Protein AF-A0A930MAQ2-F1 (afdb_monomer)

Solvent-accessible surface area (backbone atoms only — not comparable to full-atom values): 33334 Å² total; per-residue (Å²): 137,84,63,101,55,65,92,72,61,78,86,61,86,96,67,85,87,88,85,61,100,80,63,82,76,59,100,56,98,63,83,79,92,81,87,81,88,78,84,64,96,63,51,33,92,98,49,93,30,20,41,60,64,59,53,47,46,38,48,34,48,30,95,87,76,24,78,65,46,62,68,87,35,50,47,83,48,65,62,40,52,22,44,31,42,37,71,63,47,54,33,54,72,77,84,88,67,93,72,58,67,68,59,58,48,49,55,54,26,53,52,64,45,33,47,83,33,81,54,95,81,21,45,35,57,45,57,57,38,74,62,74,43,76,31,83,92,34,63,23,71,46,75,83,68,65,72,47,76,44,39,73,90,50,51,53,67,59,94,93,58,77,60,64,45,78,48,68,54,58,76,87,70,42,26,42,26,20,37,31,33,26,23,26,55,94,58,79,49,40,83,42,82,48,67,26,73,40,68,71,57,28,74,75,72,48,89,35,72,46,78,69,44,83,40,62,31,32,40,50,68,57,46,50,45,41,21,24,36,35,53,29,39,47,42,45,67,43,48,35,36,40,39,38,29,30,44,55,89,55,70,84,68,54,58,71,42,34,33,17,37,37,37,81,89,82,67,34,73,63,42,46,29,28,29,68,44,75,46,78,52,97,83,52,34,36,41,34,36,25,33,48,44,64,84,79,48,49,53,65,78,80,63,86,69,84,70,82,81,71,89,74,87,68,72,74,48,76,33,39,57,65,42,91,62,51,75,47,70,57,55,62,89,80,40,64,76,53,33,40,35,40,32,41,23,35,70,42,93,55,34,33,33,27,42,32,27,42,16,75,81,75,77,63,71,43,81,74,52,64,40,75,40,63,14,42,32,36,26,24,72,45,56,31,65,66,79,48,54,75,20,76,85,58,57,50,35,35,37,20,55,69,35,71,34,87,76,74,58,51,49,68,65,39,19,76,72,42,72,48,25,23,42,43,79,81,20,27,35,14,32,17,42,41,43,78,79,48,91,40,24,34,42,28,28,54,28,32,37,24,47,89,57,29,64,77,57,64,42,57,54,66,33,48,34,34,53,64,52,92,36,42,43,77,42,77,60,57,83,89,47,50,75,38,58,38,30,36,30,62,30,19,15,10,73,77,74,30,51,61,46,57,73,86,80,44,74,65,48,80,46,69,40,75,62,68,80,76,78,80,77,82,56,69,47,81,48,75,60,66,56,34,35,35,41,40,46,81,55,89,66,52,102,85,49,90,34,67,77,59,48,69,45,62,54,62,97,45,84,92,76,24,48,80,73,50,58,45,79,55,39,63,48,76,48,79,38,97,46,81,92,119

Foldseek 3Di:
DQDPCNVPDDDDPPDDDDDDPPPDDPPDPDDDDDDDDDQDPAADVPGSFHQLVVVLCQQDPNPPRHPNHDPVQADDCVLLSLLCQLLVAGWADDCPDDDDSVVVNVLSLLLSQWDWFRDDSHTYIAHLDQDWGDHNPGIRHHPDPQPEEDEPVFFDDDPPDDQKDKAWDDPLQQAFKEKEWEQAVLVVRDIDIDMGGDVVVCVVPNHRYDDYHYDHRDHHNLSVRQSRLLNNLCRHPFTIKMKHKGALVVVVDTQQHKFFYDDVVVPGDRFIWGWHDWDADPVRMTITITIGDDPPSSGDDRDDDPPPCDDDDPQQPAFADKDDKDWDDDPCVLDNFQKIWIAIAGQDPQFQWWFKWKDQVQPDTDTQGIQRHHFQKFWFQFKFAQAAQFRQPTKTKTARVSRLDDDAAAAPVCQVVQVQWKDWQFKIKGFHDWDCPDRRITITGRMRICPLNTDRHMGGTGTMMTGRDPSIDMGHDDPVQAQGKMWMWIFIDTPNRDNTHDPVPTGTDIDHHHGPPDDDDWDWDWDDDWFKIKIATPDDADPPDRFQNNDWDFDDPDPVPTDTPGGPNDRMDMDTHPGPPD

Mean predicted aligned error: 17.78 Å

pLDDT: mean 85.87, std 13.62, range [30.34, 98.38]

Secondary structure (DSSP, 8-state):
---S-GGG----TT------TT----SSSSPPP-------TTBPTT-SSB-HHHHHHHHHH-TTTS----GGGB---HHHHHHHHHTT--B-----S---HHHHHHHHHHHTTEEEEEETTEEEEEES--S-EEETTEEE-PPPS---EE-GGGB---TTS-SEEEEEPPGGG--SEEEEEEEEGGGTTEEEEEEEE-HHHHHHH---BPPPEE-TT--SHHHHHHHHHHHHHHHHH--EEEEEEEEGGGTT--TT-EEEEEETTTTEEEEEEEEEEEEE-TTSEEEEEEEE--TTSSS---------------TTPPPPPBPPPEEEPPPTTTS-SSEEEEE--BSSTTEEEEEEEEESSSSS-EEEEEE-S---EEEESS-B----SEESS--EEEE-GGGT-------HHHHHTTTT-EEETTEEEEEEEEEEEETTEEEEEEEE-SGGG-----B-TT-EEEE-STTSEEEEPPGGGTTPEEEEEEEEEETTS-SPPPTTTSPPEEEE-------PPPPEEEEEETTEEEEEESS---TTSTTTTT-EEEESSSTTTPEEEEESSSSEEEEE-SSTT-

Radius of gyration: 41.27 Å; Cα contacts (8 Å, |Δi|>4): 1195; chains: 1; bounding box: 90×72×121 Å

Structure (mmCIF, N/CA/C/O backbone):
data_AF-A0A930MAQ2-F1
#
_entry.id   AF-A0A930MAQ2-F1
#
loop_
_atom_site.group_PDB
_atom_site.id
_atom_site.type_symbol
_atom_site.label_atom_id
_atom_site.label_alt_id
_atom_site.label_comp_id
_atom_site.label_asym_id
_atom_site.label_entity_id
_atom_site.label_seq_id
_atom_site.pdbx_PDB_ins_code
_atom_site.Cartn_x
_atom_site.Cartn_y
_atom_site.Cartn_z
_atom_site.occupancy
_atom_site.B_iso_or_equiv
_atom_site.auth_seq_id
_atom_site.auth_comp_id
_atom_site.auth_asym_id
_atom_site.auth_atom_id
_atom_site.pdbx_PDB_model_num
ATOM 1 N N . MET A 1 1 ? 6.511 -35.363 -1.665 1.00 42.88 1 MET A N 1
ATOM 2 C CA . MET A 1 1 ? 7.729 -35.823 -2.369 1.00 42.88 1 MET A CA 1
ATOM 3 C C . MET A 1 1 ? 8.222 -37.092 -1.694 1.00 42.88 1 MET A C 1
ATOM 5 O O . MET A 1 1 ? 8.327 -37.087 -0.477 1.00 42.88 1 MET A O 1
ATOM 9 N N . ALA A 1 2 ? 8.487 -38.166 -2.440 1.00 43.84 2 ALA A N 1
ATOM 10 C CA . ALA A 1 2 ? 9.158 -39.354 -1.910 1.00 43.84 2 ALA A CA 1
ATOM 11 C C . ALA A 1 2 ? 10.624 -39.308 -2.360 1.00 43.84 2 ALA A C 1
ATOM 13 O O . ALA A 1 2 ? 10.898 -39.253 -3.559 1.00 43.84 2 ALA A O 1
ATOM 14 N N . GLY A 1 3 ? 11.559 -39.245 -1.410 1.00 52.75 3 GLY A N 1
ATOM 15 C CA . GLY A 1 3 ? 12.991 -39.249 -1.715 1.00 52.75 3 GLY A CA 1
ATOM 16 C C . GLY A 1 3 ? 13.446 -40.591 -2.297 1.00 52.75 3 GLY A C 1
ATOM 17 O O . GLY A 1 3 ? 12.790 -41.610 -2.103 1.00 52.75 3 GLY A O 1
ATOM 18 N N . LYS A 1 4 ? 14.604 -40.610 -2.973 1.00 60.12 4 LYS A N 1
ATOM 19 C CA . LYS A 1 4 ? 15.207 -41.831 -3.557 1.00 60.12 4 LYS A CA 1
ATOM 20 C C . LYS A 1 4 ? 15.511 -42.945 -2.536 1.00 60.12 4 LYS A C 1
ATOM 22 O O . LYS A 1 4 ? 15.693 -44.086 -2.947 1.00 60.12 4 LYS A O 1
ATOM 27 N N . HIS A 1 5 ? 15.560 -42.624 -1.241 1.00 66.06 5 HIS A N 1
ATOM 28 C CA . HIS A 1 5 ? 15.842 -43.554 -0.139 1.00 66.06 5 HIS A CA 1
ATOM 29 C C . HIS A 1 5 ? 14.828 -43.364 1.003 1.00 66.06 5 HIS A C 1
ATOM 31 O O . HIS A 1 5 ? 15.155 -42.764 2.030 1.00 66.06 5 HIS A O 1
ATOM 37 N N . PRO A 1 6 ? 13.568 -43.793 0.811 1.00 65.56 6 PRO A N 1
ATOM 38 C CA . PRO A 1 6 ? 12.495 -43.575 1.784 1.00 65.56 6 PRO A CA 1
ATOM 39 C C . PRO A 1 6 ? 12.714 -44.341 3.100 1.00 65.56 6 PRO A C 1
ATOM 41 O O . PRO A 1 6 ? 12.237 -43.916 4.143 1.00 65.56 6 PRO A O 1
ATOM 44 N N . ASP A 1 7 ? 13.489 -45.424 3.067 1.00 70.25 7 ASP A N 1
ATOM 45 C CA . ASP A 1 7 ? 13.911 -46.249 4.206 1.00 70.25 7 ASP A CA 1
ATOM 46 C C . ASP A 1 7 ? 14.881 -45.537 5.164 1.00 70.25 7 ASP A C 1
ATOM 48 O O . ASP A 1 7 ? 15.011 -45.929 6.321 1.00 70.25 7 ASP A O 1
ATOM 52 N N . ARG A 1 8 ? 15.553 -44.480 4.692 1.00 60.81 8 ARG A N 1
ATOM 53 C CA . ARG A 1 8 ? 16.492 -43.665 5.483 1.00 60.81 8 ARG A CA 1
ATOM 54 C C . ARG A 1 8 ? 15.920 -42.306 5.873 1.00 60.81 8 ARG A C 1
ATOM 56 O O . ARG A 1 8 ? 16.629 -41.495 6.467 1.00 60.81 8 ARG A O 1
ATOM 63 N N . ALA A 1 9 ? 14.668 -42.035 5.513 1.00 60.38 9 ALA A N 1
ATOM 64 C CA . ALA A 1 9 ? 14.012 -40.784 5.842 1.00 60.38 9 ALA A CA 1
ATOM 65 C C . ALA A 1 9 ? 13.703 -40.753 7.344 1.00 60.38 9 ALA A C 1
ATOM 67 O O . ALA A 1 9 ? 12.780 -41.410 7.823 1.00 60.38 9 ALA A O 1
ATOM 68 N N . ILE A 1 10 ? 14.488 -39.985 8.095 1.00 58.56 10 ILE A N 1
ATOM 69 C CA . ILE A 1 10 ? 14.193 -39.689 9.494 1.00 58.56 10 ILE A CA 1
ATOM 70 C C . ILE A 1 10 ? 13.128 -38.589 9.498 1.00 58.56 10 ILE A C 1
ATOM 72 O O . ILE A 1 10 ? 13.379 -37.467 9.062 1.00 58.56 10 ILE A O 1
ATOM 76 N N . SER A 1 11 ? 11.919 -38.926 9.945 1.00 53.75 11 SER A N 1
ATOM 77 C CA . SER A 1 11 ? 10.836 -37.960 10.131 1.00 53.75 11 SER A CA 1
ATOM 78 C C . SER A 1 11 ? 11.136 -37.096 11.353 1.00 53.75 11 SER A C 1
ATOM 80 O O . SER A 1 11 ? 10.924 -37.532 12.484 1.00 53.75 11 SER A O 1
ATOM 82 N N . TYR A 1 12 ? 11.575 -35.864 11.128 1.00 57.25 12 TYR A N 1
ATOM 83 C CA . TYR A 1 12 ? 11.586 -34.833 12.157 1.00 57.25 12 TYR A CA 1
ATOM 84 C C . TYR A 1 12 ? 10.267 -34.049 12.061 1.00 57.25 12 TYR A C 1
ATOM 86 O O . TYR A 1 12 ? 10.064 -33.323 11.085 1.00 57.25 12 TYR A O 1
ATOM 94 N N . PRO A 1 13 ? 9.329 -34.190 13.015 1.00 55.91 13 PRO A N 1
ATOM 95 C CA . PRO A 1 13 ? 8.163 -33.313 13.036 1.00 55.91 13 PRO A CA 1
ATOM 96 C C . PRO A 1 13 ? 8.628 -31.848 13.112 1.00 55.91 13 PRO A C 1
ATOM 98 O O . PRO A 1 13 ? 9.634 -31.556 13.752 1.00 55.91 13 PRO A O 1
ATOM 101 N N . GLN A 1 14 ? 7.905 -30.941 12.444 1.00 61.81 14 GLN A N 1
ATOM 102 C CA . GLN A 1 14 ? 8.156 -29.487 12.462 1.00 61.81 14 GLN A CA 1
ATOM 103 C C . GLN A 1 14 ? 9.465 -29.006 11.799 1.00 61.81 14 GLN A C 1
ATOM 105 O O . GLN A 1 14 ? 9.905 -27.890 12.057 1.00 61.81 14 GLN A O 1
ATOM 110 N N . THR A 1 15 ? 10.080 -29.786 10.905 1.00 64.62 15 THR A N 1
ATOM 111 C CA . THR A 1 15 ? 11.168 -29.272 10.047 1.00 64.62 15 THR A CA 1
ATOM 112 C C . THR A 1 15 ? 10.659 -28.933 8.655 1.00 64.62 15 THR A C 1
ATOM 114 O O . THR A 1 15 ? 9.990 -29.739 8.008 1.00 64.62 15 THR A O 1
ATOM 117 N N . CYS A 1 16 ? 11.017 -27.742 8.172 1.00 64.50 16 CYS A N 1
ATOM 118 C CA . CYS A 1 16 ? 10.949 -27.421 6.752 1.00 64.50 16 CYS A CA 1
ATOM 119 C C . CYS A 1 16 ? 12.324 -27.679 6.118 1.00 64.50 16 CYS A C 1
ATOM 121 O O . CYS A 1 16 ? 13.360 -27.438 6.739 1.00 64.50 16 CYS A O 1
ATOM 123 N N . TYR A 1 17 ? 12.336 -28.207 4.896 1.00 69.19 17 TYR A N 1
ATOM 124 C CA . TYR A 1 17 ? 13.556 -28.405 4.120 1.00 69.19 17 TYR A CA 1
ATOM 125 C C . TYR A 1 17 ? 13.519 -27.483 2.911 1.00 69.19 17 TYR A C 1
ATOM 127 O O . TYR A 1 17 ? 12.601 -27.568 2.094 1.00 69.19 17 TYR A O 1
ATOM 135 N N . VAL A 1 18 ? 14.533 -26.629 2.797 1.00 69.94 18 VAL A N 1
ATOM 136 C CA . VAL A 1 18 ? 14.761 -25.802 1.617 1.00 69.94 18 VAL A CA 1
ATOM 137 C C . VAL A 1 18 ? 15.941 -26.384 0.856 1.00 69.94 18 VAL A C 1
ATOM 139 O O . VAL A 1 18 ? 17.024 -26.560 1.412 1.00 69.94 18 VAL A O 1
ATOM 142 N N . ALA A 1 19 ? 15.737 -26.678 -0.425 1.00 72.56 19 ALA A N 1
ATOM 143 C CA . ALA A 1 19 ? 16.820 -27.064 -1.310 1.00 72.56 19 ALA A CA 1
ATOM 144 C C . ALA A 1 19 ? 16.636 -26.520 -2.709 1.00 72.56 19 ALA A C 1
ATOM 146 O O . ALA A 1 19 ? 15.546 -26.564 -3.275 1.00 72.56 19 ALA A O 1
ATOM 147 N N . SER A 1 20 ? 17.756 -26.094 -3.279 1.00 71.81 20 SER A N 1
ATOM 148 C CA . SER A 1 20 ? 17.887 -25.811 -4.694 1.00 71.81 20 SER A CA 1
ATOM 149 C C . SER A 1 20 ? 18.999 -26.706 -5.249 1.00 71.81 20 SER A C 1
ATOM 151 O O . SER A 1 20 ? 20.148 -26.573 -4.825 1.00 71.81 20 SER A O 1
ATOM 153 N N . PRO A 1 21 ? 18.692 -27.648 -6.162 1.00 67.56 21 PRO A N 1
ATOM 154 C CA . PRO A 1 21 ? 19.701 -28.525 -6.760 1.00 67.56 21 PRO A CA 1
ATOM 155 C C . PRO A 1 21 ? 20.723 -27.757 -7.609 1.00 67.56 21 PRO A C 1
ATOM 157 O O . PRO A 1 21 ? 21.813 -28.265 -7.847 1.00 67.56 21 PRO A O 1
ATOM 160 N N . ASN A 1 22 ? 20.378 -26.533 -8.019 1.00 76.38 22 ASN A N 1
ATOM 161 C CA . ASN A 1 22 ? 21.226 -25.630 -8.791 1.00 76.38 22 ASN A CA 1
ATOM 162 C C . ASN A 1 22 ? 21.641 -24.408 -7.957 1.00 76.38 22 ASN A C 1
ATOM 164 O O . ASN A 1 22 ? 21.836 -23.330 -8.512 1.00 76.38 22 ASN A O 1
ATOM 168 N N . LEU A 1 23 ? 21.701 -24.534 -6.624 1.00 72.06 23 LEU A N 1
ATOM 169 C CA . LEU A 1 23 ? 22.180 -23.446 -5.778 1.00 72.06 23 LEU A CA 1
ATOM 170 C C . LEU A 1 23 ? 23.644 -23.165 -6.119 1.00 72.06 23 LEU A C 1
ATOM 172 O O . LEU A 1 23 ? 24.508 -24.008 -5.878 1.00 72.06 23 LEU A O 1
ATOM 176 N N . GLU A 1 24 ? 23.914 -21.994 -6.690 1.00 68.50 24 GLU A N 1
ATOM 177 C CA . GLU A 1 24 ? 25.271 -21.586 -7.030 1.00 68.50 24 GLU A CA 1
ATOM 178 C C . GLU A 1 24 ? 26.060 -21.337 -5.743 1.00 68.50 24 GLU A C 1
ATOM 180 O O . GLU A 1 24 ? 25.898 -20.335 -5.044 1.00 68.50 24 GLU A O 1
ATOM 185 N N . LEU A 1 25 ? 26.912 -22.297 -5.403 1.00 68.69 25 LEU A N 1
ATOM 186 C CA . LEU A 1 25 ? 27.926 -22.113 -4.385 1.00 68.69 25 LEU A CA 1
ATOM 187 C C . LEU A 1 25 ? 29.044 -21.313 -5.051 1.00 68.69 25 LEU A C 1
ATOM 189 O O . LEU A 1 25 ? 29.740 -21.827 -5.925 1.00 68.69 25 LEU A O 1
ATOM 193 N N . SER A 1 26 ? 29.165 -20.036 -4.686 1.00 62.75 26 SER A N 1
ATOM 194 C CA . SER A 1 26 ? 30.259 -19.177 -5.154 1.00 62.75 26 SER A CA 1
ATOM 195 C C . SER A 1 26 ? 31.629 -19.840 -4.925 1.00 62.75 26 SER A C 1
ATOM 197 O O . SER A 1 26 ? 31.757 -20.780 -4.143 1.00 62.75 26 SER A O 1
ATOM 199 N N . SER A 1 27 ? 32.698 -19.311 -5.522 1.00 69.56 27 SER A N 1
ATOM 200 C CA . SER A 1 27 ? 34.074 -19.783 -5.278 1.00 69.56 27 SER A CA 1
ATOM 201 C C . SER A 1 27 ? 34.577 -19.579 -3.834 1.00 69.56 27 SER A C 1
ATOM 203 O O . SER A 1 27 ? 35.714 -19.935 -3.519 1.00 69.56 27 SER A O 1
ATOM 205 N N . SER A 1 28 ? 33.749 -19.011 -2.952 1.00 70.44 28 SER A N 1
ATOM 206 C CA . SER A 1 28 ? 34.009 -18.875 -1.522 1.00 70.44 28 SER A CA 1
ATOM 207 C C . SER A 1 28 ? 33.714 -20.173 -0.765 1.00 70.44 28 SER A C 1
ATOM 209 O O . SER A 1 28 ? 32.732 -20.860 -1.027 1.00 70.44 28 SER A O 1
ATOM 211 N N . ALA A 1 29 ? 34.519 -20.468 0.257 1.00 73.75 29 ALA A N 1
ATOM 212 C CA . ALA A 1 29 ? 34.271 -21.570 1.191 1.00 73.75 29 ALA A CA 1
ATOM 213 C C . ALA A 1 29 ? 33.096 -21.306 2.165 1.00 73.75 29 ALA A C 1
ATOM 215 O O . ALA A 1 29 ? 32.840 -22.123 3.050 1.00 73.75 29 ALA A O 1
ATOM 216 N N . ALA A 1 30 ? 32.405 -20.167 2.036 1.00 72.38 30 ALA A N 1
ATOM 217 C CA . ALA A 1 30 ? 31.266 -19.784 2.864 1.00 72.38 30 ALA A CA 1
ATOM 218 C C . ALA A 1 30 ? 29.934 -19.967 2.120 1.00 72.38 30 ALA A C 1
ATOM 220 O O . ALA A 1 30 ? 29.813 -19.638 0.939 1.00 72.38 30 ALA A O 1
ATOM 221 N N . VAL A 1 31 ? 28.918 -20.449 2.838 1.00 69.50 31 VAL A N 1
ATOM 222 C CA . VAL A 1 31 ? 27.535 -20.493 2.344 1.00 69.50 31 VAL A CA 1
ATOM 223 C C . VAL A 1 31 ? 26.986 -19.057 2.304 1.00 69.50 31 VAL A C 1
ATOM 225 O O . VAL A 1 31 ? 27.162 -18.336 3.290 1.00 69.50 31 VAL A O 1
ATOM 228 N N . PRO A 1 32 ? 26.337 -18.617 1.207 1.00 70.62 32 PRO A N 1
ATOM 229 C CA . PRO A 1 32 ? 25.681 -17.312 1.160 1.00 70.62 32 PRO A CA 1
ATOM 230 C C . PRO A 1 32 ? 24.620 -17.163 2.259 1.00 70.62 32 PRO A C 1
ATOM 232 O O . PRO A 1 3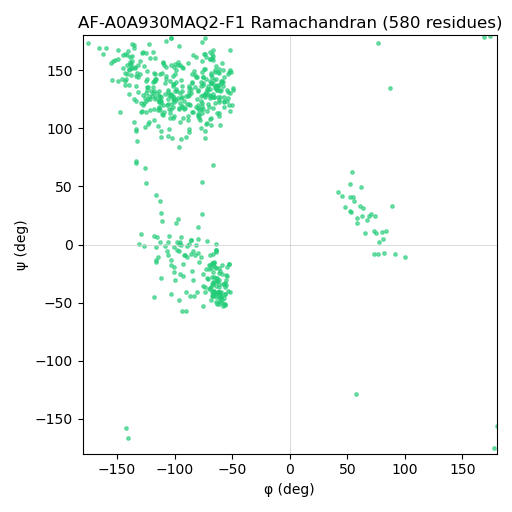2 ? 23.991 -18.141 2.664 1.00 70.62 32 PRO A O 1
ATOM 235 N N . SER A 1 33 ? 24.401 -15.935 2.731 1.00 76.00 33 SER A N 1
ATOM 236 C CA . SER A 1 33 ? 23.277 -15.651 3.629 1.00 76.00 33 SER A CA 1
ATOM 237 C C . SER A 1 33 ? 21.975 -15.674 2.833 1.00 76.00 33 SER A C 1
ATOM 239 O O . SER A 1 33 ? 21.876 -15.011 1.799 1.00 76.00 33 SER A O 1
ATOM 241 N N . PHE A 1 34 ? 20.979 -16.412 3.318 1.00 74.81 34 PHE A N 1
ATOM 242 C CA . PHE A 1 34 ? 19.654 -16.489 2.709 1.00 74.81 34 PHE A CA 1
ATOM 243 C C . PHE A 1 34 ? 18.608 -15.954 3.679 1.00 74.81 34 PHE A C 1
ATOM 245 O O . PHE A 1 34 ? 18.570 -16.370 4.836 1.00 74.81 34 PHE A O 1
ATOM 252 N N . ASN A 1 35 ? 17.735 -15.084 3.177 1.00 75.44 35 ASN A N 1
ATOM 253 C CA . ASN A 1 35 ? 16.514 -14.685 3.865 1.00 75.44 35 ASN A CA 1
ATOM 254 C C . ASN A 1 35 ? 15.345 -15.454 3.251 1.00 75.44 35 ASN A C 1
ATOM 256 O O . ASN A 1 35 ? 15.277 -15.609 2.030 1.00 75.44 35 ASN A O 1
ATOM 260 N N . TYR A 1 36 ? 14.433 -15.928 4.094 1.00 77.12 36 TYR A N 1
ATOM 261 C CA . TYR A 1 36 ? 13.254 -16.672 3.667 1.00 77.12 36 TYR A CA 1
ATOM 262 C C . TYR A 1 36 ? 11.999 -15.987 4.185 1.00 77.12 36 TYR A C 1
ATOM 264 O O . TYR A 1 36 ? 11.904 -15.673 5.368 1.00 77.12 36 TYR A O 1
ATOM 272 N N . GLU A 1 37 ? 11.024 -15.811 3.302 1.00 82.06 37 GLU A N 1
ATOM 273 C CA . GLU A 1 37 ? 9.654 -15.495 3.681 1.00 82.06 37 GLU A CA 1
ATOM 274 C C . GLU A 1 37 ? 8.873 -16.809 3.776 1.00 82.06 37 GLU A C 1
ATOM 276 O O . GLU A 1 37 ? 8.892 -17.625 2.850 1.00 82.06 37 GLU A O 1
ATOM 281 N N . VAL A 1 38 ? 8.216 -17.040 4.911 1.00 81.50 38 VAL A N 1
ATOM 282 C CA . VAL A 1 38 ? 7.453 -18.267 5.156 1.00 81.50 38 VAL A CA 1
ATOM 283 C C . VAL A 1 38 ? 5.968 -17.952 5.061 1.00 81.50 38 VAL A C 1
ATOM 285 O O . VAL A 1 38 ? 5.445 -17.141 5.820 1.00 81.50 38 VAL A O 1
ATOM 288 N N . ALA A 1 39 ? 5.279 -18.625 4.141 1.00 81.38 39 ALA A N 1
ATOM 289 C CA . ALA A 1 39 ? 3.829 -18.554 4.037 1.00 81.38 39 ALA A CA 1
ATOM 290 C C . ALA A 1 39 ? 3.177 -19.154 5.294 1.00 81.38 39 ALA A C 1
ATOM 292 O O . ALA A 1 39 ? 3.401 -20.322 5.625 1.00 81.38 39 ALA A O 1
ATOM 293 N N . GLY A 1 40 ? 2.371 -18.344 5.985 1.00 76.94 40 GLY A N 1
ATOM 294 C CA . GLY A 1 40 ? 1.616 -18.766 7.161 1.00 76.94 40 GLY A CA 1
ATOM 295 C C . GLY A 1 40 ? 0.528 -19.796 6.839 1.00 76.94 40 GLY A C 1
ATOM 296 O O . GLY A 1 40 ? 0.160 -20.015 5.687 1.00 76.94 40 GLY A O 1
ATOM 297 N N . ARG A 1 41 ? -0.020 -20.428 7.881 1.00 76.31 41 ARG A N 1
ATOM 298 C CA . ARG A 1 41 ? -1.088 -21.433 7.747 1.00 76.31 41 ARG A CA 1
ATOM 299 C C . ARG A 1 41 ? -2.419 -20.837 7.274 1.00 76.31 41 ARG A C 1
ATOM 301 O O . ARG A 1 41 ? -3.131 -21.480 6.511 1.00 76.31 41 ARG A O 1
ATOM 308 N N . ASP A 1 42 ? -2.734 -19.626 7.725 1.00 84.75 42 ASP A N 1
ATOM 309 C CA . ASP A 1 42 ? -4.078 -19.039 7.656 1.00 84.75 42 ASP A CA 1
ATOM 310 C C . ASP A 1 42 ? -4.128 -17.787 6.752 1.00 84.75 42 ASP A C 1
ATOM 312 O O . ASP A 1 42 ? -4.735 -16.771 7.099 1.00 84.75 42 ASP A O 1
ATOM 316 N N . LEU A 1 43 ? -3.464 -17.852 5.590 1.00 90.38 43 LEU A N 1
ATOM 317 C CA . LEU A 1 43 ? -3.432 -16.762 4.606 1.00 90.38 43 LEU A CA 1
ATOM 318 C C . LEU A 1 43 ? -4.834 -16.422 4.090 1.00 90.38 43 LEU A C 1
ATOM 320 O O . LEU A 1 43 ? -5.585 -17.304 3.663 1.00 90.38 43 LEU A O 1
ATOM 324 N N . ALA A 1 44 ? -5.170 -15.131 4.076 1.00 91.00 44 ALA A N 1
ATOM 325 C CA . ALA A 1 44 ? -6.423 -14.675 3.495 1.00 91.00 44 ALA A CA 1
ATOM 326 C C . ALA A 1 44 ? -6.413 -14.851 1.958 1.00 91.00 44 ALA A C 1
ATOM 328 O O . ALA A 1 44 ? -5.368 -14.679 1.321 1.00 91.00 44 ALA A O 1
ATOM 329 N N . PRO A 1 45 ? -7.558 -15.172 1.322 1.00 87.25 45 PRO A N 1
ATOM 330 C CA . PRO A 1 45 ? -7.623 -15.366 -0.125 1.00 87.25 45 PRO A CA 1
ATOM 331 C C . PRO A 1 45 ? -7.075 -14.166 -0.911 1.00 87.25 45 PRO A C 1
ATOM 333 O O . PRO A 1 45 ? -7.537 -13.038 -0.753 1.00 87.25 45 PRO A O 1
ATOM 336 N N . GLY A 1 46 ? -6.085 -14.411 -1.774 1.00 87.00 46 GLY A N 1
ATOM 337 C CA . GLY A 1 46 ? -5.451 -13.366 -2.588 1.00 87.00 46 GLY A CA 1
ATOM 338 C C . GLY A 1 46 ? -4.517 -12.422 -1.818 1.00 87.00 46 GLY A C 1
ATOM 339 O O . GLY A 1 46 ? -4.117 -11.397 -2.369 1.00 87.00 46 GLY A O 1
ATOM 340 N N . LYS A 1 47 ? -4.167 -12.745 -0.568 1.00 89.06 47 LYS A N 1
ATOM 341 C CA . LYS A 1 47 ? -3.235 -11.986 0.276 1.00 89.06 47 LYS A CA 1
ATOM 342 C C . LYS A 1 47 ? -2.054 -12.860 0.709 1.00 89.06 47 LYS A C 1
ATOM 344 O O . LYS A 1 47 ? -2.125 -14.086 0.675 1.00 89.06 47 LYS A O 1
ATOM 349 N N . GLN A 1 48 ? -0.970 -12.208 1.126 1.00 91.38 48 GLN A N 1
ATOM 350 C CA . GLN A 1 48 ? 0.183 -12.842 1.783 1.00 91.38 48 GLN A CA 1
ATOM 351 C C . GLN A 1 48 ? 0.105 -12.744 3.318 1.00 91.38 48 GLN A C 1
ATOM 353 O O . GLN A 1 48 ? 0.986 -13.245 4.007 1.00 91.38 48 GLN A O 1
ATOM 358 N N . ASP A 1 49 ? -0.959 -12.128 3.839 1.00 94.56 49 ASP A N 1
ATOM 359 C CA . ASP A 1 49 ? -1.226 -11.894 5.258 1.00 94.56 49 ASP A CA 1
ATOM 360 C C . ASP A 1 49 ? -2.504 -12.624 5.700 1.00 94.56 49 ASP A C 1
ATOM 362 O O . ASP A 1 49 ? -3.358 -12.979 4.879 1.00 94.56 49 ASP A O 1
ATOM 366 N N . ALA A 1 50 ? -2.651 -12.839 7.005 1.00 95.75 50 ALA A N 1
ATOM 367 C CA . ALA A 1 50 ? -3.807 -13.493 7.603 1.00 95.75 50 ALA A CA 1
ATOM 368 C C . ALA A 1 50 ? -4.883 -12.483 8.032 1.00 95.75 50 ALA A C 1
ATOM 370 O O . ALA A 1 50 ? -4.603 -11.333 8.383 1.00 95.75 50 ALA A O 1
ATOM 371 N N . ALA A 1 51 ? -6.141 -12.931 8.037 1.00 96.06 51 ALA A N 1
ATOM 372 C CA . ALA A 1 51 ? -7.233 -12.155 8.616 1.00 96.06 51 ALA A CA 1
ATOM 373 C C . ALA A 1 51 ? -7.040 -12.031 10.144 1.00 96.06 51 ALA A C 1
ATOM 375 O O . ALA A 1 51 ? -6.725 -13.042 10.786 1.00 96.06 51 ALA A O 1
ATOM 376 N N . PRO A 1 52 ? -7.284 -10.855 10.759 1.00 96.88 52 PRO A N 1
ATOM 377 C CA . PRO A 1 52 ? -7.077 -10.654 12.196 1.00 96.88 52 PRO A CA 1
ATOM 378 C C . PRO A 1 52 ? -7.795 -11.688 13.069 1.00 96.88 52 PRO A C 1
ATOM 380 O O . PRO A 1 52 ? -7.215 -12.220 14.015 1.00 96.88 52 PRO A O 1
ATOM 383 N N . ILE A 1 53 ? -9.030 -12.060 12.714 1.00 95.69 53 ILE A N 1
ATOM 384 C CA . ILE A 1 53 ? -9.773 -13.066 13.475 1.00 95.69 53 ILE A CA 1
ATOM 385 C C . ILE A 1 53 ? -9.144 -14.463 13.413 1.00 95.69 53 ILE A C 1
ATOM 387 O O . ILE A 1 53 ? -9.233 -15.214 14.382 1.00 95.69 53 ILE A O 1
ATOM 391 N N . SER A 1 54 ? -8.504 -14.833 12.301 1.00 94.56 54 SER A N 1
ATOM 392 C CA . SER A 1 54 ? -7.869 -16.146 12.158 1.00 94.56 54 SER A CA 1
ATOM 393 C C . SER A 1 54 ? -6.693 -16.262 13.120 1.00 94.56 54 SER A C 1
ATOM 395 O O . SER A 1 54 ? -6.537 -17.283 13.787 1.00 94.56 54 SER A O 1
ATOM 397 N N . ILE A 1 55 ? -5.935 -15.172 13.269 1.00 95.12 55 ILE A N 1
ATOM 398 C CA . ILE A 1 55 ? -4.844 -15.061 14.239 1.00 95.12 55 ILE A CA 1
ATOM 399 C C . ILE A 1 55 ? -5.398 -15.145 15.664 1.00 95.12 55 ILE A C 1
ATOM 401 O O . ILE A 1 55 ? -4.924 -15.955 16.457 1.00 95.12 55 ILE A O 1
ATOM 405 N N . ILE A 1 56 ? -6.439 -14.367 15.982 1.00 95.69 56 ILE A N 1
ATOM 406 C CA . ILE A 1 56 ? -7.060 -14.360 17.317 1.00 95.69 56 ILE A CA 1
ATOM 407 C C . ILE A 1 56 ? -7.609 -15.750 17.678 1.00 95.69 56 ILE A C 1
ATOM 409 O O . ILE A 1 56 ? -7.367 -16.234 18.781 1.00 95.69 56 ILE A O 1
ATOM 413 N N . ARG A 1 57 ? -8.290 -16.443 16.754 1.00 94.19 57 ARG A N 1
ATOM 414 C CA . ARG A 1 57 ? -8.739 -17.835 16.955 1.00 94.19 57 ARG A CA 1
ATOM 415 C C . ARG A 1 57 ? -7.562 -18.788 17.164 1.00 94.19 57 ARG A C 1
ATOM 417 O O . ARG A 1 57 ? -7.675 -19.696 17.984 1.00 94.19 57 ARG A O 1
ATOM 424 N N . GLY A 1 58 ? -6.448 -18.561 16.468 1.00 92.81 58 GLY A N 1
ATOM 425 C CA . GLY A 1 58 ? -5.191 -19.274 16.677 1.00 92.81 58 GLY A CA 1
ATOM 426 C C . GLY A 1 58 ? -4.682 -19.137 18.115 1.00 92.81 58 GLY A C 1
ATOM 427 O O . GLY A 1 58 ? -4.474 -20.136 18.796 1.00 92.81 58 GLY A O 1
ATOM 428 N N . ILE A 1 59 ? -4.572 -17.899 18.602 1.00 94.31 59 ILE A N 1
ATOM 429 C CA . ILE A 1 59 ? -4.125 -17.583 19.969 1.00 94.31 59 ILE A CA 1
ATOM 430 C C . ILE A 1 59 ? -5.089 -18.155 21.019 1.00 94.31 59 ILE A C 1
ATOM 432 O O . ILE A 1 59 ? -4.660 -18.680 22.044 1.00 94.31 59 ILE A O 1
ATOM 436 N N . LEU A 1 60 ? -6.398 -18.064 20.783 1.00 94.88 60 LEU A N 1
ATOM 437 C CA . LEU A 1 60 ? -7.412 -18.492 21.744 1.00 94.88 60 LEU A CA 1
ATOM 438 C C . LEU A 1 60 ? -7.552 -20.015 21.809 1.00 94.88 60 LEU A C 1
ATOM 440 O O . LEU A 1 60 ? -7.505 -20.588 22.896 1.00 94.88 60 LEU A O 1
ATOM 444 N N . SER A 1 61 ? -7.753 -20.675 20.670 1.00 91.50 61 SER A N 1
ATOM 445 C CA . SER A 1 61 ? -8.377 -22.004 20.631 1.00 91.50 61 SER A CA 1
ATOM 446 C C . SER A 1 61 ? -7.627 -23.046 19.798 1.00 91.50 61 SER A C 1
ATOM 448 O O . SER A 1 61 ? -8.09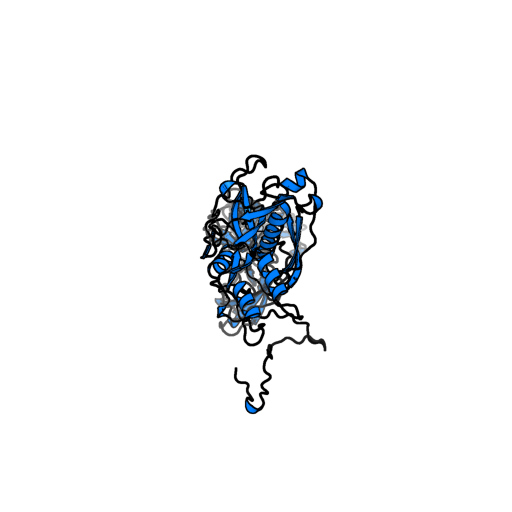7 -24.181 19.714 1.00 91.50 61 SER A O 1
ATOM 450 N N . ASP A 1 62 ? -6.489 -22.713 19.181 1.00 90.25 62 ASP A N 1
ATOM 451 C CA . ASP A 1 62 ? -5.698 -23.707 18.452 1.00 90.25 62 ASP A CA 1
ATOM 452 C C . ASP A 1 62 ? -5.177 -24.808 19.389 1.00 90.25 62 ASP A C 1
ATOM 454 O O . ASP A 1 62 ? -4.705 -24.538 20.491 1.00 90.25 62 ASP A O 1
ATOM 458 N N . ALA A 1 63 ? -5.246 -26.063 18.940 1.00 88.00 63 ALA A N 1
ATOM 459 C CA . ALA A 1 63 ? -4.877 -27.216 19.758 1.00 88.00 63 ALA A CA 1
ATOM 460 C C . ALA A 1 63 ? -3.367 -27.327 20.044 1.00 88.00 63 ALA A C 1
ATOM 462 O O . ALA A 1 63 ? -2.981 -28.034 20.973 1.00 88.00 63 ALA A O 1
ATOM 463 N N . GLN A 1 64 ? -2.518 -26.695 19.228 1.00 84.12 64 GLN A N 1
ATOM 464 C CA . GLN A 1 64 ? -1.061 -26.734 19.355 1.00 84.12 64 GLN A CA 1
ATOM 465 C C . GLN A 1 64 ? -0.495 -25.454 19.969 1.00 84.12 64 GLN A C 1
ATOM 467 O O . GLN A 1 64 ? 0.410 -25.545 20.795 1.00 84.12 64 GLN A O 1
ATOM 472 N N . ILE A 1 65 ? -0.996 -24.287 19.550 1.00 83.81 65 ILE A N 1
ATOM 473 C CA . ILE A 1 65 ? -0.420 -22.980 19.922 1.00 83.81 65 ILE A CA 1
ATOM 474 C C . ILE A 1 65 ? -1.338 -22.111 20.788 1.00 83.81 65 ILE A C 1
ATOM 476 O O . ILE A 1 65 ? -0.894 -21.082 21.291 1.00 83.81 65 ILE A O 1
ATOM 480 N N . GLY A 1 66 ? -2.610 -22.484 20.940 1.00 89.75 66 GLY A N 1
ATOM 481 C CA . GLY A 1 66 ? -3.598 -21.666 21.632 1.00 89.75 66 GLY A CA 1
ATOM 482 C C . GLY A 1 66 ? -3.590 -21.851 23.149 1.00 89.75 66 GLY A C 1
ATOM 483 O O . GLY A 1 66 ? -3.110 -22.852 23.680 1.00 89.75 66 GLY A O 1
ATOM 484 N N . VAL A 1 67 ? -4.204 -20.908 23.866 1.00 94.06 67 VAL A N 1
ATOM 485 C CA . VAL A 1 67 ? -4.349 -20.960 25.336 1.00 94.06 67 VAL A CA 1
ATOM 486 C C . VAL A 1 67 ? -5.486 -21.867 25.825 1.00 94.06 67 VAL A C 1
ATOM 488 O O . VAL A 1 67 ? -5.774 -21.917 27.020 1.00 94.06 67 VAL A O 1
ATOM 491 N N . GLY A 1 68 ? -6.157 -22.587 24.923 1.00 94.25 68 GLY A N 1
ATOM 492 C CA . GLY A 1 68 ? -7.249 -23.501 25.268 1.00 94.25 68 GLY A CA 1
ATOM 493 C C . GLY A 1 68 ? -8.558 -22.799 25.648 1.00 94.25 68 GLY A C 1
ATOM 494 O O . GLY A 1 68 ? -9.386 -23.375 26.357 1.00 94.25 68 GLY A O 1
ATOM 495 N N . PHE A 1 69 ? -8.773 -21.568 25.178 1.00 94.50 69 PHE A N 1
ATOM 496 C CA . PHE A 1 69 ? -10.026 -20.843 25.367 1.00 94.50 69 PHE A CA 1
ATOM 497 C C . PHE A 1 69 ? -11.194 -21.617 24.725 1.00 94.50 69 PHE A C 1
ATOM 499 O O . PHE A 1 69 ? -11.126 -21.954 23.534 1.00 94.50 69 PHE A O 1
ATOM 506 N N . PRO A 1 70 ? -12.288 -21.901 25.461 1.00 93.75 70 PRO A N 1
ATOM 507 C CA . PRO A 1 70 ? -13.400 -22.673 24.921 1.00 93.75 70 PRO A CA 1
ATOM 508 C C . PRO A 1 70 ? -14.126 -21.923 23.801 1.00 93.75 70 PRO A C 1
ATOM 510 O O . PRO A 1 70 ? -14.780 -20.912 24.047 1.00 93.75 70 PRO A O 1
ATOM 513 N N . ALA A 1 71 ? -14.110 -22.477 22.586 1.00 89.12 71 ALA A N 1
ATOM 514 C CA . ALA A 1 71 ? -14.718 -21.856 21.403 1.00 89.12 71 ALA A CA 1
ATOM 515 C C . ALA A 1 71 ? -16.207 -21.487 21.578 1.00 89.12 71 ALA A C 1
ATOM 517 O O . ALA A 1 71 ? -16.682 -20.536 20.970 1.00 89.12 71 ALA A O 1
ATOM 518 N N . LYS A 1 72 ? -16.943 -22.188 22.454 1.00 92.75 72 LYS A N 1
ATOM 519 C CA . LYS A 1 72 ? -18.347 -21.873 22.789 1.00 92.75 72 LYS A CA 1
ATOM 520 C C . LYS A 1 72 ? -18.552 -20.480 23.403 1.00 92.75 72 LYS A C 1
ATOM 522 O O . LYS A 1 72 ? -19.672 -19.973 23.373 1.00 92.75 72 LYS A O 1
ATOM 527 N N . TYR A 1 73 ? -17.501 -19.905 23.987 1.00 95.19 73 TYR A N 1
ATOM 528 C CA . TYR A 1 73 ? -17.512 -18.573 24.584 1.00 95.19 73 TYR A CA 1
ATOM 529 C C . TYR A 1 73 ? -17.022 -17.494 23.617 1.00 95.19 73 TYR A C 1
ATOM 531 O O . TYR A 1 73 ? -17.022 -16.335 23.996 1.00 95.19 73 TYR A O 1
ATOM 539 N N . LEU A 1 74 ? -16.629 -17.826 22.383 1.00 95.12 74 LEU A N 1
ATOM 540 C CA . LEU A 1 74 ? -16.400 -16.829 21.338 1.00 95.12 74 LEU A CA 1
ATOM 541 C C . LEU A 1 74 ? -17.733 -16.557 20.623 1.00 95.12 74 LEU A C 1
ATOM 543 O O . LEU A 1 74 ? -18.444 -17.492 20.244 1.00 95.12 74 LEU A O 1
ATOM 547 N N . ALA A 1 75 ? -18.113 -15.287 20.497 1.00 95.94 75 ALA A N 1
ATOM 548 C CA . ALA A 1 75 ? -19.319 -14.884 19.777 1.00 95.94 75 ALA A CA 1
ATOM 549 C C . ALA A 1 75 ? -19.145 -15.002 18.251 1.00 95.94 75 ALA A C 1
ATOM 551 O O . ALA A 1 75 ? -18.076 -15.361 17.760 1.00 95.94 75 ALA A O 1
ATOM 552 N N . ASP A 1 76 ? -20.211 -14.709 17.500 1.00 95.06 76 ASP A N 1
ATOM 553 C CA . ASP A 1 76 ? -20.092 -14.520 16.053 1.00 95.06 76 ASP A CA 1
ATOM 554 C C . ASP A 1 76 ? -19.171 -13.328 15.759 1.00 95.06 76 ASP A C 1
ATOM 556 O O . ASP A 1 76 ? -19.264 -12.282 16.400 1.00 95.06 76 ASP A O 1
ATOM 560 N N . THR A 1 77 ? -18.272 -13.505 14.797 1.00 95.75 77 THR A N 1
ATOM 561 C CA . THR A 1 77 ? -17.245 -12.521 14.435 1.00 95.75 77 THR A CA 1
ATOM 562 C C . THR A 1 77 ? -17.426 -11.980 13.028 1.00 95.75 77 THR A C 1
ATOM 564 O O . THR A 1 77 ? -16.592 -11.201 12.578 1.00 95.75 77 THR A O 1
ATOM 567 N N . THR A 1 78 ? -18.519 -12.339 12.347 1.00 96.44 78 THR A N 1
ATOM 568 C CA . THR A 1 78 ? -18.828 -11.901 10.978 1.00 96.44 78 THR A CA 1
ATOM 569 C C . THR A 1 78 ? -18.757 -10.379 10.827 1.00 96.44 78 THR A C 1
ATOM 571 O O . THR A 1 78 ? -18.202 -9.872 9.856 1.00 96.44 78 THR A O 1
ATOM 574 N N . GLN A 1 79 ? -19.258 -9.626 11.812 1.00 95.06 79 GLN A N 1
ATOM 575 C CA . GLN A 1 79 ? -19.205 -8.163 11.786 1.00 95.06 79 GLN A CA 1
ATOM 576 C C . GLN A 1 79 ? -17.762 -7.626 11.832 1.00 95.06 79 GLN A C 1
ATOM 578 O O . GLN A 1 79 ? -17.412 -6.753 11.040 1.00 95.06 79 GLN A O 1
ATOM 583 N N . PHE A 1 80 ? -16.916 -8.169 12.713 1.00 97.12 80 PHE A N 1
ATOM 584 C CA . PHE A 1 80 ? -15.498 -7.805 12.797 1.00 97.12 80 PHE A CA 1
ATOM 585 C C . PHE A 1 80 ? -14.725 -8.224 11.539 1.00 97.12 80 PHE A C 1
ATOM 587 O O . PHE A 1 80 ? -13.936 -7.447 11.011 1.00 97.12 80 PHE A O 1
ATOM 594 N N . GLU A 1 81 ? -15.000 -9.418 11.010 1.00 96.69 81 GLU A N 1
ATOM 595 C CA . GLU A 1 81 ? -14.425 -9.908 9.754 1.00 96.69 81 GLU A CA 1
ATOM 596 C C . GLU A 1 81 ? -14.729 -8.956 8.595 1.00 96.69 81 GLU A C 1
ATOM 598 O O . GLU A 1 81 ? -13.810 -8.500 7.914 1.00 96.69 81 GLU A O 1
ATOM 603 N N . ASN A 1 82 ? -16.000 -8.584 8.422 1.00 96.69 82 ASN A N 1
ATOM 604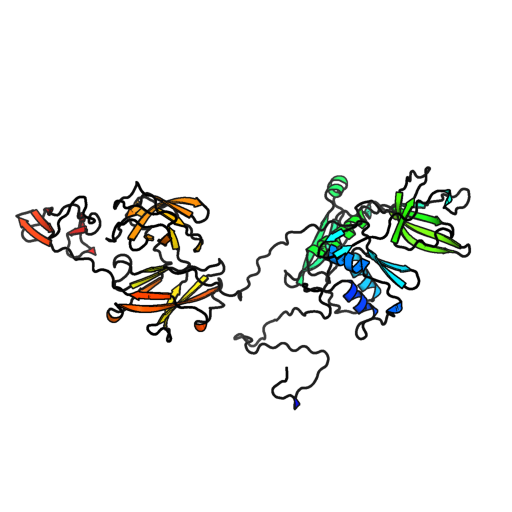 C CA . ASN A 1 82 ? -16.407 -7.632 7.395 1.00 96.69 82 ASN A CA 1
ATOM 605 C C . ASN A 1 82 ? -15.752 -6.263 7.605 1.00 96.69 82 ASN A C 1
ATOM 607 O O . ASN A 1 82 ? -15.280 -5.681 6.633 1.00 96.69 82 ASN A O 1
ATOM 611 N N . TYR A 1 83 ? -15.658 -5.777 8.849 1.00 96.31 83 TYR A N 1
ATOM 612 C CA . TYR A 1 83 ? -14.981 -4.516 9.167 1.00 96.31 83 TYR A CA 1
ATOM 613 C C . TYR A 1 83 ? -13.502 -4.524 8.750 1.00 96.31 83 TYR A C 1
ATOM 615 O O . TYR A 1 83 ? -13.025 -3.576 8.122 1.00 96.31 83 TYR A O 1
ATOM 623 N N . CYS A 1 84 ? -12.771 -5.603 9.040 1.00 96.44 84 CYS A N 1
ATOM 624 C CA . CYS A 1 84 ? -11.383 -5.741 8.605 1.00 96.44 84 CYS A CA 1
ATOM 625 C C . CYS A 1 84 ? -11.270 -5.836 7.078 1.00 96.44 84 CYS A C 1
ATOM 627 O O . CYS A 1 84 ? -10.387 -5.207 6.498 1.00 96.44 84 CYS A O 1
ATOM 629 N N . ILE A 1 85 ? -12.170 -6.569 6.408 1.00 95.56 85 ILE A N 1
ATOM 630 C CA . ILE A 1 85 ? -12.152 -6.712 4.944 1.00 95.56 85 ILE A CA 1
ATOM 631 C C . ILE A 1 85 ? -12.383 -5.362 4.264 1.00 95.56 85 ILE A C 1
ATOM 633 O O . ILE A 1 85 ? -11.573 -4.978 3.416 1.00 95.56 85 ILE A O 1
ATOM 637 N N . VAL A 1 86 ? -13.434 -4.620 4.636 1.00 94.69 86 VAL A N 1
ATOM 638 C CA . VAL A 1 86 ? -13.743 -3.327 3.997 1.00 94.69 86 VAL A CA 1
ATOM 639 C C . VAL A 1 86 ? -12.609 -2.318 4.180 1.00 94.69 86 VAL A C 1
ATOM 641 O O . VAL A 1 86 ? -12.310 -1.577 3.249 1.00 94.69 86 VAL A O 1
ATOM 644 N N . ASN A 1 87 ? -11.906 -2.361 5.315 1.00 92.62 87 ASN A N 1
ATOM 645 C CA . ASN A 1 87 ? -10.764 -1.488 5.600 1.00 92.62 87 ASN A CA 1
ATOM 646 C C . ASN A 1 87 ? -9.409 -2.055 5.130 1.00 92.62 87 ASN A C 1
ATOM 648 O O . ASN A 1 87 ? -8.383 -1.398 5.274 1.00 92.62 87 ASN A O 1
ATOM 652 N N . GLY A 1 88 ? -9.380 -3.258 4.546 1.00 94.56 88 GLY A N 1
ATOM 653 C CA . GLY A 1 88 ? -8.156 -3.870 4.022 1.00 94.56 88 GLY A CA 1
ATOM 654 C C . GLY A 1 88 ? -7.142 -4.285 5.094 1.00 94.56 88 GLY A C 1
ATOM 655 O O . GLY A 1 88 ? -5.954 -4.373 4.793 1.00 94.56 88 GLY A O 1
ATOM 656 N N . VAL A 1 89 ? -7.592 -4.546 6.323 1.00 96.25 89 VAL A N 1
ATOM 657 C CA . VAL A 1 89 ? -6.744 -4.854 7.483 1.00 96.25 89 VAL A CA 1
ATOM 658 C C . VAL A 1 89 ? -6.402 -6.344 7.521 1.00 96.25 89 VAL A C 1
ATOM 660 O O . VAL A 1 89 ? -7.271 -7.189 7.746 1.00 96.25 89 VAL A O 1
ATOM 663 N N . TYR A 1 90 ? -5.119 -6.657 7.340 1.00 96.81 90 TYR A N 1
ATOM 664 C CA . TYR A 1 90 ? -4.549 -8.003 7.439 1.00 96.81 90 TYR A CA 1
ATOM 665 C C . TYR A 1 90 ? -3.190 -7.938 8.140 1.00 96.81 90 TYR A C 1
ATOM 667 O O . TYR A 1 90 ? -2.493 -6.929 8.035 1.00 96.81 90 TYR A O 1
ATOM 675 N N . PHE A 1 91 ? -2.808 -9.011 8.833 1.00 97.06 91 PHE A N 1
ATOM 676 C CA . PHE A 1 91 ? -1.597 -9.054 9.658 1.00 97.06 91 PHE A CA 1
ATOM 677 C C . PHE A 1 91 ? -0.758 -10.314 9.392 1.00 97.06 91 PHE A C 1
ATOM 679 O O . PHE A 1 91 ? -1.287 -11.359 9.012 1.00 97.06 91 PHE A O 1
ATOM 686 N N . SER A 1 92 ? 0.544 -10.226 9.657 1.00 95.38 92 SER A N 1
ATOM 687 C CA . SER A 1 92 ? 1.517 -11.326 9.608 1.00 95.38 92 SER A CA 1
ATOM 688 C C . SER A 1 92 ? 2.405 -11.329 10.857 1.00 95.38 92 SER A C 1
ATOM 690 O O . SER A 1 92 ? 3.586 -10.993 10.781 1.00 95.38 92 SER A O 1
ATOM 692 N N . PRO A 1 93 ? 1.860 -11.678 12.035 1.00 92.00 93 PRO A N 1
ATOM 693 C CA . PRO A 1 93 ? 2.663 -11.771 13.245 1.00 92.00 93 PRO A CA 1
ATOM 694 C C . PRO A 1 93 ? 3.647 -12.944 13.180 1.00 92.00 93 PRO A C 1
ATOM 696 O O . PRO A 1 93 ? 3.281 -14.060 12.807 1.00 92.00 93 PRO A O 1
ATOM 699 N N . ALA A 1 94 ? 4.869 -12.707 13.652 1.00 88.00 94 ALA A N 1
ATOM 700 C CA . ALA A 1 94 ? 5.810 -13.747 14.044 1.00 88.00 94 ALA A CA 1
ATOM 701 C C . ALA A 1 94 ? 5.966 -13.708 15.570 1.00 88.00 94 ALA A C 1
ATOM 703 O O . ALA A 1 94 ? 6.486 -12.743 16.122 1.00 88.00 94 ALA A O 1
ATOM 704 N N . TYR A 1 95 ? 5.481 -14.741 16.260 1.00 87.12 95 TYR A N 1
ATOM 705 C CA . TYR A 1 95 ? 5.624 -14.862 17.712 1.00 87.12 95 TYR A CA 1
ATOM 706 C C . TYR A 1 95 ? 6.863 -15.701 18.033 1.00 87.12 95 TYR A C 1
ATOM 708 O O . TYR A 1 95 ? 6.801 -16.927 18.101 1.00 87.12 95 TYR A O 1
ATOM 716 N N . ASP A 1 96 ? 8.000 -15.028 18.181 1.00 84.25 96 ASP A N 1
ATOM 717 C CA . ASP A 1 96 ? 9.313 -15.618 18.478 1.00 84.25 96 ASP A CA 1
ATOM 718 C C . ASP A 1 96 ? 9.673 -15.597 19.975 1.00 84.25 96 ASP A C 1
ATOM 720 O O . ASP A 1 96 ? 10.680 -16.165 20.403 1.00 84.25 96 ASP A O 1
ATOM 724 N N . SER A 1 97 ? 8.824 -14.964 20.780 1.00 86.00 97 SER A N 1
ATOM 725 C CA . SER A 1 97 ? 8.970 -14.779 22.216 1.00 86.00 97 SER A CA 1
ATOM 726 C C . SER A 1 97 ? 7.636 -15.008 22.925 1.00 86.00 97 SER A C 1
ATOM 728 O O . SER A 1 97 ? 6.555 -14.835 22.356 1.00 86.00 97 SER A O 1
ATOM 730 N N . GLN A 1 98 ? 7.704 -15.437 24.184 1.00 86.69 98 GLN A N 1
ATOM 731 C CA . GLN A 1 98 ? 6.515 -15.686 24.991 1.00 86.69 98 GLN A CA 1
ATOM 732 C C . GLN A 1 98 ? 5.925 -14.360 25.488 1.00 86.69 98 GLN A C 1
ATOM 734 O O . GLN A 1 98 ? 6.628 -13.565 26.109 1.00 86.69 98 GLN A O 1
ATOM 739 N N . LYS A 1 99 ? 4.627 -14.157 25.249 1.00 90.38 99 LYS A N 1
ATOM 740 C CA . LYS A 1 99 ? 3.826 -13.032 25.757 1.00 90.38 99 LYS A CA 1
ATOM 741 C C . LYS A 1 99 ? 2.472 -13.530 26.244 1.00 90.38 99 LYS A C 1
ATOM 743 O O . LYS A 1 99 ? 2.056 -14.640 25.894 1.00 90.38 99 LYS A O 1
ATOM 748 N N . GLU A 1 100 ? 1.779 -12.730 27.047 1.00 94.00 100 GLU A N 1
ATOM 749 C CA . GLU A 1 100 ? 0.430 -13.086 27.468 1.00 94.00 100 GLU A CA 1
ATOM 750 C C . GLU A 1 100 ? -0.549 -12.972 26.293 1.00 94.00 100 GLU A C 1
ATOM 752 O O . GLU A 1 100 ? -0.532 -12.009 25.528 1.00 94.00 100 GLU A O 1
ATOM 757 N N . ALA A 1 101 ? -1.445 -13.951 26.144 1.00 93.75 101 ALA A N 1
ATOM 758 C CA . ALA A 1 101 ? -2.390 -13.978 25.025 1.00 93.75 101 ALA A CA 1
ATOM 759 C C . ALA A 1 101 ? -3.279 -12.726 24.960 1.00 93.75 101 ALA A C 1
ATOM 761 O O . ALA A 1 101 ? -3.618 -12.266 23.870 1.00 93.75 101 ALA A O 1
ATOM 762 N N . HIS A 1 102 ? -3.637 -12.163 26.116 1.00 93.81 102 HIS A N 1
ATOM 763 C CA . HIS A 1 102 ? -4.457 -10.961 26.185 1.00 93.81 102 HIS A CA 1
ATOM 764 C C . HIS A 1 102 ? -3.717 -9.723 25.645 1.00 93.81 102 HIS A C 1
ATOM 766 O O . HIS A 1 102 ? -4.345 -8.901 24.981 1.00 93.81 102 HIS A O 1
ATOM 772 N N . GLU A 1 103 ? -2.395 -9.623 25.833 1.00 95.00 103 GLU A N 1
ATOM 773 C CA . GLU A 1 103 ? -1.567 -8.546 25.271 1.00 95.00 103 GLU A CA 1
ATOM 774 C C . GLU A 1 103 ? -1.496 -8.659 23.746 1.00 95.00 103 GLU A C 1
ATOM 776 O O . GLU A 1 103 ? -1.691 -7.674 23.035 1.00 95.00 103 GLU A O 1
ATOM 781 N N . LEU A 1 104 ? -1.287 -9.880 23.233 1.00 95.50 104 LEU A N 1
ATOM 782 C CA . LEU A 1 104 ? -1.242 -10.136 21.791 1.00 95.50 104 LEU A CA 1
ATOM 783 C C . LEU A 1 104 ? -2.563 -9.764 21.115 1.00 95.50 104 LEU A C 1
ATOM 785 O O . LEU A 1 104 ? -2.567 -9.103 20.080 1.00 95.50 104 LEU A O 1
ATOM 789 N N . ILE A 1 105 ? -3.689 -10.171 21.705 1.00 96.44 105 ILE A N 1
ATOM 790 C CA . ILE A 1 105 ? -5.020 -9.862 21.175 1.00 96.44 105 ILE A CA 1
ATOM 791 C C . ILE A 1 105 ? -5.298 -8.360 21.271 1.00 96.44 105 ILE A C 1
ATOM 793 O O . ILE A 1 105 ? -5.794 -7.785 20.306 1.00 96.44 105 ILE A O 1
ATOM 797 N N . THR A 1 106 ? -4.944 -7.714 22.386 1.00 96.19 106 THR A N 1
ATOM 798 C CA . THR A 1 106 ? -5.111 -6.261 22.557 1.00 96.19 106 THR A CA 1
ATOM 799 C C . THR A 1 106 ? -4.375 -5.486 21.466 1.00 96.19 106 THR A C 1
ATOM 801 O O . THR A 1 106 ? -4.986 -4.632 20.833 1.00 96.19 106 THR A O 1
ATOM 804 N N . ALA A 1 107 ? -3.122 -5.839 21.163 1.00 96.44 107 ALA A N 1
ATOM 805 C CA . ALA A 1 107 ? -2.351 -5.180 20.108 1.00 96.44 107 ALA A CA 1
ATOM 806 C C . ALA A 1 107 ? -2.988 -5.341 18.711 1.00 96.44 107 ALA A C 1
ATOM 808 O O . ALA A 1 107 ? -3.055 -4.386 17.936 1.00 96.44 107 ALA A O 1
ATOM 809 N N . LEU A 1 108 ? -3.500 -6.538 18.393 1.00 97.69 108 LEU A N 1
ATOM 810 C CA . LEU A 1 108 ? -4.192 -6.792 17.122 1.00 97.69 108 LEU A CA 1
ATOM 811 C C . LEU A 1 108 ? -5.499 -5.995 17.013 1.00 97.69 108 LEU A C 1
ATOM 813 O O . LEU A 1 108 ? -5.817 -5.480 15.943 1.00 97.69 108 LEU A O 1
ATOM 817 N N . LEU A 1 109 ? -6.265 -5.907 18.104 1.00 97.88 109 LEU A N 1
ATOM 818 C CA . LEU A 1 109 ? -7.541 -5.193 18.139 1.00 97.88 109 LEU A CA 1
ATOM 819 C C . LEU A 1 109 ? -7.355 -3.671 18.121 1.00 97.88 109 LEU A C 1
ATOM 821 O O . LEU A 1 109 ? -8.106 -2.992 17.424 1.00 97.88 109 LEU A O 1
ATOM 825 N N . GLU A 1 110 ? -6.325 -3.144 18.789 1.00 96.69 110 GLU A N 1
ATOM 826 C CA . GLU A 1 110 ? -5.955 -1.727 18.719 1.00 96.69 110 GLU A CA 1
ATOM 827 C C . GLU A 1 110 ? -5.614 -1.325 17.277 1.00 96.69 110 GLU A C 1
ATOM 829 O O . GLU A 1 110 ? -6.204 -0.387 16.739 1.00 96.69 110 GLU A O 1
ATOM 834 N N . ALA A 1 111 ? -4.752 -2.096 16.601 1.00 97.06 111 ALA A N 1
ATOM 835 C CA . ALA A 1 111 ? -4.417 -1.863 15.195 1.00 97.06 111 ALA A CA 1
ATOM 836 C C . ALA A 1 111 ? -5.622 -2.029 14.250 1.00 97.06 111 ALA A C 1
ATOM 838 O O . ALA A 1 111 ? -5.709 -1.357 13.223 1.00 97.06 111 ALA A O 1
ATOM 839 N N . ALA A 1 112 ? -6.564 -2.912 14.591 1.00 96.88 112 ALA A N 1
ATOM 840 C CA . ALA A 1 112 ? -7.787 -3.137 13.825 1.00 96.88 112 ALA A CA 1
ATOM 841 C C . ALA A 1 112 ? -8.937 -2.178 14.186 1.00 96.88 112 ALA A C 1
ATOM 843 O O . ALA A 1 112 ? -10.023 -2.332 13.631 1.00 96.88 112 ALA A O 1
ATOM 844 N N . ASN A 1 113 ? -8.731 -1.201 15.079 1.00 95.50 113 ASN A N 1
ATOM 845 C CA . ASN A 1 113 ? -9.771 -0.293 15.574 1.00 95.50 113 ASN A CA 1
ATOM 846 C C . ASN A 1 113 ? -11.011 -1.038 16.117 1.00 95.50 113 ASN A C 1
ATOM 848 O O . ASN A 1 113 ? -12.151 -0.759 15.731 1.00 95.50 113 ASN A O 1
ATOM 852 N N . ALA A 1 114 ? -10.789 -1.992 17.022 1.00 96.38 114 ALA A N 1
ATOM 853 C CA . ALA A 1 114 ? -11.834 -2.776 17.674 1.00 96.38 114 ALA A CA 1
ATOM 854 C C . ALA A 1 114 ? -11.528 -3.015 19.161 1.00 96.38 114 ALA A C 1
ATOM 856 O O . ALA A 1 114 ? -10.406 -2.812 19.621 1.00 96.38 114 ALA A O 1
ATOM 857 N N . ALA A 1 115 ? -12.530 -3.471 19.911 1.00 95.12 115 ALA A N 1
ATOM 858 C CA . ALA A 1 115 ? -12.399 -3.817 21.322 1.00 95.12 115 ALA A CA 1
ATOM 859 C C . ALA A 1 115 ? -13.034 -5.181 21.641 1.00 95.12 115 ALA A C 1
ATOM 861 O O . ALA A 1 115 ? -14.036 -5.562 21.023 1.00 95.12 115 ALA A O 1
ATOM 862 N N . PRO A 1 116 ? -12.482 -5.928 22.612 1.00 95.31 116 PRO A N 1
ATOM 863 C CA . PRO A 1 116 ? -13.124 -7.117 23.149 1.00 95.31 116 PRO A CA 1
ATOM 864 C C . PRO A 1 116 ? -14.208 -6.724 24.163 1.00 95.31 116 PRO A C 1
ATOM 866 O O . PRO A 1 116 ? -13.955 -5.947 25.079 1.00 95.31 116 PRO A O 1
ATOM 869 N N . VAL A 1 117 ? -15.402 -7.301 24.039 1.00 94.38 117 VAL A N 1
ATOM 870 C CA . VAL A 1 117 ? -16.532 -7.055 24.949 1.00 94.38 117 VAL A CA 1
ATOM 871 C C . VAL A 1 117 ? -17.062 -8.376 25.469 1.00 94.38 117 VAL A C 1
ATOM 873 O O . VAL A 1 117 ? -17.378 -9.277 24.694 1.00 94.38 117 VAL A O 1
ATOM 876 N N . TRP A 1 118 ? -17.198 -8.495 26.786 1.00 92.69 118 TRP A N 1
ATOM 877 C CA . TRP A 1 118 ? -17.855 -9.645 27.391 1.00 92.69 118 TRP A CA 1
ATOM 878 C C . TRP A 1 118 ? -19.344 -9.360 27.555 1.00 92.69 118 TRP A C 1
ATOM 880 O O . TRP A 1 118 ? -19.726 -8.438 28.264 1.00 92.69 118 TRP A O 1
ATOM 890 N N . SER A 1 119 ? -20.186 -10.145 26.888 1.00 90.56 119 SER A N 1
ATOM 891 C CA . SER A 1 119 ? -21.634 -9.963 26.922 1.00 90.56 119 SER A CA 1
ATOM 892 C C . SER A 1 119 ? -22.366 -11.274 26.637 1.00 90.56 119 SER A C 1
ATOM 894 O O . SER A 1 119 ? -21.942 -12.079 25.805 1.00 90.56 119 SER A O 1
ATOM 896 N N . GLN A 1 120 ? -23.482 -11.502 27.337 1.00 89.50 120 GLN A N 1
ATOM 897 C CA . GLN A 1 120 ? -24.364 -12.664 27.148 1.00 89.50 120 GLN A CA 1
ATOM 898 C C . GLN A 1 120 ? -23.641 -14.023 27.187 1.00 89.50 120 GLN A C 1
ATOM 900 O O . GLN A 1 120 ? -23.919 -14.923 26.391 1.00 89.50 120 GLN A O 1
ATOM 905 N N . GLY A 1 121 ? -22.682 -14.206 28.095 1.00 91.81 121 GLY A N 1
ATOM 906 C CA . GLY A 1 121 ? -21.967 -15.485 28.164 1.00 91.81 121 GLY A CA 1
ATOM 907 C C . GLY A 1 121 ? -20.839 -15.636 27.134 1.00 91.81 121 GLY A C 1
ATOM 908 O O . GLY A 1 121 ? -20.276 -16.729 27.048 1.00 91.81 121 GLY A O 1
ATOM 909 N N . LYS A 1 122 ? -20.519 -14.601 26.341 1.00 95.81 122 LYS A N 1
ATOM 910 C CA . LYS A 1 122 ? -19.547 -14.689 25.247 1.00 95.81 122 LYS A CA 1
ATOM 911 C C . LYS A 1 122 ? -18.641 -13.462 25.131 1.00 95.81 122 LYS A C 1
ATOM 913 O O . LYS A 1 122 ? -19.035 -12.333 25.398 1.00 95.81 122 LYS A O 1
ATOM 918 N N . LEU A 1 123 ? -17.435 -13.705 24.636 1.00 95.31 123 LEU A N 1
ATOM 919 C CA . LEU A 1 123 ? -16.492 -12.713 24.149 1.00 95.31 123 LEU A CA 1
ATOM 920 C C . LEU A 1 123 ? -16.889 -12.292 22.727 1.00 95.31 123 LEU A C 1
ATOM 922 O O . LEU A 1 123 ? -16.779 -13.078 21.783 1.00 95.31 123 LEU A O 1
ATOM 926 N N . LYS A 1 124 ? -17.360 -11.056 22.588 1.00 95.62 124 LYS A N 1
ATOM 927 C CA . LYS A 1 124 ? -17.612 -10.350 21.328 1.00 95.62 124 LYS A CA 1
ATOM 928 C C . LYS A 1 124 ? -16.377 -9.519 20.957 1.00 95.62 124 LYS A C 1
ATOM 930 O O . LYS A 1 124 ? -15.632 -9.089 21.833 1.00 95.62 124 LYS A O 1
ATOM 935 N N . ILE A 1 125 ? -16.174 -9.279 19.665 1.00 96.56 125 ILE A N 1
ATOM 936 C CA . ILE A 1 125 ? -15.187 -8.316 19.160 1.00 96.56 125 ILE A CA 1
ATOM 937 C C . ILE A 1 125 ? -15.970 -7.247 18.410 1.00 96.56 125 ILE A C 1
ATOM 939 O O . ILE A 1 125 ? -16.629 -7.558 17.419 1.00 96.56 125 ILE A O 1
ATOM 943 N N . VAL A 1 126 ? -15.920 -6.014 18.904 1.00 95.38 126 VAL A N 1
ATOM 944 C CA . VAL A 1 126 ? -16.753 -4.910 18.425 1.00 95.38 126 VAL A CA 1
ATOM 945 C C . VAL A 1 126 ? -15.851 -3.851 17.787 1.00 95.38 126 VAL A C 1
ATOM 947 O O . VAL A 1 126 ? -15.011 -3.279 18.485 1.00 95.38 126 VAL A O 1
ATOM 950 N N . PRO A 1 127 ? -15.966 -3.592 16.474 1.00 95.12 127 PRO A N 1
ATOM 951 C CA . PRO A 1 127 ? -15.304 -2.455 15.840 1.00 95.12 127 PRO A CA 1
ATOM 952 C C . PRO A 1 127 ? -15.806 -1.121 16.398 1.00 95.12 127 PRO A C 1
ATOM 954 O O . PRO A 1 127 ? -16.984 -0.986 16.716 1.00 95.12 127 PRO A O 1
ATOM 957 N N . TYR A 1 128 ? -14.947 -0.103 16.449 1.00 93.50 128 TYR A N 1
ATOM 958 C CA . TYR A 1 128 ? -15.378 1.240 16.861 1.00 93.50 128 TYR A CA 1
ATOM 959 C C . TYR A 1 128 ? -16.226 1.952 15.791 1.00 93.50 128 TYR A C 1
ATOM 961 O O . TYR A 1 128 ? -16.961 2.884 16.118 1.00 93.50 128 TYR A O 1
ATOM 969 N N . GLY A 1 129 ? -16.141 1.539 14.521 1.00 90.56 129 GLY A N 1
ATOM 970 C CA . GLY A 1 129 ? -16.801 2.218 13.404 1.00 90.56 129 GLY A CA 1
ATOM 971 C C . GLY A 1 129 ? -18.328 2.215 13.482 1.00 90.56 129 GLY A C 1
ATOM 972 O O . GLY A 1 129 ? -18.939 1.171 13.684 1.00 90.56 129 GLY A O 1
ATOM 973 N N . LEU A 1 130 ? -18.942 3.382 13.259 1.00 90.00 130 LEU A N 1
ATOM 974 C CA . LEU A 1 130 ? -20.397 3.598 13.357 1.00 90.00 130 LEU A CA 1
ATOM 975 C C . LEU A 1 130 ? -21.070 3.896 12.009 1.00 90.00 130 LEU A C 1
ATOM 977 O O . LEU A 1 130 ? -22.274 4.128 11.960 1.00 90.00 130 LEU A O 1
ATOM 981 N N . ALA A 1 131 ? -20.309 3.888 10.914 1.00 89.12 131 ALA A N 1
ATOM 982 C CA . ALA A 1 131 ? -20.830 4.099 9.569 1.00 89.12 131 ALA A CA 1
ATOM 983 C C . ALA A 1 131 ? -20.836 2.790 8.773 1.00 89.12 131 ALA A C 1
ATOM 985 O O . ALA A 1 131 ? -19.904 1.990 8.872 1.00 89.12 131 ALA A O 1
ATOM 986 N N . GLU A 1 132 ? -21.872 2.592 7.956 1.00 91.88 132 GLU A N 1
ATOM 987 C CA . GLU A 1 132 ? -21.877 1.514 6.970 1.00 91.88 132 GLU A CA 1
ATOM 988 C C . GLU A 1 132 ? -20.783 1.759 5.923 1.00 91.88 132 GLU A C 1
ATOM 990 O O . GLU A 1 132 ? -20.616 2.8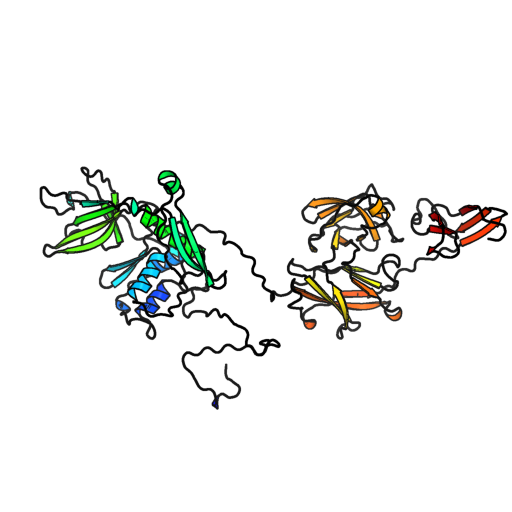70 5.415 1.00 91.88 132 GLU A O 1
ATOM 995 N N . GLN A 1 133 ? -20.032 0.709 5.597 1.00 90.94 133 GLN A N 1
ATOM 996 C CA . GLN A 1 133 ? -18.938 0.761 4.632 1.00 90.94 133 GLN A CA 1
ATOM 997 C C . GLN A 1 133 ? -19.040 -0.426 3.677 1.00 90.94 133 GLN A C 1
ATOM 999 O O . GLN A 1 133 ? -19.263 -1.557 4.103 1.00 90.94 133 GLN A O 1
ATOM 1004 N N . THR A 1 134 ? -18.843 -0.185 2.380 1.00 93.62 134 THR A N 1
ATOM 1005 C CA . THR A 1 134 ? -18.768 -1.243 1.363 1.00 93.62 134 THR A CA 1
ATOM 1006 C C . THR A 1 134 ? -17.504 -1.063 0.536 1.00 93.62 134 THR A C 1
ATOM 1008 O O . THR A 1 134 ? -17.355 -0.072 -0.175 1.00 93.62 134 THR A O 1
ATOM 1011 N N . ALA A 1 135 ? -16.593 -2.027 0.636 1.00 91.19 135 ALA A N 1
ATOM 1012 C CA . ALA A 1 135 ? -15.320 -2.049 -0.076 1.00 91.19 135 ALA A CA 1
ATOM 1013 C C . ALA A 1 135 ? -14.740 -3.472 -0.066 1.00 91.19 135 ALA A C 1
ATOM 1015 O O . ALA A 1 135 ? -15.172 -4.325 0.707 1.00 91.19 135 ALA A O 1
ATOM 1016 N N . ASN A 1 136 ? -13.763 -3.746 -0.936 1.00 89.50 136 ASN A N 1
ATOM 1017 C CA . ASN A 1 136 ? -13.022 -5.018 -0.972 1.00 89.50 136 ASN A CA 1
ATOM 1018 C C . ASN A 1 136 ? -13.900 -6.288 -1.028 1.00 89.50 136 ASN A C 1
ATOM 1020 O O . ASN A 1 136 ? -13.490 -7.351 -0.570 1.00 89.50 136 ASN A O 1
ATOM 1024 N N . GLY A 1 137 ? -15.102 -6.188 -1.607 1.00 90.50 137 GLY A N 1
ATOM 1025 C CA . GLY A 1 137 ? -16.026 -7.315 -1.762 1.00 90.50 137 GLY A CA 1
ATOM 1026 C C . GLY A 1 137 ? -16.841 -7.677 -0.514 1.00 90.50 137 GLY A C 1
ATOM 1027 O O . GLY A 1 137 ? -17.497 -8.715 -0.531 1.00 90.50 137 GLY A O 1
ATOM 1028 N N . ALA A 1 138 ? -16.833 -6.845 0.532 1.00 94.31 138 ALA A N 1
ATOM 1029 C CA . ALA A 1 138 ? -17.665 -7.007 1.724 1.00 94.31 138 ALA A CA 1
ATOM 1030 C C . ALA A 1 138 ? -18.440 -5.722 2.058 1.00 94.31 138 ALA A C 1
ATOM 1032 O O . ALA A 1 138 ? -18.115 -4.633 1.577 1.00 94.31 138 ALA A O 1
ATOM 1033 N N . THR A 1 139 ? -19.449 -5.864 2.918 1.00 95.62 139 THR A N 1
ATOM 1034 C CA . THR A 1 139 ? -20.189 -4.752 3.521 1.00 95.62 139 THR A CA 1
ATOM 1035 C C . THR A 1 139 ? -20.145 -4.903 5.036 1.00 95.62 139 THR A C 1
ATOM 1037 O O . THR A 1 139 ? -20.536 -5.937 5.582 1.00 95.62 139 THR A O 1
ATOM 1040 N N . TYR A 1 140 ? -19.647 -3.872 5.710 1.00 94.88 140 TYR A N 1
ATOM 1041 C CA . TYR A 1 140 ? -19.719 -3.726 7.155 1.00 94.88 140 TYR A CA 1
ATOM 1042 C C . TYR A 1 140 ? -20.958 -2.911 7.510 1.00 94.88 140 TYR A C 1
ATOM 1044 O O . TYR A 1 140 ? -21.054 -1.747 7.122 1.00 94.88 140 TYR A O 1
ATOM 1052 N N . THR A 1 141 ? -21.866 -3.511 8.279 1.00 94.50 141 THR A N 1
ATOM 1053 C CA . THR A 1 141 ? -23.020 -2.823 8.863 1.00 94.50 141 THR A CA 1
ATOM 1054 C C . THR A 1 141 ? -22.802 -2.709 10.377 1.00 94.50 141 THR A C 1
ATOM 1056 O O . THR A 1 141 ? -22.744 -3.745 11.056 1.00 94.50 141 THR A O 1
ATOM 1059 N N . PRO A 1 142 ? -22.640 -1.489 10.917 1.00 91.06 142 PRO A N 1
ATOM 1060 C CA . PRO A 1 142 ? -22.457 -1.269 12.349 1.00 91.06 142 PRO A CA 1
ATOM 1061 C C . PRO A 1 142 ? -23.745 -1.568 13.137 1.00 91.06 142 PRO A C 1
ATOM 1063 O O . PRO A 1 142 ? -24.838 -1.553 12.559 1.00 91.06 142 PRO A O 1
ATOM 1066 N N . PRO A 1 143 ? -23.653 -1.824 14.456 1.00 86.62 143 PRO A N 1
ATOM 1067 C CA . PRO A 1 143 ? -24.824 -1.842 15.328 1.00 86.62 143 PRO A CA 1
ATOM 1068 C C . PRO A 1 143 ? -25.555 -0.491 15.310 1.00 86.62 143 PRO A C 1
ATOM 1070 O O . PRO A 1 143 ? -24.961 0.548 15.019 1.00 86.62 143 PRO A O 1
ATOM 1073 N N . ILE A 1 144 ? -26.848 -0.501 15.643 1.00 87.56 144 ILE A N 1
ATOM 1074 C CA . ILE A 1 144 ? -27.640 0.730 15.754 1.00 87.56 144 ILE A CA 1
ATOM 1075 C C . ILE A 1 144 ? -27.054 1.599 16.873 1.00 87.56 144 ILE A C 1
ATOM 1077 O O . ILE A 1 144 ? -26.916 1.141 18.004 1.00 87.56 144 ILE A O 1
ATOM 1081 N N . ALA A 1 145 ? -26.749 2.853 16.551 1.00 88.62 145 ALA A N 1
ATOM 1082 C CA . ALA A 1 145 ? -26.231 3.851 17.475 1.00 88.62 145 ALA A CA 1
ATOM 1083 C C . ALA A 1 145 ? -26.822 5.235 17.132 1.00 88.62 145 ALA A C 1
ATOM 1085 O O . ALA A 1 145 ? -26.877 5.576 15.947 1.00 88.62 145 ALA A O 1
ATOM 1086 N N . PRO A 1 146 ? -27.244 6.044 18.124 1.00 92.25 146 PRO A N 1
ATOM 1087 C CA . PRO A 1 146 ? -27.344 5.713 19.549 1.00 92.25 146 PRO A CA 1
ATOM 1088 C C . PRO A 1 146 ? -28.538 4.788 19.860 1.00 92.25 146 PRO A C 1
ATOM 1090 O O . PRO A 1 146 ? -29.555 4.827 19.167 1.00 92.25 146 PRO A O 1
ATOM 1093 N N . LEU A 1 147 ? -28.429 3.966 20.910 1.00 94.38 147 LEU A N 1
ATOM 1094 C CA . LEU A 1 147 ? -29.502 3.061 21.358 1.00 94.38 147 LEU A CA 1
ATOM 1095 C C . LEU A 1 147 ? -30.562 3.767 22.207 1.00 94.38 147 LEU A C 1
ATOM 1097 O O . LEU A 1 147 ? -31.756 3.509 22.051 1.00 94.38 147 LEU A O 1
ATOM 1101 N N . TYR A 1 148 ? -30.123 4.657 23.094 1.00 95.50 148 TYR A N 1
ATOM 1102 C CA . TYR A 1 148 ? -30.984 5.416 23.994 1.00 95.50 148 TYR A CA 1
ATOM 1103 C C . TYR A 1 148 ? -30.530 6.868 24.054 1.00 95.50 148 TYR A C 1
ATOM 1105 O O . TYR A 1 148 ? -29.345 7.161 23.889 1.00 95.50 148 TYR A O 1
ATOM 1113 N N . ASP A 1 149 ? -31.490 7.746 24.324 1.00 96.31 149 ASP A N 1
ATOM 1114 C CA . ASP A 1 149 ? -31.230 9.097 24.800 1.00 96.31 149 ASP A CA 1
ATOM 1115 C C . ASP A 1 149 ? -31.487 9.108 26.305 1.00 96.31 149 ASP A C 1
ATOM 1117 O O . ASP A 1 149 ? -32.625 8.927 26.734 1.00 96.31 149 ASP A O 1
ATOM 1121 N N . ILE A 1 150 ? -30.412 9.213 27.080 1.00 96.88 150 ILE A N 1
ATOM 1122 C CA . ILE A 1 150 ? -30.424 9.209 28.538 1.00 96.88 150 ILE A CA 1
ATOM 1123 C C . ILE A 1 150 ? -30.710 10.629 29.000 1.00 96.88 150 ILE A C 1
ATOM 1125 O O . ILE A 1 150 ? -29.908 11.548 28.804 1.00 96.88 150 ILE A O 1
ATOM 1129 N N . THR A 1 151 ? -31.866 10.787 29.625 1.00 94.38 151 THR A N 1
ATOM 1130 C CA . THR A 1 151 ? -32.330 12.051 30.187 1.00 94.38 151 THR A CA 1
ATOM 1131 C C . THR A 1 151 ? -32.258 12.015 31.708 1.00 94.38 151 THR A C 1
ATOM 1133 O O . THR A 1 151 ? -31.978 10.981 32.314 1.00 94.38 151 THR A O 1
ATOM 1136 N N . HIS A 1 152 ? -32.555 13.142 32.352 1.00 91.19 152 HIS A N 1
ATOM 1137 C CA . HIS A 1 152 ? -32.608 13.222 33.811 1.00 91.19 152 HIS A CA 1
ATOM 1138 C C . HIS A 1 152 ? -33.560 12.188 34.449 1.00 91.19 152 HIS A C 1
ATOM 1140 O O . HIS A 1 152 ? -33.273 11.695 35.536 1.00 91.19 152 HIS A O 1
ATOM 1146 N N . ASP A 1 153 ? -34.638 11.805 33.752 1.00 91.75 153 ASP A N 1
ATOM 1147 C CA . ASP A 1 153 ? -35.617 10.811 34.220 1.00 91.75 153 ASP A CA 1
ATOM 1148 C C . ASP A 1 153 ? -35.060 9.372 34.255 1.00 91.75 153 ASP A C 1
ATOM 1150 O O . ASP A 1 153 ? -35.630 8.491 34.905 1.00 91.75 153 ASP A O 1
ATOM 1154 N N . ASP A 1 154 ? -33.957 9.115 33.548 1.00 94.75 154 ASP A N 1
ATOM 1155 C CA . ASP A 1 154 ? -33.329 7.795 33.438 1.00 94.75 154 ASP A CA 1
ATOM 1156 C C . ASP A 1 154 ? -32.227 7.565 34.488 1.00 94.75 154 ASP A C 1
ATOM 1158 O O . ASP A 1 154 ? -31.825 6.416 34.729 1.00 94.75 154 ASP A O 1
ATOM 1162 N N . LEU A 1 155 ? -31.744 8.648 35.105 1.00 94.69 155 LEU A N 1
ATOM 1163 C CA . LEU A 1 155 ? -30.604 8.666 36.016 1.00 94.69 155 LEU A CA 1
ATOM 1164 C C . LEU A 1 155 ? -31.010 8.306 37.447 1.00 94.69 155 LEU A C 1
ATOM 1166 O O . LEU A 1 155 ? -32.023 8.763 37.973 1.00 94.69 155 LEU A O 1
ATOM 1170 N N . VAL A 1 156 ? -30.160 7.527 38.111 1.00 94.12 156 VAL A N 1
ATOM 1171 C CA . VAL A 1 156 ? -30.252 7.245 39.546 1.00 94.12 156 VAL A CA 1
ATOM 1172 C C . VAL A 1 156 ? -29.194 8.079 40.255 1.00 94.12 156 VAL A C 1
ATOM 1174 O O . VAL A 1 156 ? -28.003 7.913 40.010 1.00 94.12 156 VAL A O 1
ATOM 1177 N N . TYR A 1 157 ? -29.618 8.995 41.120 1.00 91.94 157 TYR A N 1
ATOM 1178 C CA . TYR A 1 157 ? -28.718 9.899 41.833 1.00 91.94 157 TYR A CA 1
ATOM 1179 C C . TYR A 1 157 ? -29.319 10.322 43.177 1.00 91.94 157 TYR A C 1
ATOM 1181 O O . TYR A 1 157 ? -30.534 10.267 43.383 1.00 91.94 157 TYR A O 1
ATOM 1189 N N . THR A 1 158 ? -28.461 10.758 44.098 1.00 89.94 158 THR A N 1
ATOM 1190 C CA . THR A 1 158 ? -28.894 11.333 45.375 1.00 89.94 158 THR A CA 1
ATOM 1191 C C . THR A 1 158 ? -29.253 12.802 45.183 1.00 89.94 158 THR A C 1
ATOM 1193 O O . THR A 1 158 ? -28.508 13.557 44.558 1.00 89.94 158 THR A O 1
ATOM 1196 N N . GLU A 1 159 ? -30.371 13.246 45.757 1.00 84.62 159 GLU A N 1
ATOM 1197 C CA . GLU A 1 159 ? -30.758 14.657 45.714 1.00 84.62 159 GLU A CA 1
ATOM 1198 C C . GLU A 1 159 ? -29.648 15.550 46.309 1.00 84.62 159 GLU A C 1
ATOM 1200 O O . GLU A 1 159 ? -29.239 15.378 47.458 1.00 84.62 159 GLU A O 1
ATOM 1205 N N . GLY A 1 160 ? -29.152 16.502 45.512 1.00 82.69 160 GLY A N 1
ATOM 1206 C CA . GLY A 1 160 ? -28.041 17.393 45.870 1.00 82.69 160 GLY A CA 1
ATOM 1207 C C . GLY A 1 160 ? -26.678 17.001 45.287 1.00 82.69 160 GLY A C 1
ATOM 1208 O O . GLY A 1 160 ? -25.757 17.816 45.338 1.00 82.69 160 GLY A O 1
ATOM 1209 N N . GLU A 1 161 ? -26.547 15.809 44.700 1.00 86.56 161 GLU A N 1
ATOM 1210 C CA . GLU A 1 161 ? -25.371 15.390 43.928 1.00 86.56 161 GLU A CA 1
ATOM 1211 C C . GLU A 1 161 ? -25.581 15.626 42.427 1.00 86.56 161 GLU A C 1
ATOM 1213 O O . GLU A 1 161 ? -26.712 15.665 41.939 1.00 86.56 161 GLU A O 1
ATOM 1218 N N . THR A 1 162 ? -24.486 15.799 41.681 1.00 86.94 162 THR A N 1
ATOM 1219 C CA . THR A 1 162 ? -24.550 15.959 40.224 1.00 86.94 162 THR A CA 1
ATOM 1220 C C . THR A 1 162 ? -24.800 14.592 39.573 1.00 86.94 162 THR A C 1
ATOM 1222 O O . THR A 1 162 ? -23.947 13.715 39.718 1.00 86.94 162 THR A O 1
ATOM 1225 N N . PRO A 1 163 ? -25.906 14.391 38.831 1.00 92.25 163 PRO A N 1
ATOM 1226 C CA . PRO A 1 163 ? -26.258 13.080 38.270 1.00 92.25 163 PRO A CA 1
ATOM 1227 C C . PRO A 1 163 ? -25.246 12.530 37.253 1.00 92.25 163 PRO A C 1
ATOM 1229 O O . PRO A 1 163 ? -25.111 11.319 37.097 1.00 92.25 163 PRO A O 1
ATOM 1232 N N . ILE A 1 164 ? -24.541 13.427 36.558 1.00 95.56 164 ILE A N 1
ATOM 1233 C CA . ILE A 1 164 ? -23.502 13.103 35.580 1.00 95.56 164 ILE A CA 1
ATOM 1234 C C . ILE A 1 164 ? -22.207 13.790 36.010 1.00 95.56 164 ILE A C 1
ATOM 1236 O O . ILE A 1 164 ? -22.150 15.010 36.172 1.00 95.56 164 ILE A O 1
ATOM 1240 N N . THR A 1 165 ? -21.142 13.008 36.156 1.00 95.06 165 THR A N 1
ATOM 1241 C CA . THR A 1 165 ? -19.796 13.513 36.432 1.00 95.06 165 THR A CA 1
ATOM 1242 C C . THR A 1 165 ? -18.957 13.472 35.161 1.00 95.06 165 THR A C 1
ATOM 1244 O O . THR A 1 165 ? -18.740 12.407 34.591 1.00 95.06 165 THR A O 1
ATOM 1247 N N . ILE A 1 166 ? -18.447 14.630 34.731 1.00 95.25 166 ILE A N 1
ATOM 1248 C CA . ILE A 1 166 ? -17.565 14.750 33.562 1.00 95.25 166 ILE A CA 1
ATOM 1249 C C . ILE A 1 166 ? -16.108 14.815 34.030 1.00 95.25 166 ILE A C 1
ATOM 1251 O O . ILE A 1 166 ? -15.733 15.688 34.816 1.00 95.25 166 ILE A O 1
ATOM 1255 N N . LYS A 1 167 ? -15.275 13.914 33.514 1.00 94.38 167 LYS A N 1
ATOM 1256 C CA . LYS A 1 167 ? -13.828 13.848 33.739 1.00 94.38 167 LYS A CA 1
ATOM 1257 C C . LYS A 1 167 ? -13.098 14.198 32.437 1.00 94.38 167 LYS A C 1
ATOM 1259 O O . LYS A 1 167 ? -12.883 13.315 31.609 1.00 94.38 167 LYS A O 1
ATOM 1264 N N . PRO A 1 168 ? -12.742 15.474 32.211 1.00 92.00 168 PRO A N 1
ATOM 1265 C CA . PRO A 1 168 ? -12.033 15.874 31.004 1.00 92.00 168 PRO A CA 1
ATOM 1266 C C . PRO A 1 168 ? -10.606 15.315 30.994 1.00 92.00 168 PRO A C 1
ATOM 1268 O O . PRO A 1 168 ? -9.895 15.363 32.000 1.00 92.00 168 PRO A O 1
ATOM 1271 N N . ASN A 1 169 ? -10.172 14.843 29.831 1.00 87.69 169 ASN A N 1
ATOM 1272 C CA . ASN A 1 169 ? -8.800 14.430 29.580 1.00 87.69 169 ASN A CA 1
ATOM 1273 C C . ASN A 1 169 ? -7.874 15.650 29.613 1.00 87.69 169 ASN A C 1
ATOM 1275 O O . ASN A 1 169 ? -8.224 16.748 29.159 1.00 87.69 169 ASN A O 1
ATOM 1279 N N . LEU A 1 170 ? -6.654 15.460 30.120 1.00 84.31 170 LEU A N 1
ATOM 1280 C CA . LEU A 1 170 ? -5.659 16.523 30.124 1.00 84.31 170 LEU A CA 1
ATOM 1281 C C . LEU A 1 170 ? -5.320 16.914 28.686 1.00 84.31 170 LEU A C 1
ATOM 1283 O O . LEU A 1 170 ? -5.083 16.081 27.814 1.00 84.31 170 LEU A O 1
ATOM 1287 N N . THR A 1 171 ? -5.238 18.217 28.432 1.00 76.44 171 THR A N 1
ATOM 1288 C CA . THR A 1 171 ? -4.882 18.728 27.100 1.00 76.44 171 THR A CA 1
ATOM 1289 C C . THR A 1 171 ? -3.467 18.335 26.668 1.00 76.44 171 THR A C 1
ATOM 1291 O O . THR A 1 171 ? -3.182 18.344 25.468 1.00 76.44 171 THR A O 1
ATOM 1294 N N . THR A 1 172 ? -2.601 17.979 27.623 1.00 80.44 172 THR A N 1
ATOM 1295 C CA . THR A 1 172 ? -1.263 17.414 27.398 1.00 80.44 172 THR A CA 1
ATOM 1296 C C . THR A 1 172 ? -1.301 16.017 26.797 1.00 80.44 172 THR A C 1
ATOM 1298 O O . THR A 1 172 ? -0.399 15.680 26.039 1.00 80.44 172 THR A O 1
ATOM 1301 N N . ASP A 1 173 ? -2.363 15.261 27.064 1.00 80.88 173 ASP A N 1
ATOM 1302 C CA . ASP A 1 173 ? -2.486 13.850 26.686 1.00 80.88 173 ASP A CA 1
ATOM 1303 C C . ASP A 1 173 ? -3.236 13.697 25.346 1.00 80.88 173 ASP A C 1
ATOM 1305 O O . ASP A 1 173 ? -3.455 12.596 24.846 1.00 80.88 173 ASP A O 1
ATOM 1309 N N . ARG A 1 174 ? -3.599 14.832 24.727 1.00 88.31 174 ARG A N 1
ATOM 1310 C CA . ARG A 1 174 ? -4.256 14.933 23.417 1.00 88.31 174 ARG A CA 1
ATOM 1311 C C . ARG A 1 174 ? -3.234 15.185 22.313 1.00 88.31 174 ARG A C 1
ATOM 1313 O O . ARG A 1 174 ? -2.997 16.337 21.914 1.00 88.31 174 ARG A O 1
ATOM 1320 N N . TYR A 1 175 ? -2.633 14.098 21.845 1.00 91.38 175 TYR A N 1
ATOM 1321 C CA . TYR A 1 175 ? -1.624 14.074 20.785 1.00 91.38 175 TYR A CA 1
ATOM 1322 C C . TYR A 1 175 ? -2.234 14.287 19.396 1.00 91.38 175 TYR A C 1
ATOM 1324 O O . TYR A 1 175 ? -3.324 13.802 19.118 1.00 91.38 175 TYR A O 1
ATOM 1332 N N . ASN A 1 176 ? -1.514 14.994 18.523 1.00 91.44 176 ASN A N 1
ATOM 1333 C CA . ASN A 1 176 ? -1.907 15.255 17.130 1.00 91.44 176 ASN A CA 1
ATOM 1334 C C . ASN A 1 176 ? -0.924 14.669 16.097 1.00 91.44 176 ASN A C 1
ATOM 1336 O O . ASN A 1 176 ? -1.072 14.887 14.894 1.00 91.44 176 ASN A O 1
ATOM 1340 N N . VAL A 1 177 ? 0.049 13.879 16.563 1.00 91.94 177 VAL A N 1
ATOM 1341 C CA . VAL A 1 177 ? 0.903 13.016 15.741 1.00 91.94 177 VAL A CA 1
ATOM 1342 C C . VAL A 1 177 ? 1.023 11.649 16.415 1.00 91.94 177 VAL A C 1
ATOM 1344 O O . VAL A 1 177 ? 1.448 11.578 17.568 1.00 91.94 177 VAL A O 1
ATOM 1347 N N . GLN A 1 178 ? 0.696 10.569 15.698 1.00 95.88 178 GLN A N 1
ATOM 1348 C CA . GLN A 1 178 ? 0.858 9.188 16.175 1.00 95.88 178 GLN A CA 1
ATOM 1349 C C . GLN A 1 178 ? 1.851 8.437 15.277 1.00 95.88 178 GLN A C 1
ATOM 1351 O O . GLN A 1 178 ? 1.508 8.113 14.137 1.00 95.88 178 GLN A O 1
ATOM 1356 N N . PRO A 1 179 ? 3.074 8.163 15.761 1.00 95.69 179 PRO A N 1
ATOM 1357 C CA . PRO A 1 179 ? 4.005 7.270 15.089 1.00 95.69 179 PRO A CA 1
ATOM 1358 C C . PRO A 1 179 ? 3.700 5.797 15.401 1.00 95.69 179 PRO A C 1
ATOM 1360 O O . PRO A 1 179 ? 3.300 5.448 16.513 1.00 95.69 179 PRO A O 1
ATOM 1363 N N . VAL A 1 180 ? 3.903 4.935 14.412 1.00 96.81 180 VAL A N 1
ATOM 1364 C CA . VAL A 1 180 ? 3.896 3.474 14.523 1.00 96.81 180 VAL A CA 1
ATOM 1365 C C . VAL A 1 180 ? 5.100 2.914 13.776 1.00 96.81 180 VAL A C 1
ATOM 1367 O O . VAL A 1 180 ? 5.583 3.511 12.814 1.00 96.81 180 VAL A O 1
ATOM 1370 N N . GLU A 1 181 ? 5.579 1.757 14.200 1.00 96.38 181 GLU A N 1
ATOM 1371 C CA . GLU A 1 181 ? 6.714 1.077 13.589 1.00 96.38 181 GLU A CA 1
ATOM 1372 C C . GLU A 1 181 ? 6.293 -0.288 13.041 1.00 96.38 181 GLU A C 1
ATOM 1374 O O . GLU A 1 181 ? 5.673 -1.076 13.754 1.00 96.38 181 GLU A O 1
ATOM 1379 N N . ILE A 1 182 ? 6.636 -0.582 11.785 1.00 96.44 182 ILE A N 1
ATOM 1380 C CA . ILE A 1 182 ? 6.266 -1.833 11.104 1.00 96.44 182 ILE A CA 1
ATOM 1381 C C . ILE A 1 182 ? 7.477 -2.544 10.497 1.00 96.44 182 ILE A C 1
ATOM 1383 O O . ILE A 1 182 ? 8.526 -1.931 10.310 1.00 96.44 182 ILE A O 1
ATOM 1387 N N . LEU A 1 183 ? 7.316 -3.817 10.118 1.00 94.81 183 LEU A N 1
ATOM 1388 C CA . LEU A 1 183 ? 8.303 -4.562 9.327 1.00 94.81 183 LEU A CA 1
ATOM 1389 C C . LEU A 1 183 ? 7.839 -4.624 7.869 1.00 94.81 183 LEU A C 1
ATOM 1391 O O . LEU A 1 183 ? 7.095 -5.523 7.482 1.00 94.81 183 LEU A O 1
ATOM 1395 N N . ASN A 1 184 ? 8.247 -3.662 7.039 1.00 93.56 184 ASN A N 1
ATOM 1396 C CA . ASN A 1 184 ? 7.694 -3.539 5.688 1.00 93.56 184 ASN A CA 1
ATOM 1397 C C . ASN A 1 184 ? 8.185 -4.669 4.763 1.00 93.56 184 ASN A C 1
ATOM 1399 O O . ASN A 1 184 ? 9.360 -4.713 4.388 1.00 93.56 184 ASN A O 1
ATOM 1403 N N . ARG A 1 185 ? 7.265 -5.531 4.305 1.00 91.81 185 ARG A N 1
ATOM 1404 C CA . ARG A 1 185 ? 7.554 -6.645 3.381 1.00 91.81 185 ARG A CA 1
ATOM 1405 C C . ARG A 1 185 ? 8.216 -6.169 2.088 1.00 91.81 185 ARG A C 1
ATOM 1407 O O . ARG A 1 185 ? 9.177 -6.779 1.626 1.00 91.81 185 ARG A O 1
ATOM 1414 N N . LYS A 1 186 ? 7.749 -5.058 1.507 1.00 90.06 186 LYS A N 1
ATOM 1415 C CA . LYS A 1 186 ? 8.320 -4.482 0.271 1.00 90.06 186 LYS A CA 1
ATOM 1416 C C . LYS A 1 186 ? 9.729 -3.922 0.478 1.00 90.06 186 LYS A C 1
ATOM 1418 O O . LYS A 1 186 ? 10.438 -3.699 -0.500 1.00 90.06 186 LYS A O 1
ATOM 1423 N N . ASN A 1 187 ? 10.132 -3.721 1.731 1.00 87.44 187 ASN A N 1
ATOM 1424 C CA . ASN A 1 187 ? 11.449 -3.256 2.143 1.00 87.44 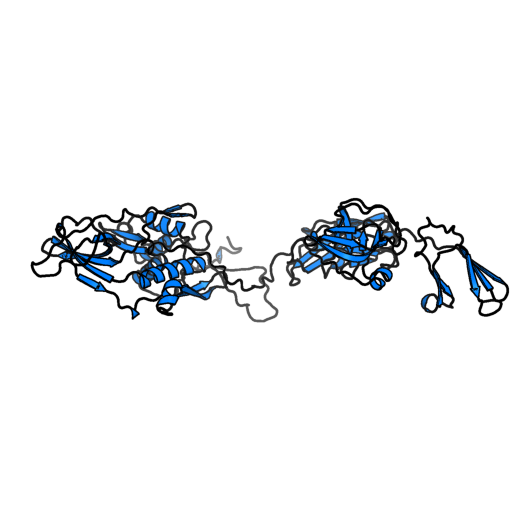187 ASN A CA 1
ATOM 1425 C C . ASN A 1 187 ? 12.223 -4.352 2.902 1.00 87.44 187 ASN A C 1
ATOM 1427 O O . ASN A 1 187 ? 12.922 -4.058 3.869 1.00 87.44 187 ASN A O 1
ATOM 1431 N N . ASP A 1 188 ? 12.085 -5.617 2.484 1.00 86.69 188 ASP A N 1
ATOM 1432 C CA . ASP A 1 188 ? 12.803 -6.768 3.055 1.00 86.69 188 ASP A CA 1
ATOM 1433 C C . ASP A 1 188 ? 12.602 -6.934 4.569 1.00 86.69 188 ASP A C 1
ATOM 1435 O O . ASP A 1 188 ? 13.532 -7.294 5.289 1.00 86.69 188 ASP A O 1
ATOM 1439 N N . TYR A 1 189 ? 11.387 -6.655 5.052 1.00 89.94 189 TYR A N 1
ATOM 1440 C CA . TYR A 1 189 ? 11.029 -6.703 6.472 1.00 89.94 189 TYR A CA 1
ATOM 1441 C C . TYR A 1 189 ? 11.883 -5.779 7.354 1.00 89.94 189 TYR A C 1
ATOM 1443 O O . TYR A 1 189 ? 11.979 -5.981 8.561 1.00 89.94 189 TYR A O 1
ATOM 1451 N N . ASN A 1 190 ? 12.494 -4.740 6.776 1.00 89.94 190 ASN A N 1
ATOM 1452 C CA . ASN A 1 190 ? 13.160 -3.714 7.564 1.00 89.94 190 ASN A CA 1
ATOM 1453 C C . ASN A 1 190 ? 12.139 -2.885 8.343 1.00 89.94 190 ASN A C 1
ATOM 1455 O O . ASN A 1 190 ? 11.038 -2.598 7.862 1.00 89.94 190 ASN A O 1
ATOM 1459 N N . VAL A 1 191 ? 12.577 -2.442 9.518 1.00 94.12 191 VAL A N 1
ATOM 1460 C CA . VAL A 1 191 ? 11.857 -1.493 10.359 1.00 94.12 191 VAL A CA 1
ATOM 1461 C C . VAL A 1 191 ? 11.578 -0.202 9.584 1.00 94.12 191 VAL A C 1
ATOM 1463 O O . VAL A 1 191 ? 12.499 0.451 9.083 1.00 94.12 191 VAL A O 1
ATOM 1466 N N . GLU A 1 192 ? 10.305 0.172 9.496 1.00 93.06 192 GLU A N 1
ATOM 1467 C CA . GLU A 1 192 ? 9.849 1.409 8.871 1.00 93.06 192 GLU A CA 1
ATOM 1468 C C . GLU A 1 192 ? 8.903 2.179 9.804 1.00 93.06 192 GLU A C 1
ATOM 1470 O O . GLU A 1 192 ? 7.855 1.653 10.186 1.00 93.06 192 GLU A O 1
ATOM 1475 N N . PRO A 1 193 ? 9.238 3.433 10.160 1.00 93.94 193 PRO A N 1
ATOM 1476 C CA . PRO A 1 193 ? 8.341 4.292 10.913 1.00 93.94 193 PRO A CA 1
ATOM 1477 C C . PRO A 1 193 ? 7.297 4.923 9.984 1.00 93.94 193 PRO A C 1
ATOM 1479 O O . PRO A 1 193 ? 7.632 5.627 9.029 1.00 93.94 193 PRO A O 1
ATOM 1482 N N . ILE A 1 194 ? 6.025 4.732 10.311 1.00 91.56 194 ILE A N 1
ATOM 1483 C CA . ILE A 1 194 ? 4.873 5.377 9.678 1.00 91.56 194 ILE A CA 1
ATOM 1484 C C . ILE A 1 194 ? 4.241 6.316 10.704 1.00 91.56 194 ILE A C 1
ATOM 1486 O O . ILE A 1 194 ? 4.267 6.051 11.901 1.00 91.56 194 ILE A O 1
ATOM 1490 N N . LYS A 1 195 ? 3.682 7.447 10.273 1.00 92.56 195 LYS A N 1
ATOM 1491 C CA . LYS A 1 195 ? 2.990 8.364 11.185 1.00 92.56 195 LYS A CA 1
ATOM 1492 C C . LYS A 1 195 ? 1.705 8.898 10.579 1.00 92.56 195 LYS A C 1
ATOM 1494 O O . LYS A 1 195 ? 1.658 9.169 9.382 1.00 92.56 195 LYS A O 1
ATOM 1499 N N . ALA A 1 196 ? 0.716 9.107 11.435 1.00 91.88 196 ALA A N 1
ATOM 1500 C CA . ALA A 1 196 ? -0.470 9.900 11.146 1.00 91.88 196 ALA A CA 1
ATOM 1501 C C . ALA A 1 196 ? -0.329 11.293 11.782 1.00 91.88 196 ALA A C 1
ATOM 1503 O O . ALA A 1 196 ? 0.250 11.417 12.868 1.00 91.88 196 ALA A O 1
ATOM 1504 N N . THR A 1 197 ? -0.848 12.330 11.120 1.00 91.00 197 THR A N 1
ATOM 1505 C CA . THR A 1 197 ? -0.854 13.718 11.614 1.00 91.00 197 THR A CA 1
ATOM 1506 C C . THR A 1 197 ? -2.225 14.355 11.426 1.00 91.00 197 THR A C 1
ATOM 1508 O O . THR A 1 197 ? -2.904 14.087 10.438 1.00 91.00 197 THR A O 1
ATOM 1511 N N . ASP A 1 198 ? -2.621 15.218 12.364 1.00 88.38 198 ASP A N 1
ATOM 1512 C CA . ASP A 1 198 ? -3.771 16.108 12.195 1.00 88.38 198 ASP A CA 1
ATOM 1513 C C . ASP A 1 198 ? -3.285 17.541 11.954 1.00 88.38 198 ASP A C 1
ATOM 1515 O O . ASP A 1 198 ? -2.992 18.294 12.884 1.00 88.38 198 ASP A O 1
ATOM 1519 N N . ASP A 1 199 ? -3.140 17.915 10.683 1.00 86.94 199 ASP A N 1
ATOM 1520 C CA . ASP A 1 199 ? -2.526 19.192 10.301 1.00 86.94 199 ASP A CA 1
ATOM 1521 C C . ASP A 1 199 ? -3.361 20.409 10.740 1.00 86.94 199 ASP A C 1
ATOM 1523 O O . ASP A 1 199 ? -2.812 21.489 11.000 1.00 86.94 199 ASP A O 1
ATOM 1527 N N . ALA A 1 200 ? -4.684 20.244 10.855 1.00 79.94 200 ALA A N 1
ATOM 1528 C CA . ALA A 1 200 ? -5.588 21.295 11.306 1.00 79.94 200 ALA A CA 1
ATOM 1529 C C . ALA A 1 200 ? -5.360 21.616 12.789 1.00 79.94 200 ALA A C 1
ATOM 1531 O O . ALA A 1 200 ? -5.182 22.782 13.151 1.00 79.94 200 ALA A O 1
ATOM 1532 N N . ASP A 1 201 ? -5.296 20.592 13.637 1.00 84.38 201 ASP A N 1
ATOM 1533 C CA . ASP A 1 201 ? -5.010 20.751 15.057 1.00 84.38 201 ASP A CA 1
ATOM 1534 C C . ASP A 1 201 ? -3.552 21.171 15.307 1.00 84.38 201 ASP A C 1
ATOM 1536 O O . ASP A 1 201 ? -3.304 22.053 16.134 1.00 84.38 201 ASP A O 1
ATOM 1540 N N . ILE A 1 202 ? -2.588 20.641 14.541 1.00 82.06 202 ILE A N 1
ATOM 1541 C CA . ILE A 1 202 ? -1.180 21.076 14.589 1.00 82.06 202 ILE A CA 1
ATOM 1542 C C . ILE A 1 202 ? -1.067 22.578 14.318 1.00 82.06 202 ILE A C 1
ATOM 1544 O O . ILE A 1 202 ? -0.333 23.277 15.019 1.00 82.06 202 ILE A O 1
ATOM 1548 N N . SER A 1 203 ? -1.813 23.096 13.341 1.00 79.94 203 SER A N 1
ATOM 1549 C CA . SER A 1 203 ? -1.803 24.525 13.010 1.00 79.94 203 SER A CA 1
ATOM 1550 C C . SER A 1 203 ? -2.332 25.403 14.149 1.00 79.94 203 SER A C 1
ATOM 1552 O O . SER A 1 203 ? -1.913 26.551 14.285 1.00 79.94 203 SER A O 1
ATOM 1554 N N . GLN A 1 204 ? -3.237 24.880 14.980 1.00 85.88 204 GLN A N 1
ATOM 1555 C CA . GLN A 1 204 ? -3.840 25.619 16.093 1.00 85.88 204 GLN A CA 1
ATOM 1556 C C . GLN A 1 204 ? -3.051 25.487 17.398 1.00 85.88 204 GLN A C 1
ATOM 1558 O O . GLN A 1 204 ? -2.916 26.456 18.145 1.00 85.88 204 GLN A O 1
ATOM 1563 N N . ARG A 1 205 ? -2.556 24.284 17.702 1.00 85.44 205 ARG A N 1
ATOM 1564 C CA . ARG A 1 205 ? -2.001 23.933 19.017 1.00 85.44 205 ARG A CA 1
ATOM 1565 C C . ARG A 1 205 ? -0.512 23.578 19.002 1.00 85.44 205 ARG A C 1
ATOM 1567 O O . ARG A 1 205 ? 0.049 23.337 20.073 1.00 85.44 205 ARG A O 1
ATOM 1574 N N . GLY A 1 206 ? 0.123 23.568 17.832 1.00 83.56 206 GLY A N 1
ATOM 1575 C CA . GLY A 1 206 ? 1.493 23.097 17.640 1.00 83.56 206 GLY A CA 1
ATOM 1576 C C . GLY A 1 206 ? 1.601 21.569 17.641 1.00 83.56 206 GLY A C 1
ATOM 1577 O O . GLY A 1 206 ? 0.637 20.859 17.916 1.00 83.56 206 GLY A O 1
ATOM 1578 N N . ILE A 1 207 ? 2.792 21.053 17.330 1.00 88.12 207 ILE A N 1
ATOM 1579 C CA . ILE A 1 207 ? 3.052 19.608 17.242 1.00 88.12 207 ILE A CA 1
ATOM 1580 C C . ILE A 1 207 ? 3.066 18.976 18.641 1.00 88.12 207 ILE A C 1
ATOM 1582 O O . ILE A 1 207 ? 3.790 19.428 19.529 1.00 88.12 207 ILE A O 1
ATOM 1586 N N . ARG A 1 208 ? 2.310 17.890 18.807 1.00 90.25 208 ARG A N 1
ATOM 1587 C CA . ARG A 1 208 ? 2.261 17.032 19.994 1.00 90.25 208 ARG A CA 1
ATOM 1588 C C . ARG A 1 208 ? 2.322 15.568 19.574 1.00 90.25 208 ARG A C 1
ATOM 1590 O O . ARG A 1 208 ? 1.309 14.974 19.207 1.00 90.25 208 ARG A O 1
ATOM 1597 N N . THR A 1 209 ? 3.517 15.001 19.646 1.00 92.88 209 THR A N 1
ATOM 1598 C CA . THR A 1 209 ? 3.797 13.627 19.220 1.00 92.88 209 THR A CA 1
ATOM 1599 C C . THR A 1 209 ? 3.606 12.645 20.367 1.00 92.88 209 THR A C 1
ATOM 1601 O O . THR A 1 209 ? 4.164 12.855 21.441 1.00 92.88 209 THR A O 1
ATOM 1604 N N . ALA A 1 210 ? 2.819 11.596 20.130 1.00 93.94 210 ALA A N 1
ATOM 1605 C CA . ALA A 1 210 ? 2.715 10.444 21.017 1.00 93.94 210 ALA A CA 1
ATOM 1606 C C . ALA A 1 210 ? 3.957 9.546 20.904 1.00 93.94 210 ALA A C 1
ATOM 1608 O O . ALA A 1 210 ? 4.694 9.614 19.918 1.00 93.94 210 ALA A O 1
ATOM 1609 N N . ASP A 1 211 ? 4.147 8.654 21.874 1.00 95.38 211 ASP A N 1
ATOM 1610 C CA . ASP A 1 211 ? 5.154 7.599 21.765 1.00 95.38 211 ASP A CA 1
ATOM 1611 C C . ASP A 1 211 ? 4.869 6.675 20.570 1.00 95.38 211 ASP A C 1
ATOM 1613 O O . ASP A 1 211 ? 3.712 6.453 20.183 1.00 95.38 211 ASP A O 1
ATOM 1617 N N . SER A 1 212 ? 5.945 6.153 19.974 1.00 95.44 212 SER A N 1
ATOM 1618 C CA . SER A 1 212 ? 5.862 5.216 18.852 1.00 95.44 212 SER A CA 1
ATOM 1619 C C . SER A 1 212 ? 5.375 3.855 19.328 1.00 95.44 212 SER A C 1
ATOM 1621 O O . SER A 1 212 ? 5.872 3.339 20.327 1.00 95.44 212 SER A O 1
ATOM 1623 N N . ILE A 1 213 ? 4.424 3.272 18.598 1.00 96.94 213 ILE A N 1
ATOM 1624 C CA . ILE A 1 213 ? 3.880 1.941 18.893 1.00 96.94 213 ILE A CA 1
ATOM 1625 C C . ILE A 1 213 ? 4.505 0.925 17.938 1.00 96.94 213 ILE A C 1
ATOM 1627 O O . ILE A 1 213 ? 4.422 1.078 16.719 1.00 96.94 213 ILE A O 1
ATOM 1631 N N . GLU A 1 214 ? 5.108 -0.129 18.482 1.00 95.88 214 GLU A N 1
ATOM 1632 C CA . GLU A 1 214 ? 5.649 -1.236 17.692 1.00 95.88 214 GLU A CA 1
ATOM 1633 C C . GLU A 1 214 ? 4.521 -2.160 17.213 1.00 95.88 214 GLU A C 1
ATOM 1635 O O . GLU A 1 214 ? 3.836 -2.814 18.001 1.00 95.88 214 GLU A O 1
ATOM 1640 N N . MET A 1 215 ? 4.340 -2.236 15.897 1.00 96.44 215 MET A N 1
ATOM 1641 C CA . MET A 1 215 ? 3.344 -3.063 15.219 1.00 96.44 215 MET A CA 1
ATOM 1642 C C . MET A 1 215 ? 4.020 -3.972 14.189 1.00 96.44 215 MET A C 1
ATOM 1644 O O . MET A 1 215 ? 3.638 -4.025 13.023 1.00 96.44 215 MET A O 1
ATOM 1648 N N . HIS A 1 216 ? 5.034 -4.731 14.616 1.00 95.81 216 HIS A N 1
ATOM 1649 C CA . HIS A 1 216 ? 5.822 -5.630 13.752 1.00 95.81 216 HIS A CA 1
ATOM 1650 C C . HIS A 1 216 ? 5.028 -6.795 13.136 1.00 95.81 216 HIS A C 1
ATOM 1652 O O . HIS A 1 216 ? 5.549 -7.536 12.311 1.00 95.81 216 HIS A O 1
ATOM 1658 N N . PHE A 1 217 ? 3.756 -6.946 13.505 1.00 95.38 217 PHE A N 1
ATOM 1659 C CA . PHE A 1 217 ? 2.805 -7.839 12.843 1.00 95.38 217 PHE A CA 1
ATOM 1660 C C . PHE A 1 217 ? 2.143 -7.211 11.603 1.00 95.38 217 PHE A C 1
ATOM 1662 O O . PHE A 1 217 ? 1.387 -7.890 10.910 1.00 95.38 217 PHE A O 1
ATOM 1669 N N . ILE A 1 218 ? 2.394 -5.932 11.314 1.00 97.12 218 ILE A N 1
ATOM 1670 C CA . ILE A 1 218 ? 1.965 -5.247 10.094 1.00 97.12 218 ILE A CA 1
ATOM 1671 C C . ILE A 1 218 ? 3.129 -5.236 9.105 1.00 97.12 218 ILE A C 1
ATOM 1673 O O . ILE A 1 218 ? 4.252 -4.868 9.447 1.00 97.12 218 ILE A O 1
ATOM 1677 N N . THR A 1 219 ? 2.841 -5.619 7.864 1.00 95.19 219 THR A N 1
ATOM 1678 C CA . THR A 1 219 ? 3.832 -5.743 6.785 1.00 95.19 219 THR A CA 1
ATOM 1679 C C . THR A 1 219 ? 3.596 -4.782 5.623 1.00 95.19 219 THR A C 1
ATOM 1681 O O . THR A 1 219 ? 4.498 -4.569 4.811 1.00 95.19 219 THR A O 1
ATOM 1684 N N . GLU A 1 220 ? 2.407 -4.178 5.549 1.00 94.75 220 GLU A N 1
ATOM 1685 C CA . GLU A 1 220 ? 2.003 -3.249 4.495 1.00 94.75 220 GLU A CA 1
ATOM 1686 C C . GLU A 1 220 ? 1.809 -1.828 5.062 1.00 94.75 220 GLU A C 1
ATOM 1688 O O . GLU A 1 220 ? 1.036 -1.650 6.010 1.00 94.75 220 GLU A O 1
ATOM 1693 N N . PRO A 1 221 ? 2.441 -0.796 4.466 1.00 94.06 221 PRO A N 1
ATOM 1694 C CA . PRO A 1 221 ? 2.322 0.590 4.927 1.00 94.06 221 PRO A CA 1
ATOM 1695 C C . PRO A 1 221 ? 0.888 1.128 4.997 1.00 94.06 221 PRO A C 1
ATOM 1697 O O . PRO A 1 221 ? 0.560 1.839 5.941 1.00 94.06 221 PRO A O 1
ATOM 1700 N N . ASP A 1 222 ? 0.012 0.755 4.058 1.00 92.75 222 ASP A N 1
ATOM 1701 C CA . ASP A 1 222 ? -1.378 1.240 4.043 1.00 92.75 222 ASP A CA 1
ATOM 1702 C C . ASP A 1 222 ? -2.171 0.775 5.281 1.00 92.75 222 ASP A C 1
ATOM 1704 O O . ASP A 1 222 ? -2.963 1.534 5.842 1.00 92.75 222 ASP A O 1
ATOM 1708 N N . VAL A 1 223 ? -1.910 -0.447 5.765 1.00 95.44 223 VAL A N 1
ATOM 1709 C CA . VAL A 1 223 ? -2.517 -0.974 7.002 1.00 95.44 223 VAL A CA 1
ATOM 1710 C C . VAL A 1 223 ? -1.974 -0.223 8.222 1.00 95.44 223 VAL A C 1
ATOM 1712 O O . VAL A 1 223 ? -2.725 0.094 9.143 1.00 95.44 223 VAL A O 1
ATOM 1715 N N . ALA A 1 224 ? -0.685 0.123 8.212 1.00 95.56 224 ALA A N 1
ATOM 1716 C CA . ALA A 1 224 ? -0.060 0.914 9.268 1.00 95.56 224 ALA A CA 1
ATOM 1717 C C . ALA A 1 224 ? -0.617 2.343 9.327 1.00 95.56 224 ALA A C 1
ATOM 1719 O O . ALA A 1 224 ? -0.859 2.867 10.412 1.00 95.56 224 ALA A O 1
ATOM 1720 N N . THR A 1 225 ? -0.861 2.967 8.170 1.00 93.50 225 THR A N 1
ATOM 1721 C CA . THR A 1 225 ? -1.511 4.281 8.087 1.00 93.50 225 THR A CA 1
ATOM 1722 C C . THR A 1 225 ? -2.928 4.232 8.649 1.00 93.50 225 THR A C 1
ATOM 1724 O O . THR A 1 225 ? -3.283 5.107 9.436 1.00 93.50 225 THR A O 1
ATOM 1727 N N . PHE A 1 226 ? -3.716 3.204 8.312 1.00 94.06 226 PHE A N 1
ATOM 1728 C CA . PHE A 1 226 ? -5.044 3.001 8.900 1.00 94.06 226 PHE A CA 1
ATOM 1729 C C . PHE A 1 226 ? -4.978 2.914 10.432 1.00 94.06 226 PHE A C 1
ATOM 1731 O O . PHE A 1 226 ? -5.679 3.660 11.117 1.00 94.06 226 PHE A O 1
ATOM 1738 N N . ALA A 1 227 ? -4.104 2.055 10.968 1.00 95.94 227 ALA A N 1
ATOM 1739 C CA . ALA A 1 227 ? -3.951 1.864 12.410 1.00 95.94 227 ALA A CA 1
ATOM 1740 C C . ALA A 1 227 ? -3.508 3.159 13.115 1.00 95.94 227 ALA A C 1
ATOM 1742 O O . ALA A 1 227 ? -4.126 3.586 14.092 1.00 95.94 227 ALA A O 1
ATOM 1743 N N . ALA A 1 228 ? -2.482 3.834 12.586 1.00 95.88 228 ALA A N 1
ATOM 1744 C CA . ALA A 1 228 ? -1.983 5.092 13.134 1.00 95.88 228 ALA A CA 1
ATOM 1745 C C . ALA A 1 228 ? -3.056 6.192 13.125 1.00 95.88 228 ALA A C 1
ATOM 1747 O O . ALA A 1 228 ? -3.189 6.919 14.109 1.00 95.88 228 ALA A O 1
ATOM 1748 N N . GLN A 1 229 ? -3.842 6.294 12.047 1.00 92.88 229 GLN A N 1
ATOM 1749 C CA . GLN A 1 229 ? -4.925 7.270 11.930 1.00 92.88 229 GLN A CA 1
ATOM 1750 C C . GLN A 1 229 ? -6.052 6.985 12.928 1.00 92.88 229 GLN A C 1
ATOM 1752 O O . GLN A 1 229 ? -6.524 7.915 13.580 1.00 92.88 229 GLN A O 1
ATOM 1757 N N . ALA A 1 230 ? -6.453 5.719 13.088 1.00 92.25 230 ALA A N 1
ATOM 1758 C CA . ALA A 1 230 ? -7.478 5.319 14.051 1.00 92.25 230 ALA A CA 1
ATOM 1759 C C . ALA A 1 230 ? -7.085 5.706 15.487 1.00 92.25 230 ALA A C 1
ATOM 1761 O O . ALA A 1 230 ? -7.861 6.325 16.218 1.00 92.25 230 ALA A O 1
ATOM 1762 N N . ILE A 1 231 ? -5.845 5.389 15.872 1.00 94.56 231 ILE A N 1
ATOM 1763 C CA . ILE A 1 231 ? -5.308 5.684 17.205 1.00 94.56 231 ILE A CA 1
ATOM 1764 C C . ILE A 1 231 ? -5.179 7.194 17.413 1.00 94.56 231 ILE A C 1
ATOM 1766 O O . ILE A 1 231 ? -5.576 7.703 18.463 1.00 94.56 231 ILE A O 1
ATOM 1770 N N . LEU A 1 232 ? -4.664 7.919 16.414 1.00 94.00 232 LEU A N 1
ATOM 1771 C CA . LEU A 1 232 ? -4.553 9.375 16.447 1.00 94.00 232 LEU A CA 1
ATOM 1772 C C . LEU A 1 232 ? -5.913 10.031 16.698 1.00 94.00 232 LEU A C 1
ATOM 1774 O O . LEU A 1 232 ? -6.045 10.847 17.607 1.00 94.00 232 LEU A O 1
ATOM 1778 N N . GLN A 1 233 ? -6.923 9.660 15.908 1.00 90.75 233 GLN A N 1
ATOM 1779 C CA . GLN A 1 233 ? -8.266 10.226 15.995 1.00 90.75 233 GLN A CA 1
ATOM 1780 C C . GLN A 1 233 ? -8.881 9.999 17.378 1.00 90.75 233 GLN A C 1
ATOM 1782 O O . GLN A 1 233 ? -9.392 10.943 17.984 1.00 90.75 233 GLN A O 1
ATOM 1787 N N . ARG A 1 234 ? -8.754 8.785 17.924 1.00 90.81 234 ARG A N 1
ATOM 1788 C CA . ARG A 1 234 ? -9.213 8.475 19.284 1.00 90.81 234 ARG A CA 1
ATOM 1789 C C . ARG A 1 234 ? -8.478 9.312 20.338 1.00 90.81 234 ARG A C 1
ATOM 1791 O O . ARG A 1 234 ? -9.132 9.984 21.128 1.00 90.81 234 ARG A O 1
ATOM 1798 N N . LYS A 1 235 ? -7.139 9.348 20.322 1.00 90.25 235 LYS A N 1
ATOM 1799 C CA . LYS A 1 235 ? -6.335 10.117 21.299 1.00 90.25 235 LYS A CA 1
ATOM 1800 C C . LYS A 1 235 ? -6.572 11.629 21.230 1.00 90.25 235 LYS A C 1
ATOM 1802 O O . LYS A 1 235 ? -6.448 12.319 22.240 1.00 90.25 235 LYS A O 1
ATOM 1807 N N . LEU A 1 236 ? -6.874 12.162 20.048 1.00 91.00 236 LEU A N 1
ATOM 1808 C CA . LEU A 1 236 ? -7.039 13.598 19.845 1.00 91.00 236 LEU A CA 1
ATOM 1809 C C . LEU A 1 236 ? -8.443 14.096 20.214 1.00 91.00 236 LEU A C 1
ATOM 1811 O O . LEU A 1 236 ? -8.571 15.161 20.835 1.00 91.00 236 LEU A O 1
ATOM 1815 N N . TYR A 1 237 ? -9.481 13.366 19.802 1.00 90.25 237 TYR A N 1
ATOM 1816 C CA . TYR A 1 237 ? -10.865 13.850 19.824 1.00 90.25 237 TYR A CA 1
ATOM 1817 C C . TYR A 1 237 ? -11.721 13.289 20.958 1.00 90.25 237 TYR A C 1
ATOM 1819 O O . TYR A 1 237 ? -12.733 13.906 21.279 1.00 90.25 237 TYR A O 1
ATOM 1827 N N . ILE A 1 238 ? -11.316 12.192 21.603 1.00 91.00 238 ILE A N 1
ATOM 1828 C CA . ILE A 1 238 ? -11.962 11.734 22.837 1.00 91.00 238 ILE A CA 1
ATOM 1829 C C . ILE A 1 238 ? -11.464 12.635 23.969 1.00 91.00 238 ILE A C 1
ATOM 1831 O O . ILE A 1 238 ? -10.328 12.511 24.438 1.00 91.00 238 ILE A O 1
ATOM 1835 N N . ALA A 1 239 ? -12.282 13.614 24.349 1.00 89.88 239 ALA A N 1
ATOM 1836 C CA . ALA A 1 239 ? -11.859 14.717 25.201 1.00 89.88 239 ALA A CA 1
ATOM 1837 C C . ALA A 1 239 ? -12.271 14.543 26.665 1.00 89.88 239 ALA A C 1
ATOM 1839 O O . ALA A 1 239 ? -11.661 15.180 27.522 1.00 89.88 239 ALA A O 1
ATOM 1840 N N . ALA A 1 240 ? -13.255 13.699 26.962 1.00 94.06 240 ALA A N 1
ATOM 1841 C CA . ALA A 1 240 ? -13.733 13.453 28.312 1.00 94.06 240 ALA A CA 1
ATOM 1842 C C . ALA A 1 240 ? -14.267 12.027 28.511 1.00 94.06 240 ALA A C 1
ATOM 1844 O O . ALA A 1 240 ? -14.652 11.332 27.567 1.00 94.06 240 ALA A O 1
ATOM 1845 N N . GLN A 1 241 ? -14.307 11.625 29.781 1.00 95.94 241 GLN A N 1
ATOM 1846 C CA . GLN A 1 241 ? -15.093 10.502 30.273 1.00 95.94 241 GLN A CA 1
ATOM 1847 C C . GLN A 1 241 ? -16.292 11.000 31.080 1.00 95.94 241 GLN A C 1
ATOM 1849 O O . GLN A 1 241 ? -16.250 12.067 31.693 1.00 95.94 241 GLN A O 1
ATOM 1854 N N . TYR A 1 242 ? -17.346 10.199 31.098 1.00 97.31 242 TYR A N 1
ATOM 1855 C CA . TYR A 1 242 ? -18.613 10.480 31.753 1.00 97.31 242 TYR A CA 1
ATOM 1856 C C . TYR A 1 242 ? -18.930 9.337 32.702 1.00 97.31 242 TYR A C 1
ATOM 1858 O O . TYR A 1 242 ? -18.875 8.174 32.309 1.00 97.31 242 TYR A O 1
ATOM 1866 N N . GLU A 1 243 ? -19.271 9.673 33.938 1.00 97.25 243 GLU A N 1
ATOM 1867 C CA . GLU A 1 243 ? -19.749 8.723 34.936 1.00 97.25 243 GLU A CA 1
ATOM 1868 C C . GLU A 1 243 ? -21.177 9.083 35.325 1.00 97.25 243 GLU A C 1
ATOM 1870 O O . GLU A 1 243 ? -21.459 10.229 35.682 1.00 97.25 243 GLU A O 1
ATOM 1875 N N . PHE A 1 244 ? -22.074 8.109 35.233 1.00 96.81 244 PHE A N 1
ATOM 1876 C CA . PHE A 1 244 ? -23.484 8.257 35.578 1.00 96.81 244 PHE A CA 1
ATOM 1877 C C . PHE A 1 244 ? -24.071 6.898 35.950 1.00 96.81 244 PHE A C 1
ATOM 1879 O O . PHE A 1 244 ? -23.561 5.857 35.534 1.00 96.81 244 PHE A O 1
ATOM 1886 N N . THR A 1 245 ? -25.148 6.898 36.728 1.00 97.00 245 THR A N 1
ATOM 1887 C CA . THR A 1 245 ? -25.803 5.663 37.170 1.00 97.00 245 THR A CA 1
ATOM 1888 C C . THR A 1 245 ? -27.189 5.566 36.553 1.00 97.00 245 THR A C 1
ATOM 1890 O O . THR A 1 245 ? -27.962 6.523 36.582 1.00 97.00 245 THR A O 1
ATOM 1893 N N . LEU A 1 246 ? -27.507 4.407 35.983 1.00 96.69 246 LEU A N 1
ATOM 1894 C CA . LEU A 1 246 ? -28.798 4.105 35.374 1.00 96.69 246 LEU A CA 1
ATOM 1895 C C . LEU A 1 246 ? -29.584 3.106 36.217 1.00 96.69 246 LEU A C 1
ATOM 1897 O O . LEU A 1 246 ? -29.027 2.262 36.917 1.00 96.69 246 LEU A O 1
ATOM 1901 N N . SER A 1 247 ? -30.906 3.155 36.088 1.00 92.06 247 SER A N 1
ATOM 1902 C CA . SER A 1 247 ? -31.769 2.102 36.623 1.00 92.06 247 SER A CA 1
ATOM 1903 C C . SER A 1 247 ? -31.686 0.814 35.792 1.00 92.06 247 SER A C 1
ATOM 1905 O O . SER A 1 247 ? -31.352 0.833 34.601 1.00 92.06 247 SER A O 1
ATOM 1907 N N . TRP A 1 248 ? -32.118 -0.302 36.388 1.00 92.12 248 TRP A N 1
ATOM 1908 C CA . TRP A 1 248 ? -32.203 -1.621 35.744 1.00 92.12 248 TRP A CA 1
ATOM 1909 C C . TRP A 1 248 ? -32.980 -1.659 34.415 1.00 92.12 248 TRP A C 1
ATOM 1911 O O . TRP A 1 248 ? -32.851 -2.602 33.636 1.00 92.12 248 TRP A O 1
ATOM 1921 N N . ARG A 1 249 ? -33.791 -0.636 34.112 1.00 93.12 249 ARG A N 1
ATOM 1922 C CA . ARG A 1 249 ? -34.487 -0.496 32.821 1.00 93.12 249 ARG A CA 1
ATOM 1923 C C . ARG A 1 249 ? -33.522 -0.536 31.626 1.00 93.12 249 ARG A C 1
ATOM 1925 O O . ARG A 1 249 ? -33.934 -0.944 30.543 1.00 93.12 249 ARG A O 1
ATOM 1932 N N . HIS A 1 250 ? -32.261 -0.163 31.835 1.00 94.81 250 HIS A N 1
ATOM 1933 C CA . HIS A 1 250 ? -31.219 -0.133 30.812 1.00 94.81 250 HIS A CA 1
ATOM 1934 C C . HIS A 1 250 ? -30.294 -1.364 30.831 1.00 94.81 250 HIS A C 1
ATOM 1936 O O . HIS A 1 250 ? -29.227 -1.331 30.230 1.00 94.81 250 HIS A O 1
ATOM 1942 N N . CYS A 1 251 ? -30.702 -2.478 31.454 1.00 92.19 251 CYS A N 1
ATOM 1943 C CA . CYS A 1 251 ? -29.900 -3.711 31.557 1.00 92.19 251 CYS A CA 1
ATOM 1944 C C . CYS A 1 251 ? -29.580 -4.412 30.222 1.00 92.19 251 CYS A C 1
ATOM 1946 O O . CYS A 1 251 ? -28.859 -5.406 30.210 1.00 92.19 251 CYS A O 1
ATOM 1948 N N . LEU A 1 252 ? -30.125 -3.924 29.102 1.00 92.62 252 LEU A N 1
ATOM 1949 C CA . LEU A 1 252 ? -29.782 -4.395 27.757 1.00 92.62 252 LEU A CA 1
ATOM 1950 C C . LEU A 1 252 ? -28.553 -3.698 27.160 1.00 92.62 252 LEU A C 1
ATOM 1952 O O . LEU A 1 252 ? -28.124 -4.107 26.085 1.00 92.62 252 LEU A O 1
ATOM 1956 N N . LEU A 1 253 ? -28.032 -2.653 27.811 1.00 94.94 253 LEU A N 1
ATOM 1957 C CA . LEU A 1 253 ? -26.791 -2.000 27.408 1.00 94.94 253 LEU A CA 1
ATOM 1958 C C . LEU A 1 253 ? -25.596 -2.924 27.654 1.00 94.94 253 LEU A C 1
ATOM 1960 O O . LEU A 1 253 ? -25.451 -3.492 28.735 1.00 94.94 253 LEU A O 1
ATOM 1964 N N . ASP A 1 254 ? -24.720 -3.015 26.662 1.00 94.62 254 ASP A N 1
ATOM 1965 C CA . ASP A 1 254 ? -23.418 -3.665 26.737 1.00 94.62 254 ASP A CA 1
ATOM 1966 C C . ASP A 1 254 ? -22.293 -2.605 26.681 1.00 94.62 254 ASP A C 1
ATOM 1968 O O . ASP A 1 254 ? -22.472 -1.512 26.132 1.00 94.62 254 ASP A O 1
ATOM 1972 N N . PRO A 1 255 ? -21.079 -2.902 27.184 1.00 95.62 255 PRO A N 1
ATOM 1973 C CA . PRO A 1 255 ? -19.903 -2.117 26.822 1.00 95.62 255 PRO A CA 1
ATOM 1974 C C . PRO A 1 255 ? -19.747 -2.015 25.295 1.00 95.62 255 PRO A C 1
ATOM 1976 O O . PRO A 1 255 ? -20.075 -2.954 24.572 1.00 95.62 255 PRO A O 1
ATOM 1979 N N . MET A 1 256 ? -19.202 -0.895 24.819 1.00 94.88 256 MET A N 1
ATOM 1980 C CA . MET A 1 256 ? -19.143 -0.442 23.418 1.00 94.88 256 MET A CA 1
ATOM 1981 C C . MET A 1 256 ? -20.456 0.060 22.804 1.00 94.88 256 MET A C 1
ATOM 1983 O O . MET A 1 256 ? -20.398 0.648 21.719 1.00 94.88 256 MET A O 1
ATOM 1987 N N . ASP A 1 257 ? -21.601 -0.077 23.476 1.00 95.56 257 ASP A N 1
ATOM 1988 C CA . ASP A 1 257 ? -22.828 0.576 23.021 1.00 95.56 257 ASP A CA 1
ATOM 1989 C C . ASP A 1 257 ? -22.704 2.101 23.097 1.00 95.56 257 ASP A C 1
ATOM 1991 O O . ASP A 1 257 ? -21.996 2.664 23.939 1.00 95.56 257 ASP A O 1
ATOM 1995 N N . VAL A 1 258 ? -23.415 2.778 22.197 1.00 95.25 258 VAL A N 1
ATOM 1996 C CA . VAL A 1 258 ? -23.460 4.240 22.132 1.00 95.25 258 VAL A CA 1
ATOM 1997 C C . VAL A 1 258 ? -24.825 4.716 22.602 1.00 95.25 258 VAL A C 1
ATOM 1999 O O . VAL A 1 258 ? -25.860 4.262 22.110 1.00 95.25 258 VAL A O 1
ATOM 2002 N N . VAL A 1 259 ? -24.821 5.666 23.527 1.00 96.62 259 VAL A N 1
ATOM 2003 C CA . VAL A 1 259 ? -26.008 6.378 24.012 1.00 96.62 259 VAL A CA 1
ATOM 2004 C C . VAL A 1 259 ? -25.790 7.876 23.853 1.00 96.62 259 VAL A C 1
ATOM 2006 O O . VAL A 1 259 ? -24.666 8.325 23.631 1.00 96.62 259 VAL A O 1
ATOM 2009 N N . THR A 1 260 ? -26.855 8.661 23.948 1.00 96.94 260 THR A N 1
ATOM 2010 C CA . THR A 1 260 ? -26.744 10.118 24.051 1.00 96.94 260 THR A CA 1
ATOM 2011 C C . THR A 1 260 ? -27.090 10.589 25.455 1.00 96.94 260 THR A C 1
ATOM 2013 O O . THR A 1 260 ? -27.938 9.988 26.104 1.00 96.94 260 THR A O 1
ATOM 2016 N N . LEU A 1 261 ? -26.418 11.634 25.934 1.00 96.56 261 LEU A N 1
ATOM 2017 C CA . LEU A 1 261 ? -26.694 12.282 27.216 1.00 96.56 261 LEU A CA 1
ATOM 2018 C C . LEU A 1 261 ? -27.386 13.626 26.983 1.00 96.56 261 LEU A C 1
ATOM 2020 O O . LEU A 1 261 ? -26.890 14.447 26.207 1.00 96.56 261 LEU A O 1
ATOM 2024 N N . THR A 1 262 ? -28.482 13.864 27.699 1.00 95.31 262 THR A N 1
ATOM 2025 C CA . THR A 1 262 ? -29.203 15.139 27.684 1.00 95.31 262 THR A CA 1
ATOM 2026 C C . THR A 1 262 ? -29.338 15.683 29.109 1.00 95.31 262 THR A C 1
ATOM 2028 O O . THR A 1 262 ? -30.029 15.101 29.945 1.00 95.31 262 THR A O 1
ATOM 2031 N N . ASP A 1 263 ? -28.678 16.811 29.379 1.00 92.62 263 ASP A N 1
ATOM 2032 C CA . ASP A 1 263 ? -28.677 17.515 30.665 1.00 92.62 263 ASP A CA 1
ATOM 2033 C C . ASP A 1 263 ? -28.542 19.030 30.432 1.00 92.62 263 ASP A C 1
ATOM 2035 O O . ASP A 1 263 ? -27.515 19.521 29.955 1.00 92.62 263 ASP A O 1
ATOM 2039 N N . GLU A 1 264 ? -29.590 19.784 30.774 1.00 87.94 264 GLU A N 1
ATOM 2040 C CA . GLU A 1 264 ? -29.662 21.232 30.535 1.00 87.94 264 GLU A CA 1
ATOM 2041 C C . GLU A 1 264 ? -28.636 22.023 31.364 1.00 87.94 264 GLU A C 1
ATOM 2043 O O . GLU A 1 264 ? -28.116 23.039 30.902 1.00 87.94 264 GLU A O 1
ATOM 2048 N N . ILE A 1 265 ? -28.305 21.557 32.573 1.00 87.12 265 ILE A N 1
ATOM 2049 C CA . ILE A 1 265 ? -27.390 22.252 33.488 1.00 87.12 265 ILE A CA 1
ATOM 2050 C C . ILE A 1 265 ? -25.951 22.127 32.986 1.00 87.12 265 ILE A C 1
ATOM 2052 O O . ILE A 1 265 ? -25.187 23.094 33.028 1.00 87.12 265 ILE A O 1
ATOM 2056 N N . LEU A 1 266 ? -25.584 20.943 32.496 1.00 89.00 266 LEU A N 1
ATOM 2057 C CA . LEU A 1 266 ? -24.271 20.663 31.916 1.00 89.00 266 LEU A CA 1
ATOM 2058 C C . LEU A 1 266 ? -24.157 21.110 30.452 1.00 89.00 266 LEU A C 1
ATOM 2060 O O . LEU A 1 266 ? -23.055 21.108 29.902 1.00 89.00 266 LEU A O 1
ATOM 2064 N N . GLY A 1 267 ? -25.268 21.512 29.828 1.00 90.00 267 GLY A N 1
ATOM 2065 C CA . GLY A 1 267 ? -25.315 21.910 28.422 1.00 90.00 267 GLY A CA 1
ATOM 2066 C C . GLY A 1 267 ? -25.139 20.736 27.456 1.00 90.00 267 GLY A C 1
ATOM 2067 O O . GLY A 1 267 ? -24.659 20.933 26.341 1.00 90.00 267 GLY A O 1
ATOM 2068 N N . LEU A 1 268 ? -25.492 19.524 27.888 1.00 92.88 268 LEU A N 1
ATOM 2069 C CA . LEU A 1 268 ? -25.495 18.332 27.049 1.00 92.88 268 LEU A CA 1
ATOM 2070 C C . LEU A 1 268 ? -26.850 18.246 26.338 1.00 92.88 268 LEU A C 1
ATOM 2072 O O . LEU A 1 268 ? -27.888 18.161 26.989 1.00 92.88 268 LEU A O 1
ATOM 2076 N N . ASP A 1 269 ? -26.842 18.265 25.010 1.00 94.06 269 ASP A N 1
ATOM 2077 C CA . ASP A 1 269 ? -28.029 18.056 24.175 1.00 94.06 269 ASP A CA 1
ATOM 2078 C C . ASP A 1 269 ? -27.750 16.888 23.239 1.00 94.06 269 ASP A C 1
ATOM 2080 O O . ASP A 1 269 ? -26.969 17.016 22.292 1.00 94.06 269 ASP A O 1
ATOM 2084 N N . ARG A 1 270 ? -28.328 15.726 23.561 1.00 93.56 270 ARG A N 1
ATOM 2085 C CA . ARG A 1 270 ? -28.092 14.461 22.861 1.00 93.56 270 ARG A CA 1
ATOM 2086 C C . ARG A 1 270 ? -26.604 14.197 22.589 1.00 93.56 270 ARG A C 1
ATOM 2088 O O . ARG A 1 270 ? -26.233 13.727 21.512 1.00 93.56 270 ARG A O 1
ATOM 2095 N N . HIS A 1 271 ? -25.749 14.487 23.568 1.00 94.50 271 HIS A N 1
ATOM 2096 C CA . HIS A 1 271 ? -24.298 14.371 23.433 1.00 94.50 271 HIS A CA 1
ATOM 2097 C C . HIS A 1 271 ? -23.884 12.892 23.350 1.00 94.50 271 HIS A C 1
ATOM 2099 O O . HIS A 1 271 ? -24.154 12.153 24.300 1.00 94.50 271 HIS A O 1
ATOM 2105 N N . PRO A 1 272 ? -23.267 12.422 22.252 1.00 94.25 272 PRO A N 1
ATOM 2106 C CA . PRO A 1 272 ? -22.984 11.004 22.058 1.00 94.25 272 PRO A CA 1
ATOM 2107 C C . PRO A 1 272 ? -21.810 10.526 22.917 1.00 94.25 272 PRO A C 1
ATOM 2109 O O . PRO A 1 272 ? -20.704 11.069 22.856 1.00 94.25 272 PRO A O 1
ATOM 2112 N N . VAL A 1 273 ? -22.033 9.442 23.660 1.00 96.00 273 VAL A N 1
ATOM 2113 C CA . VAL A 1 273 ? -21.019 8.776 24.485 1.00 96.00 273 VAL A CA 1
ATOM 2114 C C . VAL A 1 273 ? -21.021 7.269 24.237 1.00 96.00 273 VAL A C 1
ATOM 2116 O O . VAL A 1 273 ? -22.069 6.660 24.013 1.00 96.00 273 VAL A O 1
ATOM 2119 N N . ARG A 1 274 ? -19.838 6.653 24.271 1.00 96.12 274 ARG A N 1
ATOM 2120 C CA . ARG A 1 274 ? -19.654 5.203 24.144 1.00 96.12 274 ARG A CA 1
ATOM 2121 C C . ARG A 1 274 ? -19.343 4.597 25.501 1.00 96.12 274 ARG A C 1
ATOM 2123 O O . ARG A 1 274 ? -18.410 5.030 26.167 1.00 96.12 274 ARG A O 1
ATOM 2130 N N . ILE A 1 275 ? -20.080 3.565 25.886 1.00 97.44 275 ILE A N 1
ATOM 2131 C CA . ILE A 1 275 ? -19.901 2.886 27.169 1.00 97.44 275 ILE A CA 1
ATOM 2132 C C . ILE A 1 275 ? -18.577 2.113 27.177 1.00 97.44 275 ILE A C 1
ATOM 2134 O O . ILE A 1 275 ? -18.316 1.305 26.289 1.00 97.44 275 ILE A O 1
ATOM 2138 N N . LEU A 1 276 ? -17.754 2.333 28.200 1.00 96.38 276 LEU A N 1
ATOM 2139 C CA . LEU A 1 276 ? -16.511 1.602 28.449 1.00 96.38 276 LEU A CA 1
ATOM 2140 C C . LEU A 1 276 ? -16.726 0.461 29.442 1.00 96.38 276 LEU A C 1
ATOM 2142 O O . LEU A 1 276 ? -16.283 -0.662 29.211 1.00 96.38 276 LEU A O 1
ATOM 2146 N N . THR A 1 277 ? -17.404 0.751 30.553 1.00 96.25 277 THR A N 1
ATOM 2147 C CA . THR A 1 277 ? -17.638 -0.208 31.635 1.00 96.25 277 THR A CA 1
ATOM 2148 C C . THR A 1 277 ? -19.039 -0.051 32.202 1.00 96.25 277 THR A C 1
ATOM 2150 O O . THR A 1 277 ? -19.558 1.063 32.289 1.00 96.25 277 THR A O 1
ATOM 2153 N N . ILE A 1 278 ? -19.610 -1.173 32.634 1.00 95.88 278 ILE A N 1
ATOM 2154 C CA . ILE A 1 278 ? -20.870 -1.243 33.372 1.00 95.88 278 ILE A CA 1
ATOM 2155 C C . ILE A 1 278 ? -20.591 -2.039 34.645 1.00 95.88 278 ILE A C 1
ATOM 2157 O O . ILE A 1 278 ? -20.134 -3.180 34.565 1.00 95.88 278 ILE A O 1
ATOM 2161 N N . GLU A 1 279 ? -20.841 -1.437 35.802 1.00 94.75 279 GLU A N 1
ATOM 2162 C CA . GLU A 1 279 ? -20.763 -2.088 37.110 1.00 94.75 279 GLU A CA 1
ATOM 2163 C C . GLU A 1 279 ? -22.180 -2.201 37.687 1.00 94.75 279 GLU A C 1
ATOM 2165 O O . GLU A 1 279 ? -22.884 -1.199 37.803 1.00 94.75 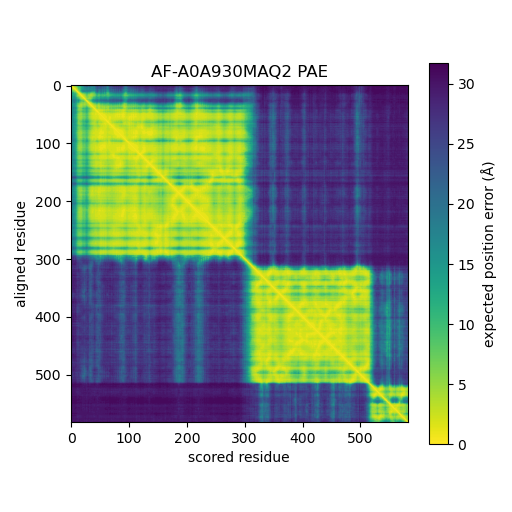279 GLU A O 1
ATOM 2170 N N . GLU A 1 280 ? -22.604 -3.419 38.022 1.00 92.31 280 GLU A N 1
ATOM 2171 C CA . GLU A 1 280 ? -23.883 -3.689 38.690 1.00 92.31 280 GLU A CA 1
ATOM 2172 C C . GLU A 1 280 ? -23.668 -3.745 40.207 1.00 92.31 280 GLU A C 1
ATOM 2174 O O . GLU A 1 280 ? -22.741 -4.412 40.679 1.00 92.31 280 GLU A O 1
ATOM 2179 N N . ASP A 1 281 ? -24.519 -3.053 40.965 1.00 87.44 281 ASP A N 1
ATOM 2180 C CA . ASP A 1 281 ? -24.494 -3.063 42.429 1.00 87.44 281 ASP A CA 1
ATOM 2181 C C . ASP A 1 281 ? -25.598 -3.940 43.056 1.00 87.44 281 ASP A C 1
ATOM 2183 O O . ASP A 1 281 ? -26.431 -4.541 42.376 1.00 87.44 281 ASP A O 1
ATOM 2187 N N . GLU A 1 282 ? -25.602 -4.035 44.391 1.00 89.81 282 GLU A N 1
ATOM 2188 C CA . GLU A 1 282 ? -26.588 -4.826 45.146 1.00 89.81 282 GLU A CA 1
ATOM 2189 C C . GLU A 1 282 ? -28.022 -4.265 45.056 1.00 89.81 282 GLU A C 1
ATOM 2191 O O . GLU A 1 282 ? -28.982 -4.972 45.371 1.00 89.81 282 GLU A O 1
ATOM 2196 N N . GLU A 1 283 ? -28.178 -3.013 44.618 1.00 87.69 283 GLU A N 1
ATOM 2197 C CA . GLU A 1 283 ? -29.458 -2.313 44.479 1.00 87.69 283 GLU A CA 1
ATOM 2198 C C . GLU A 1 283 ? -30.033 -2.413 43.054 1.00 87.69 283 GLU A C 1
ATOM 2200 O O . GLU A 1 283 ? -31.087 -1.838 42.771 1.00 87.69 283 GLU A O 1
ATOM 2205 N N . LEU A 1 284 ? -29.397 -3.202 42.173 1.00 89.75 284 LEU A N 1
ATOM 2206 C CA . LEU A 1 284 ? -29.747 -3.356 40.755 1.00 89.75 284 LEU A CA 1
ATOM 2207 C C . LEU A 1 284 ? -29.648 -2.036 39.974 1.00 89.75 284 LEU A C 1
ATOM 2209 O O . LEU A 1 284 ? -30.413 -1.794 39.031 1.00 89.75 284 LEU A O 1
ATOM 2213 N N . THR A 1 285 ? -28.710 -1.171 40.358 1.00 93.62 285 THR A N 1
ATOM 2214 C CA . THR A 1 285 ? -28.331 -0.000 39.569 1.00 93.62 285 THR A CA 1
ATOM 2215 C C . THR A 1 285 ? -27.096 -0.299 38.726 1.00 93.62 285 THR A C 1
ATOM 2217 O O . THR A 1 285 ? -26.308 -1.202 39.012 1.00 93.62 285 THR A O 1
ATOM 2220 N N . LEU A 1 286 ? -26.971 0.429 37.619 1.00 95.94 286 LEU A N 1
ATOM 2221 C CA . LEU A 1 286 ? -25.927 0.239 36.624 1.00 95.94 286 LEU A CA 1
ATOM 2222 C C . LEU A 1 286 ? -25.045 1.477 36.621 1.00 95.94 286 LEU A C 1
ATOM 2224 O O . LEU A 1 286 ? -25.417 2.508 36.059 1.00 95.94 286 LEU A O 1
ATOM 2228 N N . LYS A 1 287 ? -23.875 1.386 37.240 1.00 96.50 287 LYS A N 1
ATOM 2229 C CA . LYS A 1 287 ? -22.881 2.451 37.192 1.00 96.50 287 LYS A CA 1
ATOM 2230 C C . LYS A 1 287 ? -22.123 2.367 35.871 1.00 96.50 287 LYS A C 1
ATOM 2232 O O . LYS A 1 287 ? -21.452 1.377 35.581 1.00 96.50 287 LYS A O 1
ATOM 2237 N N . ILE A 1 288 ? -22.247 3.417 35.070 1.00 97.88 288 ILE A N 1
ATOM 2238 C CA . ILE A 1 288 ? -21.704 3.509 33.720 1.00 97.88 288 ILE A CA 1
ATOM 2239 C C . ILE A 1 288 ? -20.488 4.429 33.723 1.00 97.88 288 ILE A C 1
ATOM 2241 O O . ILE A 1 288 ? -20.556 5.552 34.222 1.00 97.88 288 ILE A O 1
ATOM 2245 N N . THR A 1 289 ? -19.409 3.972 33.090 1.00 97.94 289 THR A N 1
ATOM 2246 C CA . THR A 1 289 ? -18.317 4.840 32.633 1.00 97.94 289 THR A CA 1
ATOM 2247 C C . THR A 1 289 ? -18.341 4.851 31.115 1.00 97.94 289 THR A C 1
ATOM 2249 O O . THR A 1 289 ? -18.309 3.788 30.494 1.00 97.94 289 THR A O 1
ATOM 2252 N N . ALA A 1 290 ? -18.383 6.031 30.508 1.00 97.75 290 ALA A N 1
ATOM 2253 C CA . ALA A 1 290 ? -18.417 6.213 29.062 1.00 97.75 290 ALA A CA 1
ATOM 2254 C C . ALA A 1 290 ? -17.357 7.221 28.595 1.00 97.75 290 ALA A C 1
ATOM 2256 O O . ALA A 1 290 ? -16.903 8.056 29.371 1.00 97.75 290 ALA A O 1
ATOM 2257 N N . GLU A 1 291 ? -16.964 7.151 27.328 1.00 95.75 291 GLU A N 1
ATOM 2258 C CA . GLU A 1 291 ? -16.080 8.112 26.664 1.00 95.75 291 GLU A CA 1
ATOM 2259 C C . GLU A 1 291 ? -16.839 8.936 25.621 1.00 95.75 291 GLU A C 1
ATOM 2261 O O . GLU A 1 291 ? -17.852 8.487 25.081 1.00 95.75 291 GLU A O 1
ATOM 2266 N N . ASP A 1 292 ? -16.327 10.125 25.306 1.00 93.88 292 ASP A N 1
ATOM 2267 C CA . ASP A 1 292 ? -16.786 10.910 24.158 1.00 93.88 292 ASP A CA 1
ATOM 2268 C C . ASP A 1 292 ? -16.853 10.068 22.875 1.00 93.88 292 ASP A C 1
ATOM 2270 O O . ASP A 1 292 ? -15.906 9.364 22.517 1.00 93.88 292 ASP A O 1
ATOM 2274 N N . CYS A 1 293 ? -17.953 10.197 22.132 1.00 91.81 293 CYS A N 1
ATOM 2275 C CA . CYS A 1 293 ? -18.142 9.509 20.860 1.00 91.81 293 CYS A CA 1
ATOM 2276 C C . CYS A 1 293 ? -18.496 10.493 19.726 1.00 91.81 293 CYS A C 1
ATOM 2278 O O . CYS A 1 293 ? -19.595 10.427 19.176 1.00 91.81 293 CYS A O 1
ATOM 2280 N N . PRO A 1 294 ? -17.577 11.401 19.344 1.00 83.50 294 PRO A N 1
ATOM 2281 C CA . PRO A 1 294 ? -17.833 12.389 18.303 1.00 83.50 294 PRO A CA 1
ATOM 2282 C C . PRO A 1 294 ? -18.068 11.739 16.933 1.00 83.50 294 PRO A C 1
ATOM 2284 O O . PRO A 1 294 ? -17.404 10.765 16.551 1.00 83.50 294 PRO A O 1
ATOM 2287 N N . ASP A 1 295 ? -18.995 12.318 16.172 1.00 71.19 295 ASP A N 1
ATOM 2288 C CA . ASP A 1 295 ? -19.339 11.857 14.829 1.00 71.19 295 ASP A CA 1
ATOM 2289 C C . ASP A 1 295 ? -18.130 11.896 13.882 1.00 71.19 295 ASP A C 1
ATOM 2291 O O . ASP A 1 295 ? -17.329 12.830 13.878 1.00 71.19 295 ASP A O 1
ATOM 2295 N N . GLY A 1 296 ? -17.996 10.858 13.051 1.00 67.06 296 GLY A N 1
ATOM 2296 C CA . GLY A 1 296 ? -16.965 10.773 12.008 1.00 67.06 296 GLY A CA 1
ATOM 2297 C C . GLY A 1 296 ? -15.546 10.423 12.480 1.00 67.06 296 GLY A C 1
ATOM 2298 O O . GLY A 1 296 ? -14.696 10.134 11.644 1.00 67.06 296 GLY A O 1
ATOM 2299 N N . ILE A 1 297 ? -15.278 10.381 13.789 1.00 66.62 297 ILE A N 1
ATOM 2300 C CA . ILE A 1 297 ? -13.940 10.088 14.347 1.00 66.62 297 ILE A CA 1
ATOM 2301 C C . ILE A 1 297 ? -13.667 8.583 14.476 1.00 66.62 297 ILE A C 1
ATOM 2303 O O . ILE A 1 297 ? -12.521 8.147 14.476 1.00 66.62 297 ILE A O 1
ATOM 2307 N N . ASN A 1 298 ? -14.712 7.758 14.542 1.00 62.22 298 ASN A N 1
ATOM 2308 C CA . ASN A 1 298 ? -14.568 6.324 14.806 1.00 62.22 298 ASN A CA 1
ATOM 2309 C C . ASN A 1 298 ? -14.333 5.459 13.552 1.00 62.22 298 ASN A C 1
ATOM 2311 O O . ASN A 1 298 ? -14.240 4.236 13.654 1.00 62.22 298 ASN A O 1
ATOM 2315 N N . SER A 1 299 ? -14.278 6.065 12.365 1.00 61.84 299 SER A N 1
ATOM 2316 C CA . SER A 1 299 ? -14.104 5.369 11.086 1.00 61.84 299 SER A CA 1
ATOM 2317 C C . SER A 1 299 ? -13.028 6.086 10.271 1.00 61.84 299 SER A C 1
ATOM 2319 O O . SER A 1 299 ? -13.352 7.007 9.521 1.00 61.84 299 SER A O 1
ATOM 2321 N N . PRO A 1 300 ? -11.747 5.712 10.439 1.00 58.00 300 PRO A N 1
ATOM 2322 C CA . PRO A 1 300 ? -10.650 6.372 9.746 1.00 58.00 300 PRO A CA 1
ATOM 2323 C C . PRO A 1 300 ? -10.784 6.165 8.234 1.00 58.00 300 PRO A C 1
ATOM 2325 O O . PRO A 1 300 ? -11.032 5.059 7.749 1.00 58.00 300 PRO A O 1
ATOM 2328 N N . THR A 1 301 ? -10.602 7.238 7.473 1.00 49.25 301 THR A N 1
ATOM 2329 C CA . THR A 1 301 ? -10.532 7.159 6.014 1.00 49.25 301 THR A CA 1
ATOM 2330 C C . THR A 1 301 ? -9.191 6.547 5.622 1.00 49.25 301 THR A C 1
ATOM 2332 O O . THR A 1 301 ? -8.141 7.016 6.061 1.00 49.25 301 THR A O 1
ATOM 2335 N N . VAL A 1 302 ? -9.204 5.512 4.781 1.00 48.75 302 VAL A N 1
ATOM 2336 C CA . VAL A 1 302 ? -7.972 4.946 4.220 1.00 48.75 302 VAL A CA 1
ATOM 2337 C C . VAL A 1 302 ? -7.376 5.959 3.242 1.00 48.75 302 VAL A C 1
ATOM 2339 O O . VAL A 1 302 ? -7.910 6.178 2.154 1.00 48.75 302 VAL A O 1
ATOM 2342 N N . TYR A 1 303 ? -6.267 6.586 3.624 1.00 42.12 303 TYR A N 1
ATOM 2343 C CA . TYR A 1 303 ? -5.450 7.372 2.708 1.00 42.12 303 TYR A CA 1
ATOM 2344 C C . TYR A 1 303 ? -4.449 6.436 2.033 1.00 42.12 303 TYR A C 1
ATOM 2346 O O . TYR A 1 303 ? -3.640 5.805 2.707 1.00 42.12 303 TYR A O 1
ATOM 2354 N N . THR A 1 304 ? -4.481 6.349 0.702 1.00 31.45 304 THR A N 1
ATOM 2355 C CA . THR A 1 304 ? -3.427 5.655 -0.047 1.00 31.45 304 THR A CA 1
ATOM 2356 C C . THR A 1 304 ? -2.149 6.473 0.072 1.00 31.45 304 THR A C 1
ATOM 2358 O O . THR A 1 304 ? -2.058 7.563 -0.504 1.00 31.45 304 THR A O 1
ATOM 2361 N N . THR A 1 305 ? -1.168 5.982 0.822 1.00 39.16 305 THR A N 1
ATOM 2362 C CA . THR A 1 305 ? 0.143 6.630 0.860 1.00 39.16 305 THR A CA 1
ATOM 2363 C C . THR A 1 305 ? 0.971 6.098 -0.302 1.00 39.16 305 THR A C 1
ATOM 2365 O O . THR A 1 305 ? 1.041 4.897 -0.556 1.00 39.16 305 THR A O 1
ATOM 2368 N N . GLN A 1 306 ? 1.579 6.994 -1.080 1.00 30.34 306 GLN A N 1
ATOM 2369 C CA . GLN A 1 306 ? 2.515 6.572 -2.114 1.00 30.34 306 GLN A CA 1
ATOM 2370 C C . GLN A 1 306 ? 3.792 6.125 -1.395 1.00 30.34 306 GLN A C 1
ATOM 2372 O O . GLN A 1 306 ? 4.589 6.962 -0.972 1.00 30.34 306 GLN A O 1
ATOM 2377 N N . ALA A 1 307 ? 3.944 4.812 -1.187 1.00 38.97 307 ALA A N 1
ATOM 2378 C CA . ALA A 1 307 ? 5.134 4.243 -0.564 1.00 38.97 307 ALA A CA 1
ATOM 2379 C C . ALA A 1 307 ? 6.388 4.807 -1.245 1.00 38.97 307 ALA A C 1
ATOM 2381 O O . ALA A 1 307 ? 6.466 4.845 -2.478 1.00 38.97 307 ALA A O 1
ATOM 2382 N N . ALA A 1 308 ? 7.366 5.253 -0.452 1.00 34.31 308 ALA A N 1
ATOM 2383 C CA . ALA A 1 308 ? 8.637 5.719 -0.981 1.00 34.31 308 ALA A CA 1
ATOM 2384 C C . ALA A 1 308 ? 9.300 4.559 -1.736 1.00 34.31 308 ALA A C 1
ATOM 2386 O O . ALA A 1 308 ? 9.837 3.627 -1.137 1.00 34.31 308 ALA A O 1
ATOM 2387 N N . GLN A 1 309 ? 9.229 4.596 -3.066 1.00 31.47 309 GLN A N 1
ATOM 2388 C CA . GLN A 1 309 ? 9.765 3.551 -3.920 1.00 31.47 309 GLN A CA 1
ATOM 2389 C C . GLN A 1 309 ? 11.290 3.671 -3.907 1.00 31.47 309 GLN A C 1
ATOM 2391 O O . GLN A 1 309 ? 11.881 4.432 -4.670 1.00 31.47 309 GLN A O 1
ATOM 2396 N N . ARG A 1 310 ? 11.943 2.958 -2.987 1.00 40.16 310 ARG A N 1
ATOM 2397 C CA . ARG A 1 310 ? 13.398 2.802 -3.011 1.00 40.16 310 ARG A CA 1
ATOM 2398 C C . ARG A 1 310 ? 13.719 1.798 -4.121 1.00 40.16 310 ARG A C 1
ATOM 2400 O O . ARG A 1 310 ? 13.261 0.660 -4.024 1.00 40.16 310 ARG A O 1
ATOM 2407 N N . PRO A 1 311 ? 14.437 2.183 -5.193 1.00 36.47 311 PRO A N 1
ATOM 2408 C CA . PRO A 1 311 ? 14.735 1.266 -6.285 1.00 36.47 311 PRO A CA 1
ATOM 2409 C C . PRO A 1 311 ? 15.554 0.089 -5.754 1.00 36.47 311 PRO A C 1
ATOM 2411 O O . PRO A 1 311 ? 16.712 0.248 -5.372 1.00 36.47 311 PRO A O 1
ATOM 2414 N N . LYS A 1 312 ? 14.948 -1.097 -5.715 1.00 46.09 312 LYS A N 1
ATOM 2415 C CA . LYS A 1 312 ? 15.663 -2.350 -5.489 1.00 46.09 312 LYS A CA 1
ATOM 2416 C C . LYS A 1 312 ? 16.116 -2.878 -6.848 1.00 46.09 312 LYS A C 1
ATOM 2418 O O . LYS A 1 312 ? 15.308 -2.988 -7.767 1.00 46.09 312 LYS A O 1
ATOM 2423 N N . MET A 1 313 ? 17.405 -3.185 -6.989 1.00 44.94 313 MET A N 1
ATOM 2424 C CA . MET A 1 313 ? 17.913 -3.869 -8.180 1.00 44.94 313 MET A CA 1
ATOM 2425 C C . MET A 1 313 ? 17.599 -5.363 -8.076 1.00 44.94 313 MET A C 1
ATOM 2427 O O . MET A 1 313 ? 18.194 -6.068 -7.264 1.00 44.94 313 MET A O 1
ATOM 2431 N N . ASP A 1 314 ? 16.664 -5.840 -8.897 1.00 57.44 314 ASP A N 1
ATOM 2432 C CA . ASP A 1 314 ? 16.465 -7.270 -9.144 1.00 57.44 314 ASP A CA 1
ATOM 2433 C C . ASP A 1 314 ? 17.377 -7.733 -10.291 1.00 57.44 314 ASP A C 1
ATOM 2435 O O . ASP A 1 314 ? 17.054 -7.600 -11.478 1.00 57.44 314 ASP A O 1
ATOM 2439 N N . TYR A 1 315 ? 18.529 -8.290 -9.915 1.00 55.81 315 TYR A N 1
ATOM 2440 C CA . TYR A 1 315 ? 19.539 -8.796 -10.846 1.00 55.81 315 TYR A CA 1
ATOM 2441 C C . TYR A 1 315 ? 19.080 -10.023 -11.655 1.00 55.81 315 TYR A C 1
ATOM 2443 O O . TYR A 1 315 ? 19.677 -10.314 -12.695 1.00 55.81 315 TYR A O 1
ATOM 2451 N N . ASN A 1 316 ? 18.018 -10.712 -11.214 1.00 63.97 316 ASN A N 1
ATOM 2452 C CA . ASN A 1 316 ? 17.516 -11.959 -11.803 1.00 63.97 316 ASN A CA 1
ATOM 2453 C C . ASN A 1 316 ? 16.238 -11.770 -12.631 1.00 63.97 316 ASN A C 1
ATOM 2455 O O . ASN A 1 316 ? 15.645 -12.752 -13.083 1.00 63.97 316 ASN A O 1
ATOM 2459 N N . SER A 1 317 ? 15.813 -10.524 -12.848 1.00 70.56 317 SER A N 1
ATOM 2460 C CA . SER A 1 317 ? 14.665 -10.221 -13.701 1.00 70.56 317 SER A CA 1
ATOM 2461 C C . SER A 1 317 ? 14.830 -10.839 -15.096 1.00 70.56 317 SER A C 1
ATOM 2463 O O . SER A 1 317 ? 15.894 -10.747 -15.718 1.00 70.56 317 SER A O 1
ATOM 2465 N N . ALA A 1 318 ? 13.771 -11.496 -15.579 1.00 73.38 318 ALA A N 1
ATOM 2466 C CA . ALA A 1 318 ? 13.780 -12.168 -16.873 1.00 73.38 318 ALA A CA 1
ATOM 2467 C C . ALA A 1 318 ? 14.035 -11.176 -18.016 1.00 73.38 318 ALA A C 1
ATOM 2469 O O . ALA A 1 318 ? 13.446 -10.090 -18.067 1.00 73.38 318 ALA A O 1
ATOM 2470 N N . SER A 1 319 ? 14.883 -11.582 -18.957 1.00 79.56 319 SER A N 1
ATOM 2471 C CA . SER A 1 319 ? 15.248 -10.764 -20.109 1.00 79.56 319 SER A CA 1
ATOM 2472 C C . SER A 1 319 ? 14.053 -10.567 -21.048 1.00 79.56 319 SER A C 1
ATOM 2474 O O . SER A 1 319 ? 13.435 -11.555 -21.457 1.00 79.56 319 SER A O 1
ATOM 2476 N N . PRO A 1 320 ? 13.702 -9.319 -21.405 1.00 83.31 320 PRO A N 1
ATOM 2477 C CA . PRO A 1 320 ? 12.658 -9.051 -22.392 1.00 83.31 320 PRO A CA 1
ATOM 2478 C C . PRO A 1 320 ? 13.048 -9.581 -23.775 1.00 83.31 320 PRO A C 1
ATOM 2480 O O . PRO A 1 320 ? 14.228 -9.612 -24.105 1.00 83.31 320 PRO A O 1
ATOM 2483 N N . ASP A 1 321 ? 12.071 -9.908 -24.621 1.00 89.81 321 ASP A N 1
ATOM 2484 C CA . ASP A 1 321 ? 12.351 -10.188 -26.034 1.00 89.81 321 ASP A CA 1
ATOM 2485 C C . ASP A 1 321 ? 12.838 -8.939 -26.778 1.00 89.81 321 ASP A C 1
ATOM 2487 O O . ASP A 1 321 ? 12.551 -7.799 -26.386 1.00 89.81 321 ASP A O 1
ATOM 2491 N N . ILE A 1 322 ? 13.450 -9.160 -27.941 1.00 93.94 322 ILE A N 1
ATOM 2492 C CA . ILE A 1 322 ? 13.692 -8.095 -28.912 1.00 93.94 322 ILE A CA 1
ATOM 2493 C C . ILE A 1 322 ? 12.404 -7.670 -29.631 1.00 93.94 322 ILE A C 1
ATOM 2495 O O . ILE A 1 322 ? 11.484 -8.464 -29.859 1.00 93.94 322 ILE A O 1
ATOM 2499 N N . ASN A 1 323 ? 12.352 -6.408 -30.041 1.00 94.81 323 ASN A N 1
ATOM 2500 C CA . ASN A 1 323 ? 11.477 -5.974 -31.118 1.00 94.81 323 ASN A CA 1
ATOM 2501 C C . ASN A 1 323 ? 11.929 -6.591 -32.453 1.00 94.81 323 ASN A C 1
ATOM 2503 O O . ASN A 1 323 ? 13.103 -6.948 -32.585 1.00 94.81 323 ASN A O 1
ATOM 2507 N N . PRO A 1 324 ? 11.044 -6.680 -33.465 1.00 93.81 324 PRO A N 1
ATOM 2508 C CA . PRO A 1 324 ? 11.418 -7.181 -34.784 1.00 93.81 324 PRO A CA 1
ATOM 2509 C C . PRO A 1 324 ? 12.643 -6.431 -35.339 1.00 93.81 324 PRO A C 1
ATOM 2511 O O . PRO A 1 324 ? 12.569 -5.212 -35.494 1.00 93.81 324 PRO A O 1
ATOM 2514 N N . PRO A 1 325 ? 13.763 -7.116 -35.634 1.00 95.44 325 PRO A N 1
ATOM 2515 C CA . PRO A 1 325 ? 14.983 -6.467 -36.076 1.00 95.44 325 PRO A CA 1
ATOM 2516 C C . PRO A 1 325 ? 14.887 -6.023 -37.539 1.00 95.44 325 PRO A C 1
ATOM 2518 O O . PRO A 1 325 ? 14.135 -6.577 -38.358 1.00 95.44 325 PRO A O 1
ATOM 2521 N N . VAL A 1 326 ? 15.719 -5.051 -37.898 1.00 95.81 326 VAL A N 1
ATOM 2522 C CA . VAL A 1 326 ? 15.963 -4.663 -39.286 1.00 95.81 326 VAL A CA 1
ATOM 2523 C C . VAL A 1 326 ? 17.280 -5.280 -39.746 1.00 95.81 326 VAL A C 1
ATOM 2525 O O . VAL A 1 326 ? 18.324 -5.102 -39.122 1.00 95.81 326 VAL A O 1
ATOM 2528 N N . LEU A 1 327 ? 17.205 -6.034 -40.842 1.00 94.50 327 LEU A N 1
ATOM 2529 C CA . LEU A 1 327 ? 18.314 -6.769 -41.442 1.00 94.50 327 LEU A CA 1
ATOM 2530 C C . LEU A 1 327 ? 18.487 -6.262 -42.872 1.00 94.50 327 LEU A C 1
ATOM 2532 O O . LEU A 1 327 ? 17.513 -6.265 -43.630 1.00 94.50 327 LEU A O 1
ATOM 2536 N N . PHE A 1 328 ? 19.688 -5.820 -43.233 1.00 92.69 328 PHE A N 1
ATOM 2537 C CA . PHE A 1 328 ? 19.957 -5.277 -44.565 1.00 92.69 328 PHE A CA 1
ATOM 2538 C C . PHE A 1 328 ? 21.421 -5.448 -44.974 1.00 92.69 328 PHE A C 1
ATOM 2540 O O . PHE A 1 328 ? 22.302 -5.596 -44.131 1.00 92.69 328 PHE A O 1
ATOM 2547 N N . GLU A 1 329 ? 21.677 -5.410 -46.279 1.00 88.56 329 GLU A N 1
ATOM 2548 C CA . GLU A 1 329 ? 23.026 -5.364 -46.846 1.00 88.56 329 GLU A CA 1
ATOM 2549 C C . GLU A 1 329 ? 23.369 -3.895 -47.151 1.00 88.56 329 GLU A C 1
ATOM 2551 O O . GLU A 1 329 ? 22.648 -3.255 -47.921 1.00 88.56 329 GLU A O 1
ATOM 2556 N N . PRO A 1 330 ? 24.399 -3.312 -46.514 1.00 86.25 330 PRO A N 1
ATOM 2557 C CA . PRO A 1 330 ? 24.830 -1.950 -46.794 1.00 86.25 330 PRO A CA 1
ATOM 2558 C C . PRO A 1 330 ? 25.737 -1.881 -48.043 1.00 86.25 330 PRO A C 1
ATOM 2560 O O . PRO A 1 330 ? 26.357 -2.881 -48.415 1.00 86.25 330 PRO A O 1
ATOM 2563 N N . PRO A 1 331 ? 25.901 -0.694 -48.656 1.00 82.75 331 PRO A N 1
ATOM 2564 C CA . PRO A 1 331 ? 26.947 -0.460 -49.649 1.00 82.75 331 PRO A CA 1
ATOM 2565 C C . PRO A 1 331 ? 28.352 -0.463 -49.005 1.00 82.75 331 PRO A C 1
ATOM 2567 O O . PRO A 1 331 ? 28.476 -0.225 -47.796 1.00 82.75 331 PRO A O 1
ATOM 2570 N N . PRO A 1 332 ? 29.425 -0.673 -49.797 1.00 76.31 332 PRO A N 1
ATOM 2571 C CA . PRO A 1 332 ? 30.795 -0.836 -49.298 1.00 76.31 332 PRO A CA 1
ATOM 2572 C C . PRO A 1 332 ? 31.358 0.382 -48.541 1.00 76.31 332 PRO A C 1
ATOM 2574 O O . PRO A 1 332 ? 32.310 0.260 -47.777 1.00 76.31 332 PRO A O 1
ATOM 2577 N N . GLN A 1 333 ? 30.785 1.569 -48.750 1.00 82.94 333 GLN A N 1
ATOM 2578 C CA . GLN A 1 333 ? 31.158 2.801 -48.051 1.00 82.94 333 GLN A CA 1
ATOM 2579 C C . GLN A 1 333 ? 30.627 2.842 -46.616 1.00 82.94 333 GLN A C 1
ATOM 2581 O O . GLN A 1 333 ? 31.195 3.529 -45.773 1.00 82.94 333 GLN A O 1
ATOM 2586 N N . VAL A 1 334 ? 29.540 2.118 -46.332 1.00 83.00 334 VAL A N 1
ATOM 2587 C CA . VAL A 1 334 ? 28.984 2.030 -44.981 1.00 83.00 334 VAL A CA 1
ATOM 2588 C C . VAL A 1 334 ? 29.662 0.921 -44.206 1.00 83.00 334 VAL A C 1
ATOM 2590 O O . VAL A 1 334 ? 30.004 1.162 -43.056 1.00 83.00 334 VAL A O 1
ATOM 2593 N N . ALA A 1 335 ? 29.864 -0.261 -44.797 1.00 84.44 335 ALA A N 1
ATOM 2594 C CA . ALA A 1 335 ? 30.546 -1.405 -44.186 1.00 84.44 335 ALA A CA 1
ATOM 2595 C C . ALA A 1 335 ? 31.362 -2.179 -45.227 1.00 84.44 335 ALA A C 1
ATOM 2597 O O . ALA A 1 335 ? 31.109 -2.042 -46.415 1.00 84.44 335 ALA A O 1
ATOM 2598 N N . GLU A 1 336 ? 32.298 -3.032 -44.796 1.00 80.25 336 GLU A N 1
ATOM 2599 C CA . GLU A 1 336 ? 33.055 -3.883 -45.723 1.00 80.25 336 GLU A CA 1
ATOM 2600 C C . GLU A 1 336 ? 32.136 -4.666 -46.676 1.00 80.25 336 GLU A C 1
ATOM 2602 O O . GLU A 1 336 ? 31.031 -5.072 -46.307 1.00 80.25 336 GLU A O 1
ATOM 2607 N N . ALA A 1 337 ? 32.614 -4.931 -47.894 1.00 77.44 337 ALA A N 1
ATOM 2608 C CA . ALA A 1 337 ? 31.889 -5.764 -48.845 1.00 77.44 337 ALA A CA 1
ATOM 2609 C C . ALA A 1 337 ? 31.518 -7.124 -48.229 1.00 77.44 337 ALA A C 1
ATOM 2611 O O . ALA A 1 337 ? 32.281 -7.693 -47.442 1.00 77.44 337 ALA A O 1
ATOM 2612 N N . MET A 1 338 ? 30.366 -7.654 -48.647 1.00 80.44 338 MET A N 1
ATOM 2613 C CA . MET A 1 338 ? 29.790 -8.894 -48.123 1.00 80.44 338 MET A CA 1
ATOM 2614 C C . MET A 1 338 ? 29.454 -8.816 -46.627 1.00 80.44 338 MET A C 1
ATOM 2616 O O . MET A 1 338 ? 29.825 -9.694 -45.854 1.00 80.44 338 MET A O 1
ATOM 2620 N N . THR A 1 339 ? 28.747 -7.763 -46.210 1.00 88.50 339 THR A N 1
ATOM 2621 C CA . THR A 1 339 ? 28.314 -7.572 -44.817 1.00 88.50 339 THR A CA 1
ATOM 2622 C C . THR A 1 339 ? 26.793 -7.572 -44.701 1.00 88.50 339 THR A C 1
ATOM 2624 O O . THR A 1 339 ? 26.099 -7.025 -45.550 1.00 88.50 339 THR A O 1
ATOM 2627 N N . ILE A 1 340 ? 26.269 -8.160 -43.627 1.00 91.00 340 ILE A N 1
ATOM 2628 C CA . ILE A 1 340 ? 24.890 -7.965 -43.167 1.00 91.00 340 ILE A CA 1
ATOM 2629 C C . ILE A 1 340 ? 24.927 -7.019 -41.969 1.00 91.00 340 ILE A C 1
ATOM 2631 O O . ILE A 1 340 ? 25.677 -7.247 -41.017 1.00 91.00 340 ILE A O 1
ATOM 2635 N N . CYS A 1 341 ? 24.098 -5.984 -42.010 1.00 93.94 341 CYS A N 1
ATOM 2636 C CA . CYS A 1 341 ? 23.808 -5.107 -40.886 1.00 93.94 341 CYS A CA 1
ATOM 2637 C C . CYS A 1 341 ? 22.566 -5.597 -40.142 1.00 93.94 341 CYS A C 1
ATOM 2639 O O . CYS A 1 341 ? 21.557 -5.955 -40.756 1.00 93.94 341 CYS A O 1
ATOM 2641 N N . MET A 1 342 ? 22.642 -5.592 -38.815 1.00 95.75 342 MET A N 1
ATOM 2642 C CA . MET A 1 342 ? 21.597 -6.067 -37.917 1.00 95.75 342 MET A CA 1
ATOM 2643 C C . MET A 1 342 ? 21.320 -4.996 -36.867 1.00 95.75 342 MET A C 1
ATOM 2645 O O . MET A 1 342 ? 22.176 -4.687 -36.040 1.00 95.75 342 MET A O 1
ATOM 2649 N N . ALA A 1 343 ? 20.115 -4.436 -36.910 1.00 96.00 343 ALA A N 1
ATOM 2650 C CA . ALA A 1 343 ? 19.635 -3.440 -35.963 1.00 96.00 343 ALA A CA 1
ATOM 2651 C C . ALA A 1 343 ? 18.493 -4.043 -35.139 1.00 96.00 343 ALA A C 1
ATOM 2653 O O . ALA A 1 343 ? 17.464 -4.427 -35.698 1.00 96.00 343 ALA A O 1
ATOM 2654 N N . ALA A 1 344 ? 18.674 -4.150 -33.822 1.00 95.56 344 ALA A N 1
ATOM 2655 C CA . ALA A 1 344 ? 17.651 -4.655 -32.910 1.00 95.56 344 ALA A CA 1
ATOM 2656 C C . ALA A 1 344 ? 17.606 -3.838 -31.614 1.00 95.56 344 ALA A C 1
ATOM 2658 O O . ALA A 1 344 ? 18.588 -3.212 -31.223 1.00 95.56 344 ALA A O 1
ATOM 2659 N N . SER A 1 345 ? 16.463 -3.878 -30.935 1.00 95.00 345 SER A N 1
ATOM 2660 C CA . SER A 1 345 ? 16.237 -3.268 -29.620 1.00 95.00 345 SER A CA 1
ATOM 2661 C C . SER A 1 345 ? 15.322 -4.166 -28.788 1.00 95.00 345 SER A C 1
ATOM 2663 O O . SER A 1 345 ? 14.641 -5.024 -29.348 1.00 95.00 345 SER A O 1
ATOM 2665 N N . GLY A 1 346 ? 15.260 -3.965 -27.473 1.00 91.25 346 GLY A N 1
ATOM 2666 C CA . GLY A 1 346 ? 14.354 -4.698 -26.584 1.00 91.25 346 GLY A CA 1
ATOM 2667 C C . GLY A 1 346 ? 12.937 -4.129 -26.516 1.00 91.25 346 GLY A C 1
ATOM 2668 O O . GLY A 1 346 ? 12.752 -2.916 -26.575 1.00 91.25 346 GLY A O 1
ATOM 2669 N N . LYS A 1 347 ? 11.932 -4.990 -26.297 1.00 88.44 347 LYS A N 1
ATOM 2670 C CA . LYS A 1 347 ? 10.524 -4.583 -26.083 1.00 88.44 347 LYS A CA 1
ATOM 2671 C C . LYS A 1 347 ? 10.292 -3.793 -24.786 1.00 88.44 347 LYS A C 1
ATOM 2673 O O . LYS A 1 347 ? 9.221 -3.221 -24.602 1.00 88.44 347 LYS A O 1
ATOM 2678 N N . LYS A 1 348 ? 11.240 -3.831 -23.843 1.00 82.81 348 LYS A N 1
ATOM 2679 C CA . LYS A 1 348 ? 11.169 -3.156 -22.537 1.00 82.81 348 LYS A CA 1
ATOM 2680 C C . LYS A 1 348 ? 12.511 -2.509 -22.205 1.00 82.81 348 LYS A C 1
ATOM 2682 O O . LYS A 1 348 ? 13.554 -2.996 -22.629 1.00 82.81 348 LYS A O 1
ATOM 2687 N N . ASN A 1 349 ? 12.477 -1.475 -21.367 1.00 77.25 349 ASN A N 1
ATOM 2688 C CA . ASN A 1 349 ? 13.660 -0.756 -20.874 1.00 77.25 349 ASN A CA 1
ATOM 2689 C C . ASN A 1 349 ? 14.581 -1.590 -19.960 1.00 77.25 349 ASN A C 1
ATOM 2691 O O . ASN A 1 349 ? 15.669 -1.139 -19.626 1.00 77.25 349 ASN A O 1
ATOM 2695 N N . THR A 1 350 ? 14.165 -2.794 -19.558 1.00 80.38 350 THR A N 1
ATOM 2696 C CA . THR A 1 350 ? 14.995 -3.746 -18.804 1.00 80.38 350 THR A CA 1
ATOM 2697 C C . THR A 1 350 ? 15.869 -4.638 -19.697 1.00 80.38 350 THR A C 1
ATOM 2699 O O . THR A 1 350 ? 16.558 -5.525 -19.194 1.00 80.38 350 THR A O 1
ATOM 2702 N N . TRP A 1 351 ? 15.850 -4.421 -21.014 1.00 87.88 351 TRP A N 1
ATOM 2703 C CA . TRP A 1 351 ? 16.711 -5.093 -21.986 1.00 87.88 351 TRP A CA 1
ATOM 2704 C C . TRP A 1 351 ? 18.041 -4.352 -22.145 1.00 87.88 351 TRP A C 1
ATOM 2706 O O . TRP A 1 351 ? 18.042 -3.133 -22.294 1.00 87.88 351 TRP A O 1
ATOM 2716 N N . SER A 1 352 ? 19.156 -5.084 -22.156 1.00 83.44 352 SER A N 1
ATOM 2717 C CA . SER A 1 352 ? 20.504 -4.503 -22.312 1.00 83.44 352 SER A CA 1
ATOM 2718 C C . SER A 1 352 ? 21.168 -4.864 -23.629 1.00 83.44 352 SER A C 1
ATOM 2720 O O . SER A 1 352 ? 21.989 -4.120 -24.150 1.00 83.44 352 SER A O 1
ATOM 2722 N N . GLY A 1 353 ? 20.825 -6.027 -24.172 1.00 90.88 353 GLY A N 1
ATOM 2723 C CA . GLY A 1 353 ? 21.515 -6.563 -25.325 1.00 90.88 353 GLY A CA 1
ATOM 2724 C C . GLY A 1 353 ? 21.044 -7.961 -25.676 1.00 90.88 353 GLY A C 1
ATOM 2725 O O . GLY A 1 353 ? 20.175 -8.537 -25.015 1.00 90.88 353 GLY A O 1
ATOM 2726 N N . ALA A 1 354 ? 21.624 -8.506 -26.741 1.00 95.00 354 ALA A N 1
ATOM 2727 C CA . ALA A 1 354 ? 21.368 -9.876 -27.158 1.00 95.00 354 ALA A CA 1
ATOM 2728 C C . ALA A 1 354 ? 22.582 -10.499 -27.848 1.00 95.00 354 ALA A C 1
ATOM 2730 O O . ALA A 1 354 ? 23.242 -9.857 -28.665 1.00 95.00 354 ALA A O 1
ATOM 2731 N N . ASN A 1 355 ? 22.848 -11.778 -27.587 1.00 95.75 355 ASN A N 1
ATOM 2732 C CA . ASN A 1 355 ? 23.794 -12.541 -28.397 1.00 95.75 355 ASN A CA 1
ATOM 2733 C C . ASN A 1 355 ? 23.141 -12.938 -29.725 1.00 95.75 355 ASN A C 1
ATOM 2735 O O . ASN A 1 355 ? 21.992 -13.381 -29.767 1.00 95.75 355 ASN A O 1
ATOM 2739 N N . ILE A 1 356 ? 23.887 -12.794 -30.820 1.00 96.12 356 ILE A N 1
ATOM 2740 C CA . ILE A 1 356 ? 23.422 -13.093 -32.174 1.00 96.12 356 ILE A CA 1
ATOM 2741 C C . ILE A 1 356 ? 23.954 -14.456 -32.589 1.00 96.12 356 ILE A C 1
ATOM 2743 O O . ILE A 1 356 ? 25.166 -14.703 -32.596 1.00 96.12 356 ILE A O 1
ATOM 2747 N N . TRP A 1 357 ? 23.044 -15.321 -33.012 1.00 95.94 357 TRP A N 1
ATOM 2748 C CA . TRP A 1 357 ? 23.335 -16.672 -33.461 1.00 95.94 357 TRP A CA 1
ATOM 2749 C C . TRP A 1 357 ? 22.878 -16.851 -34.899 1.00 95.94 357 TRP A C 1
ATOM 2751 O O . TRP A 1 357 ? 21.738 -16.533 -35.222 1.00 95.94 357 TRP A O 1
ATOM 2761 N N . ALA A 1 358 ? 23.736 -17.405 -35.750 1.00 93.31 358 ALA A N 1
ATOM 2762 C CA . ALA A 1 358 ? 23.419 -17.687 -37.145 1.00 93.31 358 ALA A CA 1
ATOM 2763 C C . ALA A 1 358 ? 23.463 -19.185 -37.444 1.00 93.31 358 ALA A C 1
ATOM 2765 O O . ALA A 1 358 ? 24.290 -19.921 -36.897 1.00 93.31 358 ALA A O 1
ATOM 2766 N N . SER A 1 359 ? 22.591 -19.616 -38.349 1.00 92.56 359 SER A N 1
ATOM 2767 C CA . SER A 1 359 ? 22.514 -20.980 -38.858 1.00 92.56 359 SER A CA 1
ATOM 2768 C C . SER A 1 359 ? 22.160 -20.987 -40.349 1.00 92.56 359 SER A C 1
ATOM 2770 O O . SER A 1 359 ? 21.411 -20.129 -40.820 1.00 92.56 359 SER A O 1
ATOM 2772 N N . TYR A 1 360 ? 22.683 -21.974 -41.081 1.00 86.31 360 TYR A N 1
ATOM 2773 C CA . TYR A 1 360 ? 22.317 -22.250 -42.477 1.00 86.31 360 TYR A CA 1
ATOM 2774 C C . TYR A 1 360 ? 21.185 -23.280 -42.602 1.00 86.31 360 TYR A C 1
ATOM 2776 O O . TYR A 1 360 ? 20.464 -23.279 -43.596 1.00 86.31 360 TYR A O 1
ATOM 2784 N N . ASP A 1 361 ? 21.055 -24.180 -41.624 1.00 86.56 361 ASP A N 1
ATOM 2785 C CA . ASP A 1 361 ? 20.138 -25.328 -41.646 1.00 86.56 361 ASP A CA 1
ATOM 2786 C C . ASP A 1 361 ? 18.914 -25.144 -40.731 1.00 86.56 361 ASP A C 1
ATOM 2788 O O . ASP A 1 361 ? 17.987 -25.949 -40.781 1.00 86.56 361 ASP A O 1
ATOM 2792 N N . GLY A 1 362 ? 18.908 -24.094 -39.902 1.00 86.50 362 GLY A N 1
ATOM 2793 C CA . GLY A 1 362 ? 17.865 -23.808 -38.916 1.00 86.50 362 GLY A CA 1
ATOM 2794 C C . GLY A 1 362 ? 17.948 -24.660 -37.645 1.00 86.50 362 GLY A C 1
ATOM 2795 O O . GLY A 1 362 ? 17.108 -24.499 -36.765 1.00 86.50 362 GLY A O 1
ATOM 2796 N N . ASN A 1 363 ? 18.949 -25.538 -37.521 1.00 87.00 363 ASN A N 1
ATOM 2797 C CA . ASN A 1 363 ? 19.108 -26.464 -36.395 1.00 87.00 363 ASN A CA 1
ATOM 2798 C C . ASN A 1 363 ? 20.403 -26.201 -35.620 1.00 87.00 363 ASN A C 1
ATOM 2800 O O . ASN A 1 363 ? 20.405 -26.154 -34.391 1.00 87.00 363 ASN A O 1
ATOM 2804 N N . THR A 1 364 ? 21.510 -26.004 -36.336 1.00 90.50 364 THR A N 1
ATOM 2805 C CA . THR A 1 364 ? 22.843 -25.842 -35.756 1.00 90.50 364 THR A CA 1
ATOM 2806 C C . THR A 1 364 ? 23.238 -24.374 -35.801 1.00 90.50 364 THR A C 1
ATOM 2808 O O . THR A 1 364 ? 23.442 -23.811 -36.877 1.00 90.50 364 THR A O 1
ATOM 2811 N N . TYR A 1 365 ? 23.348 -23.748 -34.632 1.00 94.06 365 TYR A N 1
ATOM 2812 C CA . TYR A 1 365 ? 23.607 -22.316 -34.499 1.00 94.06 365 TYR A CA 1
ATOM 2813 C C . TYR A 1 365 ? 25.024 -22.033 -34.005 1.00 94.06 365 TYR A C 1
ATOM 2815 O O . TYR A 1 365 ? 25.524 -22.682 -33.086 1.00 94.06 365 TYR A O 1
ATOM 2823 N N . LYS A 1 366 ? 25.656 -21.012 -34.587 1.00 94.00 366 LYS A N 1
ATOM 2824 C CA . LYS A 1 366 ? 26.946 -20.471 -34.149 1.00 94.00 366 LYS A CA 1
ATOM 2825 C C . LYS A 1 366 ? 26.775 -19.015 -33.733 1.00 94.00 366 LYS A C 1
ATOM 2827 O O . LYS A 1 366 ? 26.154 -18.243 -34.460 1.00 94.00 366 LYS A O 1
ATOM 2832 N N . ARG A 1 367 ? 27.365 -18.625 -32.599 1.00 94.00 367 ARG A N 1
ATOM 2833 C CA . ARG A 1 367 ? 27.404 -17.218 -32.185 1.00 94.00 367 ARG A CA 1
ATOM 2834 C C . ARG A 1 367 ? 28.259 -16.418 -33.166 1.00 94.00 367 ARG A C 1
ATOM 2836 O O . ARG A 1 367 ? 29.399 -16.800 -33.438 1.00 94.00 367 ARG A O 1
ATOM 2843 N N . ILE A 1 368 ? 27.705 -15.334 -33.695 1.00 93.62 368 ILE A N 1
ATOM 2844 C CA . ILE A 1 368 ? 28.360 -14.469 -34.686 1.00 93.62 368 ILE A CA 1
ATOM 2845 C C . ILE A 1 368 ? 28.614 -13.048 -34.185 1.00 93.62 368 ILE A C 1
ATOM 2847 O O . ILE A 1 368 ? 29.389 -12.326 -34.803 1.00 93.62 368 ILE A O 1
ATOM 2851 N N . GLY A 1 369 ? 28.005 -12.656 -33.067 1.00 92.81 369 GLY A N 1
ATOM 2852 C CA . GLY A 1 369 ? 28.200 -11.342 -32.469 1.00 92.81 369 GLY A CA 1
ATOM 2853 C C . GLY A 1 369 ? 27.332 -11.138 -31.237 1.00 92.81 369 GLY A C 1
ATOM 2854 O O . GLY A 1 369 ? 26.623 -12.053 -30.810 1.00 92.81 369 GLY A O 1
ATOM 2855 N N . THR A 1 370 ? 27.386 -9.927 -30.700 1.00 93.94 370 THR A N 1
ATOM 2856 C CA . THR A 1 370 ? 26.596 -9.478 -29.554 1.00 93.94 370 THR A CA 1
ATOM 2857 C C . THR A 1 370 ? 26.130 -8.054 -29.834 1.00 93.94 370 THR A C 1
ATOM 2859 O O . THR A 1 370 ? 26.888 -7.250 -30.370 1.00 93.94 370 THR A O 1
ATOM 2862 N N . ILE A 1 371 ? 24.872 -7.767 -29.518 1.00 93.00 371 ILE A N 1
ATOM 2863 C CA . ILE A 1 371 ? 24.311 -6.420 -29.498 1.00 93.00 371 ILE A CA 1
ATOM 2864 C C . ILE A 1 371 ? 24.486 -5.900 -28.078 1.00 93.00 371 ILE A C 1
ATOM 2866 O O . ILE A 1 371 ? 23.926 -6.483 -27.153 1.00 93.00 371 ILE A O 1
ATOM 2870 N N . GLU A 1 372 ? 25.267 -4.837 -27.921 1.00 86.94 372 GLU A N 1
ATOM 2871 C CA . GLU A 1 372 ? 25.582 -4.235 -26.616 1.00 86.94 372 GLU A CA 1
ATOM 2872 C C . GLU A 1 372 ? 24.786 -2.951 -26.350 1.00 86.94 372 GLU A C 1
ATOM 2874 O O . GLU A 1 372 ? 24.765 -2.453 -25.229 1.00 86.94 372 GLU A O 1
ATOM 2879 N N . GLN A 1 373 ? 24.141 -2.401 -27.383 1.00 88.50 373 GLN A N 1
ATOM 2880 C CA . GLN A 1 373 ? 23.324 -1.194 -27.303 1.00 88.50 373 GLN A CA 1
ATOM 2881 C C . GLN A 1 373 ? 22.093 -1.338 -28.207 1.00 88.50 373 GLN A C 1
ATOM 2883 O O . GLN A 1 373 ? 22.205 -1.905 -29.297 1.00 88.50 373 GLN A O 1
ATOM 2888 N N . PRO A 1 374 ? 20.913 -0.842 -27.793 1.00 91.75 374 PRO A N 1
ATOM 2889 C CA . PRO A 1 374 ? 19.723 -0.890 -28.629 1.00 91.75 374 PRO A CA 1
ATOM 2890 C C . PRO A 1 374 ? 19.909 -0.007 -29.865 1.00 91.75 374 PRO A C 1
ATOM 2892 O O . PRO A 1 374 ? 20.199 1.184 -29.758 1.00 91.75 374 PRO A O 1
ATOM 2895 N N . ALA A 1 375 ? 19.690 -0.580 -31.045 1.00 95.25 375 ALA A N 1
ATOM 2896 C CA . ALA A 1 375 ? 19.676 0.191 -32.275 1.00 95.25 375 ALA A CA 1
ATOM 2897 C C . ALA A 1 375 ? 18.505 1.179 -32.272 1.00 95.25 375 ALA A C 1
ATOM 2899 O O . ALA A 1 375 ? 17.428 0.902 -31.737 1.00 95.25 375 ALA A O 1
ATOM 2900 N N . ARG A 1 376 ? 18.694 2.326 -32.924 1.00 96.25 376 ARG A N 1
ATOM 2901 C CA . ARG A 1 376 ? 17.655 3.347 -33.086 1.00 96.25 376 ARG A CA 1
ATOM 2902 C C . ARG A 1 376 ? 16.888 3.063 -34.373 1.00 96.25 376 ARG A C 1
ATOM 2904 O O . ARG A 1 376 ? 17.304 3.458 -35.462 1.00 96.25 376 ARG A O 1
ATOM 2911 N N . HIS A 1 377 ? 15.801 2.311 -34.253 1.00 96.75 377 HIS A N 1
ATOM 2912 C CA . HIS A 1 377 ? 15.028 1.805 -35.390 1.00 96.75 377 HIS A CA 1
ATOM 2913 C C . HIS A 1 377 ? 13.523 1.891 -35.154 1.00 96.75 377 HIS A C 1
ATOM 2915 O O . HIS A 1 377 ? 13.058 2.077 -34.025 1.00 96.75 377 HIS A O 1
ATOM 2921 N N . GLY A 1 378 ? 12.780 1.827 -36.249 1.00 97.12 378 GLY A N 1
ATOM 2922 C CA . GLY A 1 378 ? 11.379 2.200 -36.286 1.00 97.12 378 GLY A CA 1
ATOM 2923 C C . GLY A 1 378 ? 10.768 2.040 -37.667 1.00 97.12 378 GLY A C 1
ATOM 2924 O O . GLY A 1 378 ? 11.269 1.295 -38.517 1.00 97.12 378 GLY A O 1
ATOM 2925 N N . PHE A 1 379 ? 9.704 2.802 -37.898 1.00 97.69 379 PHE A N 1
ATOM 2926 C CA . PHE A 1 379 ? 8.963 2.797 -39.153 1.00 97.69 379 PHE A CA 1
ATOM 2927 C C . PHE A 1 379 ? 8.605 4.211 -39.610 1.00 97.69 379 PHE A C 1
ATOM 2929 O O . PHE A 1 379 ? 8.531 5.143 -38.808 1.00 97.69 379 PHE A O 1
ATOM 2936 N N . LEU A 1 380 ? 8.356 4.375 -40.907 1.00 98.00 380 LEU A N 1
ATOM 2937 C CA . LEU A 1 380 ? 7.822 5.620 -41.456 1.00 98.00 380 LEU A CA 1
ATOM 2938 C C . LEU A 1 380 ? 6.347 5.787 -41.081 1.00 98.00 380 LEU A C 1
ATOM 2940 O O . LEU A 1 380 ? 5.533 4.895 -41.307 1.00 98.00 380 LEU A O 1
ATOM 2944 N N . LYS A 1 381 ? 5.992 6.969 -40.575 1.00 97.19 381 LYS A N 1
ATOM 2945 C CA . LYS A 1 381 ? 4.608 7.355 -40.252 1.00 97.19 381 LYS A CA 1
ATOM 2946 C C . LYS A 1 381 ? 3.779 7.682 -41.487 1.00 97.19 381 LYS A C 1
ATOM 2948 O O . LYS A 1 381 ? 2.578 7.425 -41.520 1.00 97.19 381 LYS A O 1
ATOM 2953 N N . GLU A 1 382 ? 4.428 8.281 -42.471 1.00 96.62 382 GLU A N 1
ATOM 2954 C CA . GLU A 1 382 ? 3.840 8.777 -43.707 1.00 96.62 382 GLU A CA 1
ATOM 2955 C C . GLU A 1 382 ? 4.778 8.449 -44.869 1.00 96.62 382 GLU A C 1
ATOM 2957 O O . GLU A 1 382 ? 5.983 8.280 -44.649 1.00 96.62 382 GLU A O 1
ATOM 2962 N N . PRO A 1 383 ? 4.264 8.350 -46.106 1.00 96.94 383 PRO A N 1
ATOM 2963 C CA . PRO A 1 383 ? 5.114 8.038 -47.237 1.00 96.94 383 PRO A CA 1
ATOM 2964 C C . PRO A 1 383 ? 6.102 9.181 -47.508 1.00 96.94 383 PRO A C 1
ATOM 2966 O O . PRO A 1 383 ? 5.695 10.332 -47.691 1.00 96.94 383 PRO A O 1
ATOM 2969 N N . LEU A 1 384 ? 7.394 8.859 -47.624 1.00 97.38 384 LEU A N 1
ATOM 2970 C CA . LEU A 1 384 ? 8.378 9.795 -48.162 1.00 97.38 384 LEU A CA 1
ATOM 2971 C C . LEU A 1 384 ? 8.248 9.791 -49.686 1.00 97.38 384 LEU A C 1
ATOM 2973 O O . LEU A 1 384 ? 8.487 8.781 -50.348 1.00 97.38 384 LEU A O 1
ATOM 2977 N N . ARG A 1 385 ? 7.857 10.926 -50.265 1.00 95.50 385 ARG A N 1
ATOM 2978 C CA . ARG A 1 385 ? 7.712 11.053 -51.720 1.00 95.50 385 ARG A CA 1
ATOM 2979 C C . ARG A 1 385 ? 9.071 10.962 -52.418 1.00 95.50 385 ARG A C 1
ATOM 2981 O O . ARG A 1 385 ? 10.127 11.120 -51.805 1.00 95.50 385 ARG A O 1
ATOM 2988 N N . HIS A 1 386 ? 9.046 10.728 -53.729 1.00 92.00 386 HIS A N 1
ATOM 2989 C CA . HIS A 1 386 ? 10.248 10.891 -54.543 1.00 92.00 386 HIS A CA 1
ATOM 2990 C C . HIS A 1 386 ? 10.775 12.330 -54.403 1.00 92.00 386 HIS A C 1
ATOM 2992 O O . HIS A 1 386 ? 9.994 13.284 -54.364 1.00 92.00 386 HIS A O 1
ATOM 2998 N N . GLY A 1 387 ? 12.093 12.476 -54.325 1.00 88.50 387 GLY A N 1
ATOM 2999 C CA . GLY A 1 387 ? 12.761 13.743 -54.051 1.00 88.50 387 GLY A CA 1
ATOM 3000 C C . GLY A 1 387 ? 14.050 13.900 -54.844 1.00 88.50 387 GLY A C 1
ATOM 3001 O O . GLY A 1 387 ? 14.232 13.263 -55.879 1.00 88.50 387 GLY A O 1
ATOM 3002 N N . TYR A 1 388 ? 14.933 14.758 -54.346 1.00 85.75 388 TYR A N 1
ATOM 3003 C CA . TYR A 1 388 ? 16.248 15.024 -54.932 1.00 85.75 388 TYR A CA 1
ATOM 3004 C C . TYR A 1 388 ? 17.346 14.664 -53.933 1.00 85.75 388 TYR A C 1
ATOM 3006 O O . TYR A 1 388 ? 17.076 14.494 -52.749 1.00 85.75 388 TYR A O 1
ATOM 3014 N N . SER A 1 389 ? 18.593 14.573 -54.394 1.00 83.25 389 SER A N 1
ATOM 3015 C CA . SER A 1 389 ? 19.749 14.261 -53.542 1.00 83.25 389 SER A CA 1
ATOM 3016 C C . SER A 1 389 ? 19.926 15.243 -52.381 1.00 83.25 389 SER A C 1
ATOM 3018 O O . SER A 1 389 ? 20.332 14.842 -51.298 1.00 83.25 389 SER A O 1
ATOM 3020 N N . HIS A 1 390 ? 19.586 16.517 -52.586 1.00 89.94 390 HIS A N 1
ATOM 3021 C CA . HIS A 1 390 ? 19.444 17.513 -51.528 1.00 89.94 390 HIS A CA 1
ATOM 3022 C C . HIS A 1 390 ? 17.961 17.887 -51.432 1.00 89.94 390 HIS A C 1
ATOM 3024 O O . HIS A 1 390 ? 17.450 18.658 -52.246 1.00 89.94 390 HIS A O 1
ATOM 3030 N N . ASP A 1 391 ? 17.251 17.278 -50.484 1.00 90.69 391 ASP A N 1
ATOM 3031 C CA . ASP A 1 391 ? 15.797 17.369 -50.374 1.00 90.69 391 ASP A CA 1
ATOM 3032 C C . ASP A 1 391 ? 15.389 18.304 -49.232 1.00 90.69 391 ASP A C 1
ATOM 3034 O O . ASP A 1 391 ? 15.390 17.940 -48.054 1.00 90.69 391 ASP A O 1
ATOM 3038 N N . THR A 1 392 ? 15.040 19.534 -49.599 1.00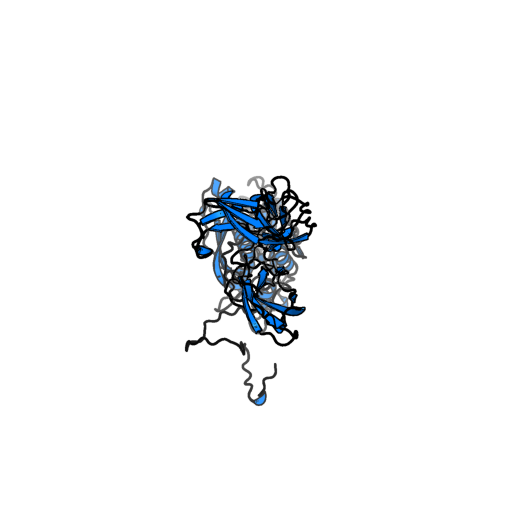 93.06 392 THR A N 1
ATOM 3039 C CA . THR A 1 392 ? 14.484 20.552 -48.694 1.00 93.06 392 THR A CA 1
ATOM 3040 C C . THR A 1 392 ? 12.960 20.641 -48.772 1.00 93.06 392 THR A C 1
ATOM 3042 O O . THR A 1 392 ? 12.351 21.389 -48.010 1.00 93.06 392 THR A O 1
ATOM 3045 N N . ASN A 1 393 ? 12.328 19.887 -49.680 1.00 91.19 393 ASN A N 1
ATOM 3046 C CA . ASN A 1 393 ? 10.888 19.962 -49.939 1.00 91.19 393 ASN A CA 1
ATOM 3047 C C . ASN A 1 393 ? 10.107 18.845 -49.243 1.00 91.19 393 ASN A C 1
ATOM 3049 O O . ASN A 1 393 ? 8.946 19.043 -48.885 1.00 91.19 393 ASN A O 1
ATOM 3053 N N . ASN A 1 394 ? 10.721 17.676 -49.059 1.00 95.06 394 ASN A N 1
ATOM 3054 C CA . ASN A 1 394 ? 10.116 16.562 -48.344 1.00 95.06 394 ASN A CA 1
ATOM 3055 C C . ASN A 1 394 ? 10.636 16.468 -46.905 1.00 95.06 394 ASN A C 1
ATOM 3057 O O . ASN A 1 394 ? 11.764 16.847 -46.589 1.00 95.06 394 ASN A O 1
ATOM 3061 N N . ALA A 1 395 ? 9.800 15.909 -46.035 1.00 96.38 395 ALA A N 1
ATOM 3062 C CA . ALA A 1 395 ? 10.156 15.570 -44.668 1.00 96.38 395 ALA A CA 1
ATOM 3063 C C . ALA A 1 395 ? 10.008 14.062 -44.466 1.00 96.38 395 ALA A C 1
ATOM 3065 O O . ALA A 1 395 ? 9.047 13.457 -44.939 1.00 96.38 395 ALA A O 1
ATOM 3066 N N . LEU A 1 396 ? 10.951 13.468 -43.746 1.00 97.44 396 LEU A N 1
ATOM 3067 C CA . LEU A 1 396 ? 10.924 12.064 -43.370 1.00 97.44 396 LEU A CA 1
ATOM 3068 C C . LEU A 1 396 ? 10.323 11.957 -41.962 1.00 97.44 396 LEU A C 1
ATOM 3070 O O . LEU A 1 396 ? 10.963 12.330 -40.982 1.00 97.44 396 LEU A O 1
ATOM 3074 N N . LEU A 1 397 ? 9.073 11.496 -41.870 1.00 98.19 397 LEU A N 1
ATOM 3075 C CA . LEU A 1 397 ? 8.371 11.321 -40.596 1.00 98.19 397 LEU A CA 1
ATOM 3076 C C . LEU A 1 397 ? 8.551 9.887 -40.098 1.00 98.19 397 LEU A C 1
ATOM 3078 O O . LEU A 1 397 ? 8.104 8.942 -40.751 1.00 98.19 397 LEU A O 1
ATOM 3082 N N . VAL A 1 398 ? 9.177 9.731 -38.935 1.00 98.00 398 VAL A N 1
ATOM 3083 C CA . VAL A 1 398 ? 9.551 8.429 -38.366 1.00 98.00 398 VAL A CA 1
ATOM 3084 C C . VAL A 1 398 ? 8.965 8.243 -36.975 1.00 98.00 398 VAL A C 1
ATOM 3086 O O . VAL A 1 398 ? 8.910 9.182 -36.183 1.00 98.00 398 VAL A O 1
ATOM 3089 N N . ASP A 1 399 ? 8.550 7.016 -36.681 1.00 97.50 399 ASP A N 1
ATOM 3090 C CA . ASP A 1 399 ? 8.170 6.550 -35.353 1.00 97.50 399 ASP A CA 1
ATOM 3091 C C . ASP A 1 399 ? 9.219 5.551 -34.865 1.00 97.50 399 ASP A C 1
ATOM 3093 O O . ASP A 1 399 ? 9.359 4.459 -35.422 1.00 97.50 399 ASP A O 1
ATOM 3097 N N . VAL A 1 400 ? 9.970 5.945 -33.838 1.00 96.00 400 VAL A N 1
ATOM 3098 C CA . VAL A 1 400 ? 11.005 5.130 -33.188 1.00 96.00 400 VAL A CA 1
ATOM 3099 C C . VAL A 1 400 ? 10.599 4.721 -31.768 1.00 96.00 400 VAL A C 1
ATOM 3101 O O . VAL A 1 400 ? 11.444 4.316 -30.970 1.00 96.00 400 VAL A O 1
ATOM 3104 N N . SER A 1 401 ? 9.299 4.766 -31.447 1.00 93.88 401 SER A N 1
ATOM 3105 C CA . SER A 1 401 ? 8.765 4.354 -30.139 1.00 93.88 401 SER A CA 1
ATOM 3106 C C . SER A 1 401 ? 9.128 2.918 -29.776 1.00 93.88 401 SER A C 1
ATOM 3108 O O . SER A 1 401 ? 9.394 2.632 -28.612 1.00 93.88 401 SER A O 1
ATOM 3110 N N . MET A 1 402 ? 9.234 2.022 -30.763 1.00 90.88 402 MET A N 1
ATOM 3111 C CA . MET A 1 402 ? 9.633 0.634 -30.522 1.00 90.88 402 MET A CA 1
ATOM 3112 C C . MET A 1 402 ? 11.041 0.508 -29.929 1.00 90.88 402 MET A C 1
ATOM 3114 O O . MET A 1 402 ? 11.312 -0.431 -29.191 1.00 90.88 402 MET A O 1
ATOM 3118 N N . SER A 1 403 ? 11.954 1.425 -30.249 1.00 92.12 403 SER A N 1
ATOM 3119 C CA . SER A 1 403 ? 13.318 1.424 -29.712 1.00 92.12 403 SER A CA 1
ATOM 3120 C C . SER A 1 403 ? 13.516 2.415 -28.571 1.00 92.12 403 SER A C 1
ATOM 3122 O O . SER A 1 403 ? 14.609 2.462 -28.013 1.00 92.12 403 SER A O 1
ATOM 3124 N N . SER A 1 404 ? 12.479 3.185 -28.215 1.00 90.44 404 SER A N 1
ATOM 3125 C CA . SER A 1 404 ? 12.560 4.303 -27.267 1.00 90.44 404 SER A CA 1
ATOM 3126 C C . SER A 1 404 ? 13.731 5.245 -27.577 1.00 90.44 404 SER A C 1
ATOM 3128 O O . SER A 1 404 ? 14.364 5.786 -26.671 1.00 90.44 404 SER A O 1
ATOM 3130 N N . ALA A 1 405 ? 14.059 5.388 -28.862 1.00 89.50 405 ALA A N 1
ATOM 3131 C CA . ALA A 1 405 ? 15.251 6.085 -29.312 1.00 89.50 405 ALA A CA 1
ATOM 3132 C C . ALA A 1 405 ? 15.027 7.592 -29.432 1.00 89.50 405 ALA A C 1
ATOM 3134 O O . ALA A 1 405 ? 13.965 8.049 -29.855 1.00 89.50 405 ALA A O 1
ATOM 3135 N N . GLU A 1 406 ? 16.080 8.356 -29.155 1.00 92.75 406 GLU A N 1
ATOM 3136 C CA . GLU A 1 406 ? 16.122 9.789 -29.423 1.00 92.75 406 GLU A CA 1
ATOM 3137 C C . GLU A 1 406 ? 16.923 10.089 -30.696 1.00 92.75 406 GLU A C 1
ATOM 3139 O O . GLU A 1 406 ? 18.008 9.539 -30.935 1.00 92.75 406 GLU A O 1
ATOM 3144 N N . LEU A 1 407 ? 16.380 10.992 -31.515 1.00 95.50 407 LEU A N 1
ATOM 3145 C CA . LEU A 1 407 ? 17.037 11.542 -32.697 1.00 95.50 407 LEU A CA 1
ATOM 3146 C C . LEU A 1 407 ? 17.313 13.026 -32.465 1.00 95.50 407 LEU A C 1
ATOM 3148 O O . LEU A 1 407 ? 16.408 13.805 -32.175 1.00 95.50 407 LEU A O 1
ATOM 3152 N N . LEU A 1 408 ? 18.581 13.410 -32.589 1.00 94.44 408 LEU A N 1
ATOM 3153 C CA . LEU A 1 408 ? 19.035 14.776 -32.348 1.00 94.44 408 LEU A CA 1
ATOM 3154 C C . LEU A 1 408 ? 19.206 15.522 -33.668 1.00 94.44 408 LEU A C 1
ATOM 3156 O O . LEU A 1 408 ? 19.598 14.923 -34.671 1.00 94.44 408 LEU A O 1
ATOM 3160 N N . THR A 1 409 ? 18.931 16.827 -33.638 1.00 96.12 409 THR A N 1
ATOM 3161 C CA . THR A 1 409 ? 19.298 17.753 -34.717 1.00 96.12 409 THR A CA 1
ATOM 3162 C C . THR A 1 409 ? 20.819 17.852 -34.802 1.00 96.12 409 THR A C 1
ATOM 3164 O O . THR A 1 409 ? 21.499 17.859 -33.776 1.00 96.12 409 THR A O 1
ATOM 3167 N N . ALA A 1 410 ? 21.338 17.935 -36.021 1.00 93.38 410 ALA A N 1
ATOM 3168 C CA . ALA A 1 410 ? 22.753 18.078 -36.319 1.00 93.38 410 ALA A CA 1
ATOM 3169 C C . ALA A 1 410 ? 23.013 19.349 -37.141 1.00 93.38 410 ALA A C 1
ATOM 3171 O O . ALA A 1 410 ? 22.085 20.043 -37.570 1.00 93.38 410 ALA A O 1
ATOM 3172 N N . THR A 1 411 ? 24.286 19.677 -37.344 1.00 94.38 411 THR A N 1
ATOM 3173 C CA . THR A 1 411 ? 24.660 20.805 -38.203 1.00 94.38 411 THR A CA 1
ATOM 3174 C C . THR A 1 411 ? 24.450 20.469 -39.684 1.00 94.38 411 THR A C 1
ATOM 3176 O O . THR A 1 411 ? 24.289 19.308 -40.064 1.00 94.38 411 THR A O 1
ATOM 3179 N N . GLU A 1 412 ? 24.432 21.486 -40.547 1.00 90.56 412 GLU A N 1
ATOM 3180 C CA . GLU A 1 412 ? 24.404 21.262 -42.001 1.00 90.56 412 GLU A CA 1
ATOM 3181 C C . GLU A 1 412 ? 25.632 20.467 -42.464 1.00 90.56 412 GLU A C 1
ATOM 3183 O O . GLU A 1 412 ? 25.498 19.520 -43.236 1.00 90.56 412 GLU A O 1
ATOM 3188 N N . GLU A 1 413 ? 26.799 20.784 -41.899 1.00 87.44 413 GLU A N 1
ATOM 3189 C CA . GLU A 1 413 ? 28.054 20.075 -42.144 1.00 87.44 413 GLU A CA 1
ATOM 3190 C C . GLU A 1 413 ? 27.976 18.602 -41.715 1.00 87.44 413 GLU A C 1
ATOM 3192 O O . GLU A 1 413 ? 28.425 17.724 -42.448 1.00 87.44 413 GLU A O 1
ATOM 3197 N N . ASP A 1 414 ? 27.350 18.294 -40.576 1.00 87.31 414 ASP A N 1
ATOM 3198 C CA . ASP A 1 414 ? 27.124 16.908 -40.150 1.00 87.31 414 ASP A CA 1
ATOM 3199 C C . ASP A 1 414 ? 26.232 16.137 -41.127 1.00 87.31 414 ASP A C 1
ATOM 3201 O O . ASP A 1 414 ? 26.492 14.966 -41.410 1.00 87.31 414 ASP A O 1
ATOM 3205 N N . ALA A 1 415 ? 25.182 16.773 -41.651 1.00 86.94 415 ALA A N 1
ATOM 3206 C CA . ALA A 1 415 ? 24.305 16.158 -42.642 1.00 86.94 415 ALA A CA 1
ATOM 3207 C C . ALA A 1 415 ? 25.035 15.926 -43.978 1.00 86.94 415 ALA A C 1
ATOM 3209 O O . ALA A 1 415 ? 24.887 14.855 -44.569 1.00 86.94 415 ALA A O 1
ATOM 3210 N N . ASP A 1 416 ? 25.853 16.886 -44.423 1.00 85.44 416 ASP A N 1
ATOM 3211 C CA . ASP A 1 416 ? 26.683 16.792 -45.635 1.00 85.44 416 ASP A CA 1
ATOM 3212 C C . ASP A 1 416 ? 27.794 15.742 -45.517 1.00 85.44 416 ASP A C 1
ATOM 3214 O O . ASP A 1 416 ? 28.119 15.061 -46.492 1.00 85.44 416 ASP A O 1
ATOM 3218 N N . ASN A 1 417 ? 28.343 15.571 -44.315 1.00 86.44 417 ASN A N 1
ATOM 3219 C CA . ASN A 1 417 ? 29.308 14.522 -43.991 1.00 86.44 417 ASN A CA 1
ATOM 3220 C C . ASN A 1 417 ? 28.640 13.171 -43.691 1.00 86.44 417 ASN A C 1
ATOM 3222 O O . ASN A 1 417 ? 29.332 12.181 -43.462 1.00 86.44 417 ASN A O 1
ATOM 3226 N N . HIS A 1 418 ? 27.305 13.107 -43.746 1.00 90.12 418 HIS A N 1
ATOM 3227 C CA . HIS A 1 418 ? 26.495 11.919 -43.480 1.00 90.12 418 HIS A CA 1
ATOM 3228 C C . HIS A 1 418 ? 26.618 11.381 -42.047 1.00 90.12 418 HIS A C 1
ATOM 3230 O O . HIS A 1 418 ? 26.314 10.218 -41.787 1.00 90.12 418 HIS A O 1
ATOM 3236 N N . ASN A 1 419 ? 26.987 12.222 -41.081 1.00 89.56 419 ASN A N 1
ATOM 3237 C CA . ASN A 1 419 ? 27.080 11.830 -39.676 1.00 89.56 419 ASN A CA 1
ATOM 3238 C C . ASN A 1 419 ? 25.727 11.376 -39.118 1.00 89.56 419 ASN A C 1
ATOM 3240 O O . ASN A 1 419 ? 25.706 10.588 -38.180 1.00 89.56 419 ASN A O 1
ATOM 3244 N N . THR A 1 420 ? 24.607 11.818 -39.701 1.00 95.62 420 THR A N 1
ATOM 3245 C CA . THR A 1 420 ? 23.221 11.457 -39.344 1.00 95.62 420 THR A CA 1
ATOM 3246 C C . THR A 1 420 ? 22.613 10.349 -40.215 1.00 95.62 420 THR A C 1
ATOM 3248 O O . THR A 1 420 ? 21.393 10.231 -40.295 1.00 95.62 420 THR A O 1
ATOM 3251 N N . LEU A 1 421 ? 23.440 9.528 -40.870 1.00 96.56 421 LEU A N 1
ATOM 3252 C CA . LEU A 1 421 ? 23.002 8.510 -41.827 1.00 96.56 421 LEU A CA 1
ATOM 3253 C C . LEU A 1 421 ? 21.908 7.579 -41.283 1.00 96.56 421 LEU A C 1
ATOM 3255 O O . LEU A 1 421 ? 22.061 6.960 -40.227 1.00 96.56 421 LEU A O 1
ATOM 3259 N N . CYS A 1 422 ? 20.845 7.414 -42.056 1.00 97.50 422 CYS A N 1
ATOM 3260 C CA . CYS A 1 422 ? 19.753 6.485 -41.812 1.00 97.50 422 CYS A CA 1
ATOM 3261 C C . CYS A 1 422 ? 19.573 5.561 -43.015 1.00 97.50 422 CYS A C 1
ATOM 3263 O O . CYS A 1 422 ? 19.801 5.961 -44.151 1.00 97.50 422 CYS A O 1
ATOM 3265 N N . TRP A 1 423 ? 19.124 4.338 -42.770 1.00 97.19 423 TRP A N 1
ATOM 3266 C CA . TRP A 1 423 ? 18.670 3.400 -43.783 1.00 97.19 423 TRP A CA 1
ATOM 3267 C C . TRP A 1 423 ? 17.141 3.355 -43.780 1.00 97.19 423 TRP A C 1
ATOM 3269 O O . TRP A 1 423 ? 16.526 3.182 -42.724 1.00 97.19 423 TRP A O 1
ATOM 3279 N N . VAL A 1 424 ? 16.539 3.521 -44.955 1.00 97.00 424 VAL A N 1
ATOM 3280 C CA . VAL A 1 424 ? 15.091 3.544 -45.178 1.00 97.00 424 VAL A CA 1
ATOM 3281 C C . VAL A 1 424 ? 14.769 2.704 -46.404 1.00 97.00 424 VAL A C 1
ATOM 3283 O O . VAL A 1 424 ? 15.060 3.122 -47.519 1.00 97.00 424 VAL A O 1
ATOM 3286 N N . ASP A 1 425 ? 14.215 1.505 -46.201 1.00 93.31 425 ASP A N 1
ATOM 3287 C CA . ASP A 1 425 ? 13.797 0.582 -47.277 1.00 93.31 425 ASP A CA 1
ATOM 3288 C C . ASP A 1 425 ? 14.794 0.485 -48.463 1.00 93.31 425 ASP A C 1
ATOM 3290 O O . ASP A 1 425 ? 14.437 0.544 -49.638 1.00 93.31 425 ASP A O 1
ATOM 3294 N N . GLY A 1 426 ? 16.089 0.356 -48.167 1.00 89.25 426 GLY A N 1
ATOM 3295 C CA . GLY A 1 426 ? 17.149 0.228 -49.177 1.00 89.25 426 GLY A CA 1
ATOM 3296 C C . GLY A 1 426 ? 17.799 1.542 -49.625 1.00 89.25 426 GLY A C 1
ATOM 3297 O O . GLY A 1 426 ? 18.823 1.498 -50.301 1.00 89.25 426 GLY A O 1
ATOM 3298 N N . GLU A 1 427 ? 17.274 2.696 -49.220 1.00 93.50 427 GLU A N 1
ATOM 3299 C CA . GLU A 1 427 ? 17.902 4.000 -49.439 1.00 93.50 427 GLU A CA 1
ATOM 3300 C C . GLU A 1 427 ? 18.658 4.462 -48.193 1.00 93.50 427 GLU A C 1
ATOM 3302 O O . GLU A 1 427 ? 18.179 4.320 -47.069 1.00 93.50 427 GLU A O 1
ATOM 3307 N N . LEU A 1 428 ? 19.833 5.055 -48.390 1.00 94.25 428 LEU A N 1
ATOM 3308 C CA . LEU A 1 428 ? 20.546 5.751 -47.332 1.00 94.25 428 LEU A CA 1
ATOM 3309 C C . LEU A 1 428 ? 20.262 7.252 -47.398 1.00 94.25 428 LEU A C 1
ATOM 3311 O O . LEU A 1 428 ? 20.446 7.887 -48.439 1.00 94.25 428 LEU A O 1
ATOM 3315 N N . ILE A 1 429 ? 19.817 7.807 -46.273 1.00 97.00 429 ILE A N 1
ATOM 3316 C CA . ILE A 1 429 ? 19.378 9.194 -46.141 1.00 97.00 429 ILE A CA 1
ATOM 3317 C C . ILE A 1 429 ? 20.014 9.808 -44.891 1.00 97.00 429 ILE A C 1
ATOM 3319 O O . ILE A 1 429 ? 19.815 9.290 -43.799 1.00 97.00 429 ILE A O 1
ATOM 3323 N N . ALA A 1 430 ? 20.741 10.917 -45.017 1.00 96.81 430 ALA A N 1
ATOM 3324 C CA . ALA A 1 430 ? 21.154 11.735 -43.871 1.00 96.81 430 ALA A CA 1
ATOM 3325 C C . ALA A 1 430 ? 20.183 12.912 -43.677 1.00 96.81 430 ALA A C 1
ATOM 3327 O O . ALA A 1 430 ? 19.487 13.308 -44.611 1.00 96.81 430 ALA A O 1
ATOM 3328 N N . TYR A 1 431 ? 20.110 13.473 -42.473 1.00 98.00 431 TYR A N 1
ATOM 3329 C CA . TYR A 1 431 ? 19.211 14.585 -42.148 1.00 98.00 431 TYR A CA 1
ATOM 3330 C C . TYR A 1 431 ? 19.931 15.670 -41.344 1.00 98.00 431 TYR A C 1
ATOM 3332 O O . TYR A 1 431 ? 20.860 15.380 -40.594 1.00 98.00 431 TYR A O 1
ATOM 3340 N N . GLN A 1 432 ? 19.484 16.918 -41.461 1.00 97.12 432 GLN A N 1
ATOM 3341 C CA . GLN A 1 432 ? 20.004 18.010 -40.634 1.00 97.12 432 GLN A CA 1
ATOM 3342 C C . GLN A 1 432 ? 19.135 18.211 -39.393 1.00 97.12 432 GLN A C 1
ATOM 3344 O O . GLN A 1 432 ? 19.613 18.090 -38.270 1.00 97.12 432 GLN A O 1
ATOM 3349 N N . ASN A 1 433 ? 17.836 18.463 -39.578 1.00 97.06 433 ASN A N 1
ATOM 3350 C CA . ASN A 1 433 ? 16.949 18.783 -38.460 1.00 97.06 433 ASN A CA 1
ATOM 3351 C C . ASN A 1 433 ? 16.141 17.559 -38.047 1.00 97.06 433 ASN A C 1
ATOM 3353 O O . ASN A 1 433 ? 15.604 16.864 -38.908 1.00 97.06 433 ASN A O 1
ATOM 3357 N N . ALA A 1 434 ? 15.998 17.365 -36.739 1.00 97.94 434 ALA A N 1
ATOM 3358 C CA . ALA A 1 434 ? 15.075 16.421 -36.128 1.00 97.94 434 ALA A CA 1
ATOM 3359 C C . ALA A 1 434 ? 14.133 17.174 -35.182 1.00 97.94 434 ALA A C 1
ATOM 3361 O O . ALA A 1 434 ? 14.529 17.592 -34.094 1.00 97.94 434 ALA A O 1
ATOM 3362 N N . GLU A 1 435 ? 12.887 17.360 -35.613 1.00 97.88 435 GLU A N 1
ATOM 3363 C CA . GLU A 1 435 ? 11.823 17.985 -34.826 1.00 97.88 435 GLU A CA 1
ATOM 3364 C C . GLU A 1 435 ? 10.990 16.895 -34.140 1.00 97.88 435 GLU A C 1
ATOM 3366 O O . GLU A 1 435 ? 10.437 16.028 -34.817 1.00 97.88 435 GLU A O 1
ATOM 3371 N N . LEU A 1 436 ? 10.893 16.923 -32.808 1.00 96.19 436 LEU A N 1
ATOM 3372 C CA . LEU A 1 436 ? 10.029 16.015 -32.051 1.00 96.19 436 LEU A CA 1
ATOM 3373 C C . LEU A 1 436 ? 8.572 16.480 -32.179 1.00 96.19 436 LEU A C 1
ATOM 3375 O O . LEU A 1 436 ? 8.211 17.533 -31.660 1.00 96.19 436 LEU A O 1
ATOM 3379 N N . ILE A 1 437 ? 7.738 15.688 -32.849 1.00 96.88 437 ILE A N 1
ATOM 3380 C CA . ILE A 1 437 ? 6.325 16.023 -33.103 1.00 96.88 437 ILE A CA 1
ATOM 3381 C C . ILE A 1 437 ? 5.363 15.311 -32.140 1.00 96.88 437 ILE A C 1
ATOM 3383 O O . ILE A 1 437 ? 4.258 15.791 -31.901 1.00 96.88 437 ILE A O 1
ATOM 3387 N N . ALA A 1 438 ? 5.788 14.184 -31.566 1.00 94.00 438 ALA A N 1
ATOM 3388 C CA . ALA A 1 438 ? 5.124 13.450 -30.487 1.00 94.00 438 ALA A CA 1
ATOM 3389 C C . ALA A 1 438 ? 6.167 12.546 -29.790 1.00 94.00 438 ALA A C 1
ATOM 3391 O O . ALA A 1 438 ? 7.267 12.403 -30.326 1.00 94.00 438 ALA A O 1
ATOM 3392 N N . PRO A 1 439 ? 5.885 11.929 -28.622 1.00 92.75 439 PRO A N 1
ATOM 3393 C CA . PRO A 1 439 ? 6.843 11.043 -27.955 1.00 92.75 439 PRO A CA 1
ATOM 3394 C C . PRO A 1 439 ? 7.423 9.983 -28.906 1.00 92.75 439 PRO A C 1
ATOM 3396 O O . PRO A 1 439 ? 6.676 9.190 -29.476 1.00 92.75 439 PRO A O 1
ATOM 3399 N N . TYR A 1 440 ? 8.750 9.998 -29.084 1.00 94.75 440 TYR A N 1
ATOM 3400 C CA . TYR A 1 440 ? 9.510 9.132 -30.003 1.00 94.75 440 TYR A CA 1
ATOM 3401 C C . TYR A 1 440 ? 9.114 9.215 -31.488 1.00 94.75 440 TYR A C 1
ATOM 3403 O O . TYR A 1 440 ? 9.447 8.327 -32.275 1.00 94.75 440 TYR A O 1
ATOM 3411 N N . GLN A 1 441 ? 8.427 10.280 -31.895 1.00 97.38 441 GLN A N 1
ATOM 3412 C CA . GLN A 1 441 ? 8.070 10.538 -33.285 1.00 97.38 441 GLN A CA 1
ATOM 3413 C C . GLN A 1 441 ? 8.738 11.821 -33.756 1.00 97.38 441 GLN A C 1
ATOM 3415 O O . GLN A 1 441 ? 8.566 12.887 -33.157 1.00 97.38 441 GLN A O 1
ATOM 3420 N N . TYR A 1 442 ? 9.484 11.717 -34.852 1.00 98.31 442 TYR A N 1
ATOM 3421 C CA . TYR A 1 442 ? 10.316 12.799 -35.354 1.00 98.31 442 TYR A CA 1
ATOM 3422 C C . TYR A 1 442 ? 9.990 13.133 -36.800 1.00 98.31 442 TYR A C 1
ATOM 3424 O O . TYR A 1 442 ? 9.787 12.252 -37.636 1.00 98.31 442 TYR A O 1
ATOM 3432 N N . LYS A 1 443 ? 10.008 14.427 -37.101 1.00 98.31 443 LYS A N 1
ATOM 3433 C CA . LYS A 1 443 ? 10.012 14.960 -38.455 1.00 98.31 443 LYS A CA 1
ATOM 3434 C C . LYS A 1 443 ? 11.439 15.368 -38.809 1.00 98.31 443 LYS A C 1
ATOM 3436 O O . LYS A 1 443 ? 11.978 16.329 -38.262 1.00 98.31 443 LYS A O 1
ATOM 3441 N N . LEU A 1 444 ? 12.046 14.622 -39.725 1.00 98.38 444 LEU A N 1
ATOM 3442 C CA . LEU A 1 444 ? 13.403 14.858 -40.204 1.00 98.38 444 LEU A CA 1
ATOM 3443 C C . LEU A 1 444 ? 13.358 15.689 -41.492 1.00 98.38 444 LEU A C 1
ATOM 3445 O O . LEU A 1 444 ? 12.598 15.369 -42.407 1.00 98.38 444 LEU A O 1
ATOM 3449 N N . THR A 1 445 ? 14.139 16.765 -41.575 1.00 98.00 445 THR A N 1
ATOM 3450 C CA . THR A 1 445 ? 14.131 17.691 -42.729 1.00 98.00 445 THR A CA 1
ATOM 3451 C C . THR A 1 445 ? 15.540 18.070 -43.175 1.00 98.00 445 THR A C 1
ATOM 3453 O O . THR A 1 445 ? 16.517 17.768 -42.483 1.00 98.00 445 THR A O 1
ATOM 3456 N N . ASN A 1 446 ? 15.630 18.723 -44.342 1.00 96.31 446 ASN A N 1
ATOM 3457 C CA . ASN A 1 446 ? 16.877 19.026 -45.051 1.00 96.31 446 ASN A CA 1
ATOM 3458 C C . ASN A 1 446 ? 17.691 17.745 -45.274 1.00 96.31 446 ASN A C 1
ATOM 3460 O O . ASN A 1 446 ? 18.780 17.560 -44.729 1.00 96.31 446 ASN A O 1
ATOM 3464 N N . LEU A 1 447 ? 17.107 16.822 -46.037 1.00 96.94 447 LEU A N 1
ATOM 3465 C CA . LEU A 1 447 ? 17.626 15.472 -46.207 1.00 96.94 447 LEU A CA 1
ATOM 3466 C C . LEU A 1 447 ? 18.736 15.437 -47.268 1.00 96.94 447 LEU A C 1
ATOM 3468 O O . LEU A 1 447 ? 18.674 16.145 -48.275 1.00 96.94 447 LEU A O 1
ATOM 3472 N N . ARG A 1 448 ? 19.730 14.571 -47.071 1.00 95.44 448 ARG A N 1
ATOM 3473 C CA . ARG A 1 448 ? 20.667 14.118 -48.107 1.00 95.44 448 ARG A CA 1
ATOM 3474 C C . ARG A 1 448 ? 20.268 12.715 -48.509 1.00 95.44 448 ARG A C 1
ATOM 3476 O O . ARG A 1 448 ? 20.389 11.798 -47.707 1.00 95.44 448 ARG A O 1
ATOM 3483 N N . ARG A 1 449 ? 19.719 12.566 -49.706 1.00 93.19 449 ARG A N 1
ATOM 3484 C CA . ARG A 1 449 ? 19.095 11.338 -50.203 1.00 93.19 449 ARG A CA 1
ATOM 3485 C C . ARG A 1 449 ? 19.995 10.605 -51.184 1.00 93.19 449 ARG A C 1
ATOM 3487 O O . ARG A 1 449 ? 20.828 11.229 -51.839 1.00 93.19 449 ARG A O 1
ATOM 3494 N N . GLY A 1 450 ? 19.808 9.292 -51.306 1.00 86.88 450 GLY A N 1
ATOM 3495 C CA . GLY A 1 450 ? 20.613 8.454 -52.201 1.00 86.88 450 GLY A CA 1
ATOM 3496 C C . GLY A 1 450 ? 22.094 8.394 -51.819 1.00 86.88 450 GLY A C 1
ATOM 3497 O O . GLY A 1 450 ? 22.966 8.292 -52.687 1.00 86.88 450 GLY A O 1
ATOM 3498 N N . VAL A 1 451 ? 22.398 8.495 -50.521 1.00 85.88 451 VAL A N 1
ATOM 3499 C CA . VAL A 1 451 ? 23.773 8.507 -50.010 1.00 85.88 451 VAL A CA 1
ATOM 3500 C C . VAL A 1 451 ? 24.489 7.218 -50.429 1.00 85.88 451 VAL A C 1
ATOM 3502 O O . VAL A 1 451 ? 23.889 6.140 -50.487 1.00 85.88 451 VAL A O 1
ATOM 3505 N N . TYR A 1 452 ? 25.770 7.349 -50.789 1.00 83.00 452 TYR A N 1
ATOM 3506 C CA . TYR A 1 452 ? 26.616 6.278 -51.339 1.00 83.00 452 TYR A CA 1
ATOM 3507 C C . TYR A 1 452 ? 26.029 5.562 -52.561 1.00 83.00 452 TYR A C 1
ATOM 3509 O O . TYR A 1 452 ? 26.340 4.406 -52.836 1.00 83.00 452 TYR A O 1
ATOM 3517 N N . GLY A 1 453 ? 25.192 6.267 -53.322 1.00 73.19 453 GLY A N 1
ATOM 3518 C CA . GLY A 1 453 ? 24.683 5.788 -54.596 1.00 73.19 453 GLY A CA 1
ATOM 3519 C C . GLY A 1 453 ? 23.475 4.863 -54.511 1.00 73.19 453 GLY A C 1
ATOM 3520 O O . GLY A 1 453 ? 23.115 4.273 -55.534 1.00 73.19 453 GLY A O 1
ATOM 3521 N N . THR A 1 454 ? 22.849 4.773 -53.335 1.00 85.06 454 THR A N 1
ATOM 3522 C CA . THR A 1 454 ? 21.550 4.115 -53.157 1.00 85.06 454 THR A CA 1
ATOM 3523 C C . THR A 1 454 ? 20.456 4.801 -53.987 1.00 85.06 454 THR A C 1
ATOM 3525 O O . THR A 1 454 ? 20.542 5.988 -54.315 1.00 85.06 454 THR A O 1
ATOM 3528 N N . GLU A 1 455 ? 19.440 4.043 -54.397 1.00 86.69 455 GLU A N 1
ATOM 3529 C CA . GLU A 1 455 ? 18.366 4.560 -55.249 1.00 86.69 455 GLU A CA 1
ATOM 3530 C C . GLU A 1 455 ? 17.486 5.558 -54.482 1.00 86.69 455 GLU A C 1
ATOM 3532 O O . GLU A 1 455 ? 16.946 5.231 -53.426 1.00 86.69 455 GLU A O 1
ATOM 3537 N N . ILE A 1 456 ? 17.306 6.762 -55.036 1.00 89.69 456 ILE A N 1
ATOM 3538 C CA . ILE A 1 456 ? 16.324 7.729 -54.534 1.00 89.69 456 ILE A CA 1
ATOM 3539 C C . ILE A 1 456 ? 14.955 7.304 -55.055 1.00 89.69 456 ILE A C 1
ATOM 3541 O O . ILE A 1 456 ? 14.690 7.406 -56.251 1.00 89.69 456 ILE A O 1
ATOM 3545 N N . LYS A 1 457 ? 14.073 6.848 -54.163 1.00 91.31 457 LYS A N 1
ATOM 3546 C CA . LYS A 1 457 ? 12.727 6.374 -54.534 1.00 91.31 457 LYS A CA 1
ATOM 3547 C C . LYS A 1 457 ? 11.640 6.900 -53.602 1.00 91.31 457 LYS A C 1
ATOM 3549 O O . LYS A 1 457 ? 11.916 7.545 -52.599 1.00 91.31 457 LYS A O 1
ATOM 3554 N N . ALA A 1 458 ? 10.373 6.678 -53.930 1.00 93.94 458 ALA A N 1
ATOM 3555 C CA . ALA A 1 458 ? 9.317 6.893 -52.944 1.00 93.94 458 ALA A CA 1
ATOM 3556 C C . ALA A 1 458 ? 9.315 5.735 -51.933 1.00 93.94 458 ALA A C 1
ATOM 3558 O O . ALA A 1 458 ? 9.443 4.578 -52.333 1.00 93.94 458 ALA A O 1
ATOM 3559 N N . HIS A 1 459 ? 9.123 6.045 -50.653 1.00 96.81 459 HIS A N 1
ATOM 3560 C CA . HIS A 1 459 ? 9.008 5.062 -49.575 1.00 96.81 459 HIS A CA 1
ATOM 3561 C C . HIS A 1 459 ? 7.586 5.089 -49.020 1.00 96.81 459 HIS A C 1
ATOM 3563 O O . HIS A 1 459 ? 7.122 6.167 -48.641 1.00 96.81 459 HIS A O 1
ATOM 3569 N N . PRO A 1 460 ? 6.859 3.962 -48.981 1.00 97.25 460 PRO A N 1
ATOM 3570 C CA . PRO A 1 460 ? 5.518 3.920 -48.405 1.00 97.25 460 PRO A CA 1
ATOM 3571 C C . PRO A 1 460 ? 5.536 4.094 -46.876 1.00 97.25 460 PRO A C 1
ATOM 3573 O O . PRO A 1 460 ? 6.575 3.946 -46.226 1.00 97.25 460 PRO A O 1
ATOM 3576 N N . THR A 1 461 ? 4.366 4.363 -46.291 1.00 96.56 461 THR A N 1
ATOM 3577 C CA . THR A 1 461 ? 4.143 4.211 -44.842 1.00 96.56 461 THR A CA 1
ATOM 3578 C C . THR A 1 461 ? 4.575 2.817 -44.378 1.00 96.56 461 THR A C 1
ATOM 3580 O O . THR A 1 461 ? 4.535 1.865 -45.156 1.00 96.56 461 THR A O 1
ATOM 3583 N N . ASP A 1 462 ? 5.009 2.708 -43.124 1.00 96.25 462 ASP A N 1
ATOM 3584 C CA . ASP A 1 462 ? 5.513 1.481 -42.496 1.00 96.25 462 ASP A CA 1
ATOM 3585 C C . ASP A 1 462 ? 6.820 0.934 -43.099 1.00 96.25 462 ASP A C 1
ATOM 3587 O O . ASP A 1 462 ? 7.277 -0.154 -42.740 1.00 96.25 462 ASP A O 1
ATOM 3591 N N . SER A 1 463 ? 7.484 1.698 -43.975 1.00 97.31 463 SER A N 1
ATOM 3592 C CA . SER A 1 463 ? 8.856 1.389 -44.390 1.00 97.31 463 SER A CA 1
ATOM 3593 C C . SER A 1 463 ? 9.774 1.354 -43.172 1.00 97.31 463 SER A C 1
ATOM 3595 O O . SER A 1 463 ? 9.703 2.227 -42.305 1.00 97.31 463 SER A O 1
ATOM 3597 N N . LYS A 1 464 ? 10.648 0.348 -43.107 1.00 97.06 464 LYS A N 1
ATOM 3598 C CA . LYS A 1 464 ? 11.610 0.187 -42.011 1.00 97.06 464 LYS A CA 1
ATOM 3599 C C . LYS A 1 464 ? 12.613 1.338 -42.007 1.00 97.06 464 LYS A C 1
ATOM 3601 O O . LYS A 1 464 ? 13.153 1.684 -43.056 1.00 97.06 464 LYS A O 1
ATOM 3606 N N . PHE A 1 465 ? 12.896 1.860 -40.822 1.00 98.00 465 PHE A N 1
ATOM 3607 C CA . PHE A 1 465 ? 13.848 2.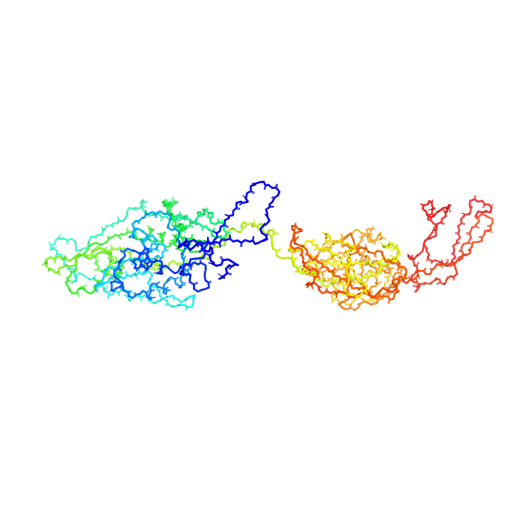936 -40.578 1.00 98.00 465 PHE A CA 1
ATOM 3608 C C . PHE A 1 465 ? 14.907 2.483 -39.575 1.00 98.00 465 PHE A C 1
ATOM 3610 O O . PHE A 1 465 ? 14.574 1.900 -38.544 1.00 98.00 465 PHE A O 1
ATOM 3617 N N . VAL A 1 466 ? 16.174 2.787 -39.846 1.00 98.06 466 VAL A N 1
ATOM 3618 C CA . VAL A 1 466 ? 17.298 2.550 -38.929 1.00 98.06 466 VAL A CA 1
ATOM 3619 C C . VAL A 1 466 ? 18.235 3.743 -38.984 1.00 98.06 466 VAL A C 1
ATOM 3621 O O . VAL A 1 466 ? 18.688 4.108 -40.063 1.00 98.06 466 VAL A O 1
ATOM 3624 N N . ARG A 1 467 ? 18.608 4.311 -37.842 1.00 97.06 467 ARG A N 1
ATOM 3625 C CA . ARG A 1 467 ? 19.771 5.196 -37.757 1.00 97.06 467 ARG A CA 1
ATOM 3626 C C . ARG A 1 467 ? 21.038 4.337 -37.786 1.00 97.06 467 ARG A C 1
ATOM 3628 O O . ARG A 1 467 ? 21.201 3.452 -36.954 1.00 97.06 467 ARG A O 1
ATOM 3635 N N . VAL A 1 468 ? 21.911 4.572 -38.761 1.00 95.25 468 VAL A N 1
ATOM 3636 C CA . VAL A 1 468 ? 23.126 3.776 -38.977 1.00 95.25 468 VAL A CA 1
ATOM 3637 C C . VAL A 1 468 ? 24.268 4.351 -38.140 1.00 95.25 468 VAL A C 1
ATOM 3639 O O . VAL A 1 468 ? 24.886 5.347 -38.512 1.00 95.25 468 VAL A O 1
ATOM 3642 N N . ASP A 1 469 ? 24.521 3.730 -36.997 1.00 92.00 469 ASP A N 1
ATOM 3643 C CA . ASP A 1 469 ? 25.540 4.099 -36.013 1.00 92.00 469 ASP A CA 1
ATOM 3644 C C . ASP A 1 469 ? 26.216 2.842 -35.427 1.00 92.00 469 ASP A C 1
ATOM 3646 O O . ASP A 1 469 ? 26.061 1.737 -35.957 1.00 92.00 469 ASP A O 1
ATOM 3650 N N . ASP A 1 470 ? 26.957 3.011 -34.332 1.00 89.81 470 ASP A N 1
ATOM 3651 C CA . ASP A 1 470 ? 27.680 1.930 -33.652 1.00 89.81 470 ASP A CA 1
ATOM 3652 C C . ASP A 1 470 ? 26.762 0.863 -33.026 1.00 89.81 470 ASP A C 1
ATOM 3654 O O . ASP A 1 470 ? 27.221 -0.241 -32.736 1.00 89.81 470 ASP A O 1
ATOM 3658 N N . ALA A 1 471 ? 25.459 1.133 -32.863 1.00 90.75 471 ALA A N 1
ATOM 3659 C CA . ALA A 1 471 ? 24.499 0.152 -32.354 1.00 90.75 471 ALA A CA 1
ATOM 3660 C C . ALA A 1 471 ? 24.047 -0.857 -33.432 1.00 90.75 471 ALA A C 1
ATOM 3662 O O . ALA A 1 471 ? 23.363 -1.838 -33.127 1.00 90.75 471 ALA A O 1
ATOM 3663 N N . VAL A 1 472 ? 24.427 -0.653 -34.700 1.00 94.69 472 VAL A N 1
ATOM 3664 C CA . VAL A 1 472 ? 24.166 -1.600 -35.793 1.00 94.69 472 VAL A CA 1
ATOM 3665 C C . VAL A 1 472 ? 25.298 -2.623 -35.884 1.00 94.69 472 VAL A C 1
ATOM 3667 O O . VAL A 1 472 ? 26.404 -2.321 -36.337 1.00 94.69 472 VAL A O 1
ATOM 3670 N N . VAL A 1 473 ? 25.004 -3.876 -35.532 1.00 95.25 473 VAL A N 1
ATOM 3671 C CA . VAL A 1 473 ? 25.991 -4.962 -35.599 1.00 95.25 473 VAL A CA 1
ATOM 3672 C C . VAL A 1 473 ? 26.210 -5.400 -37.042 1.00 95.25 473 VAL A C 1
ATOM 3674 O O . VAL A 1 473 ? 25.267 -5.570 -37.815 1.00 95.25 473 VAL A O 1
ATOM 3677 N N . ARG A 1 474 ? 27.475 -5.619 -37.401 1.00 93.06 474 ARG A N 1
ATOM 3678 C CA . ARG A 1 474 ? 27.920 -5.960 -38.754 1.00 93.06 474 ARG A CA 1
ATOM 3679 C C . ARG A 1 474 ? 28.517 -7.357 -38.771 1.00 93.06 474 ARG A C 1
ATOM 3681 O O . ARG A 1 474 ? 29.383 -7.671 -37.959 1.00 93.06 474 ARG A O 1
ATOM 3688 N N . TYR A 1 475 ? 28.079 -8.187 -39.710 1.00 92.19 475 TYR A N 1
ATOM 3689 C CA . TYR A 1 475 ? 28.598 -9.538 -39.892 1.00 92.19 475 TYR A CA 1
ATOM 3690 C C . TYR A 1 475 ? 29.024 -9.778 -41.336 1.00 92.19 475 TYR A C 1
ATOM 3692 O O . TYR A 1 475 ? 28.200 -9.710 -42.248 1.00 92.19 475 TYR A O 1
ATOM 3700 N N . LYS A 1 476 ? 30.306 -10.097 -41.532 1.00 89.94 476 LYS A N 1
ATOM 3701 C CA . LYS A 1 476 ? 30.864 -10.427 -42.843 1.00 89.94 476 LYS A CA 1
ATOM 3702 C C . LYS A 1 476 ? 30.527 -11.869 -43.225 1.00 89.94 476 LYS A C 1
ATOM 3704 O O . LYS A 1 476 ? 30.924 -12.804 -42.528 1.00 89.94 476 LYS A O 1
ATOM 3709 N N . TYR A 1 477 ? 29.818 -12.042 -44.333 1.00 85.50 477 TYR A N 1
ATOM 3710 C CA . TYR A 1 477 ? 29.518 -13.338 -44.933 1.00 85.50 477 TYR A CA 1
ATOM 3711 C C . TYR A 1 477 ? 30.516 -13.677 -46.047 1.00 85.50 477 TYR A C 1
ATOM 3713 O O . TYR A 1 477 ? 31.347 -12.855 -46.439 1.00 85.50 477 TYR A O 1
ATOM 3721 N N . ARG A 1 478 ? 30.472 -14.915 -46.544 1.00 80.44 478 ARG A N 1
ATOM 3722 C CA . ARG A 1 478 ? 31.377 -15.381 -47.603 1.00 80.44 478 ARG A CA 1
ATOM 3723 C C . ARG A 1 478 ? 30.674 -15.348 -48.953 1.00 80.44 478 ARG A C 1
ATOM 3725 O O . ARG A 1 478 ? 29.455 -15.477 -49.022 1.00 80.44 478 ARG A O 1
ATOM 3732 N N . ALA A 1 479 ? 31.433 -15.237 -50.038 1.00 75.56 479 ALA A N 1
ATOM 3733 C CA . ALA A 1 479 ? 30.871 -15.170 -51.388 1.00 75.56 479 ALA A CA 1
ATOM 3734 C C . ALA A 1 479 ? 29.952 -16.366 -51.710 1.00 75.56 479 ALA A C 1
ATOM 3736 O O . ALA A 1 479 ? 28.922 -16.200 -52.357 1.00 75.56 479 ALA A O 1
ATOM 3737 N N . GLU A 1 480 ? 30.269 -17.562 -51.202 1.00 77.94 480 GLU A N 1
ATOM 3738 C CA . GLU A 1 480 ? 29.448 -18.765 -51.375 1.00 77.94 480 GLU A CA 1
ATOM 3739 C C . GLU A 1 480 ? 28.102 -18.741 -50.632 1.00 77.94 480 GLU A C 1
ATOM 3741 O O . GLU A 1 480 ? 27.296 -19.660 -50.799 1.00 77.94 480 GLU A O 1
ATOM 3746 N N . ASP A 1 481 ? 27.867 -17.754 -49.770 1.00 79.44 481 ASP A N 1
ATOM 3747 C CA . ASP A 1 481 ? 26.645 -17.628 -48.978 1.00 79.44 481 ASP A CA 1
ATOM 3748 C C . ASP A 1 481 ? 25.572 -16.776 -49.684 1.00 79.44 481 ASP A C 1
ATOM 3750 O O . ASP A 1 481 ? 24.409 -16.791 -49.277 1.00 79.44 481 ASP A O 1
ATOM 3754 N N . VAL A 1 482 ? 25.926 -16.113 -50.792 1.00 81.81 482 VAL A N 1
ATOM 3755 C CA . VAL A 1 482 ? 24.984 -15.385 -51.653 1.00 81.81 482 VAL A CA 1
ATOM 3756 C C . VAL A 1 482 ? 23.910 -16.333 -52.201 1.00 81.81 482 VAL A C 1
ATOM 3758 O O . VAL A 1 482 ? 24.190 -17.440 -52.659 1.00 81.81 482 VAL A O 1
ATOM 3761 N N . GLY A 1 483 ? 22.651 -15.906 -52.122 1.00 77.19 483 GLY A N 1
ATOM 3762 C CA . GLY A 1 483 ? 21.466 -16.680 -52.493 1.00 77.19 483 GLY A CA 1
ATOM 3763 C C . GLY A 1 483 ? 20.975 -17.657 -51.419 1.00 77.19 483 GLY A C 1
ATOM 3764 O O . GLY A 1 483 ? 19.895 -18.230 -51.575 1.00 77.19 483 GLY A O 1
ATOM 3765 N N . LYS A 1 484 ? 21.716 -17.857 -50.317 1.00 81.94 484 LYS A N 1
ATOM 3766 C CA . LYS A 1 484 ? 21.296 -18.737 -49.213 1.00 81.94 484 LYS A CA 1
ATOM 3767 C C . LYS A 1 484 ? 20.462 -17.993 -48.170 1.00 81.94 484 LYS A C 1
ATOM 3769 O O . LYS A 1 484 ? 20.560 -16.777 -47.997 1.00 81.94 484 LYS A O 1
ATOM 3774 N N . ARG A 1 485 ? 19.651 -18.763 -47.436 1.00 85.94 485 ARG A N 1
ATOM 3775 C CA . ARG A 1 485 ? 18.897 -18.293 -46.267 1.00 85.94 485 ARG A CA 1
ATOM 3776 C C . ARG A 1 485 ? 19.755 -18.422 -45.008 1.00 85.94 485 ARG A C 1
ATOM 3778 O O . ARG A 1 485 ? 20.314 -19.483 -44.750 1.00 85.94 485 ARG A O 1
ATOM 3785 N N . PHE A 1 486 ? 19.811 -17.354 -44.228 1.00 88.56 486 PHE A N 1
ATOM 3786 C CA . PHE A 1 486 ? 20.372 -17.291 -42.885 1.00 88.56 486 PHE A CA 1
ATOM 3787 C C . PHE A 1 486 ? 19.240 -17.276 -41.864 1.00 88.56 486 PHE A C 1
ATOM 3789 O O . PHE A 1 486 ? 18.341 -16.439 -41.946 1.00 88.56 486 PHE A O 1
ATOM 3796 N N . PHE A 1 487 ? 19.305 -18.177 -40.890 1.00 93.00 487 PHE A N 1
ATOM 3797 C CA . PHE A 1 487 ? 18.437 -18.181 -39.718 1.00 93.00 487 PHE A CA 1
ATOM 3798 C C . PHE A 1 487 ? 19.170 -17.480 -38.575 1.00 93.00 487 PHE A C 1
ATOM 3800 O O . PHE A 1 487 ? 20.212 -17.959 -38.130 1.00 93.00 487 PHE A O 1
ATOM 3807 N N . LEU A 1 488 ? 18.634 -16.356 -38.107 1.00 95.62 488 LEU A N 1
ATOM 3808 C CA . LEU A 1 488 ? 19.228 -15.508 -37.076 1.00 95.62 488 LEU A CA 1
ATOM 3809 C C . LEU A 1 488 ? 18.388 -15.552 -35.799 1.00 95.62 488 LEU A C 1
ATOM 3811 O O . LEU A 1 488 ? 17.210 -15.208 -35.828 1.00 95.62 488 LEU A O 1
ATOM 3815 N N . LYS A 1 489 ? 18.989 -15.953 -34.678 1.00 96.56 489 LYS A N 1
ATOM 3816 C CA . LYS A 1 489 ? 18.377 -15.886 -33.342 1.00 96.56 489 LYS A CA 1
ATOM 3817 C C . LYS A 1 489 ? 19.085 -14.838 -32.488 1.00 96.56 489 LYS A C 1
ATOM 3819 O O . LYS A 1 489 ? 20.295 -14.655 -32.613 1.00 96.56 489 LYS A O 1
ATOM 3824 N N . PHE A 1 490 ? 18.325 -14.196 -31.606 1.00 96.50 490 PHE A N 1
ATOM 3825 C CA . PHE A 1 490 ? 18.796 -13.138 -30.713 1.00 96.50 490 PHE A CA 1
ATOM 3826 C C . PHE A 1 490 ? 18.436 -13.504 -29.271 1.00 96.50 490 PHE A C 1
ATOM 3828 O O . PHE A 1 490 ? 17.280 -13.374 -28.879 1.00 96.50 490 PHE A O 1
ATOM 3835 N N . THR A 1 491 ? 19.400 -14.004 -28.498 1.00 95.19 491 THR A N 1
ATOM 3836 C CA . THR A 1 491 ? 19.180 -14.378 -27.093 1.00 95.19 491 THR A CA 1
ATOM 3837 C C . THR A 1 491 ? 19.425 -13.171 -26.200 1.00 95.19 491 THR A C 1
ATOM 3839 O O . THR A 1 491 ? 20.559 -12.722 -26.045 1.00 95.19 491 THR A O 1
ATOM 3842 N N . SER A 1 492 ? 18.346 -12.606 -25.659 1.00 93.31 492 SER A N 1
ATOM 3843 C CA . SER A 1 492 ? 18.401 -11.359 -24.889 1.00 93.31 492 SER A CA 1
ATOM 3844 C C . SER A 1 492 ? 18.948 -11.564 -23.480 1.00 93.31 492 SER A C 1
ATOM 3846 O O . SER A 1 492 ? 18.682 -12.602 -22.877 1.00 93.31 492 SER A O 1
ATOM 3848 N N . PHE A 1 493 ? 19.627 -10.554 -22.936 1.00 88.88 493 PHE A N 1
ATOM 3849 C CA . PHE A 1 493 ? 20.019 -10.462 -21.525 1.00 88.88 493 PHE A CA 1
ATOM 3850 C C . PHE A 1 493 ? 19.541 -9.137 -20.896 1.00 88.88 493 PHE A C 1
ATOM 3852 O O . PHE A 1 493 ? 19.320 -8.133 -21.589 1.00 88.88 493 PHE A O 1
ATOM 3859 N N . ASN A 1 494 ? 19.338 -9.138 -19.577 1.00 83.06 494 ASN A N 1
ATOM 3860 C CA . ASN A 1 494 ? 18.807 -7.991 -18.834 1.00 83.06 494 ASN A CA 1
ATOM 3861 C C . ASN A 1 494 ? 19.866 -6.886 -18.638 1.00 83.06 494 ASN A C 1
ATOM 3863 O O . ASN A 1 494 ? 21.034 -7.079 -18.976 1.00 83.06 494 ASN A O 1
ATOM 3867 N N . ILE A 1 495 ? 19.481 -5.727 -18.078 1.00 76.56 495 ILE A N 1
ATOM 3868 C CA . ILE A 1 495 ? 20.379 -4.568 -17.810 1.00 76.56 495 ILE A CA 1
ATOM 3869 C C . ILE A 1 495 ? 21.649 -4.897 -17.012 1.00 76.56 495 ILE A C 1
ATOM 3871 O O . ILE A 1 495 ? 22.599 -4.121 -17.038 1.00 76.56 495 ILE A O 1
ATOM 3875 N N . PHE A 1 496 ? 21.697 -6.049 -16.344 1.00 75.44 496 PHE A N 1
ATOM 3876 C CA . PHE A 1 496 ? 22.850 -6.521 -15.579 1.00 75.44 496 PHE A CA 1
ATOM 3877 C C . PHE A 1 496 ? 23.723 -7.525 -16.344 1.00 75.44 496 PHE A C 1
ATOM 3879 O O . PHE A 1 496 ? 24.687 -8.036 -15.783 1.00 75.44 496 PHE A O 1
ATOM 3886 N N . GLY A 1 497 ? 23.389 -7.832 -17.602 1.00 74.75 497 GLY A N 1
ATOM 3887 C CA . GLY A 1 497 ? 24.062 -8.860 -18.399 1.00 74.75 497 GLY A CA 1
ATOM 3888 C C . GLY A 1 497 ? 23.694 -10.295 -18.004 1.00 74.75 497 GLY A C 1
ATOM 3889 O O . GLY A 1 497 ? 24.333 -11.233 -18.473 1.00 74.75 497 GLY A O 1
ATOM 3890 N N . ASN A 1 498 ? 22.677 -10.474 -17.155 1.00 77.94 498 ASN A N 1
ATOM 3891 C CA . ASN A 1 498 ? 22.246 -11.768 -16.630 1.00 77.94 498 ASN A CA 1
ATOM 3892 C C . ASN A 1 498 ? 20.972 -12.273 -17.327 1.00 77.94 498 ASN A C 1
ATOM 3894 O O . ASN A 1 498 ? 20.386 -11.597 -18.176 1.00 77.94 498 ASN A O 1
ATOM 3898 N N . ALA A 1 499 ? 20.534 -13.474 -16.931 1.00 82.56 499 ALA A N 1
ATOM 3899 C CA . ALA A 1 499 ? 19.291 -14.103 -17.380 1.00 82.56 499 ALA A CA 1
ATOM 3900 C C . ALA A 1 499 ? 19.183 -14.226 -18.913 1.00 82.56 499 ALA A C 1
ATOM 3902 O O . ALA A 1 499 ? 18.117 -13.974 -19.480 1.00 82.56 499 ALA A O 1
ATOM 3903 N N . GLU A 1 500 ? 20.283 -14.589 -19.587 1.00 89.25 500 GLU A N 1
ATOM 3904 C CA . GLU A 1 500 ? 20.278 -14.808 -21.036 1.00 89.25 500 GLU A CA 1
ATOM 3905 C C . GLU A 1 500 ? 19.186 -15.816 -21.427 1.00 89.25 500 GLU A C 1
ATOM 3907 O O . GLU A 1 500 ? 19.073 -16.895 -20.839 1.00 89.25 500 GLU A O 1
ATOM 3912 N N . GLN A 1 501 ? 18.378 -15.463 -22.429 1.00 90.00 501 GLN A N 1
ATOM 3913 C CA . GLN A 1 501 ? 17.358 -16.360 -22.964 1.00 90.00 501 GLN A CA 1
ATOM 3914 C C . GLN A 1 501 ? 17.988 -17.650 -23.506 1.00 90.00 501 GLN A C 1
ATOM 3916 O O . GLN A 1 501 ? 19.016 -17.634 -24.184 1.00 90.00 501 GLN A O 1
ATOM 3921 N N . SER A 1 502 ? 17.324 -18.780 -23.272 1.00 90.38 502 SER A N 1
ATOM 3922 C CA . SER A 1 502 ? 17.715 -20.048 -23.883 1.00 90.38 502 SER A CA 1
ATOM 3923 C C . SER A 1 502 ? 17.577 -19.972 -25.405 1.00 90.38 502 SER A C 1
ATOM 3925 O O . SER A 1 502 ? 16.538 -19.583 -25.937 1.00 90.38 502 SER A O 1
ATOM 3927 N N . LEU A 1 503 ? 18.606 -20.420 -26.128 1.00 90.38 503 LEU A N 1
ATOM 3928 C CA . LEU A 1 503 ? 18.611 -20.464 -27.594 1.00 90.38 503 LEU A CA 1
ATOM 3929 C C . LEU A 1 503 ? 17.474 -21.323 -28.181 1.00 90.38 503 LEU A C 1
ATOM 3931 O O . LEU A 1 503 ? 17.063 -21.115 -29.327 1.00 90.38 503 LEU A O 1
ATOM 3935 N N . ALA A 1 504 ? 16.975 -22.298 -27.415 1.00 87.75 504 ALA A N 1
ATOM 3936 C CA . ALA A 1 504 ? 15.857 -23.147 -27.817 1.00 87.75 504 ALA A CA 1
ATOM 3937 C C . ALA A 1 504 ? 14.516 -22.394 -27.821 1.00 87.75 504 ALA A C 1
ATOM 3939 O O . ALA A 1 504 ? 13.672 -22.700 -28.657 1.00 87.75 504 ALA A O 1
ATOM 3940 N N . ASP A 1 505 ? 14.364 -21.385 -26.960 1.00 88.44 505 ASP A N 1
ATOM 3941 C CA . ASP A 1 505 ? 13.099 -20.670 -26.739 1.00 88.44 505 ASP A CA 1
ATOM 3942 C C . ASP A 1 505 ? 12.939 -19.445 -27.657 1.00 88.44 505 ASP A C 1
ATOM 3944 O O . ASP A 1 505 ? 11.872 -18.839 -27.723 1.00 88.44 505 ASP A O 1
ATOM 3948 N N . VAL A 1 506 ? 14.001 -19.069 -28.378 1.00 91.50 506 VAL A N 1
ATOM 3949 C CA . VAL A 1 506 ? 14.009 -17.923 -29.296 1.00 91.50 506 VAL A CA 1
ATOM 3950 C C . VAL A 1 506 ? 13.705 -18.373 -30.723 1.00 91.50 506 VAL A C 1
ATOM 3952 O O . VAL A 1 506 ? 14.407 -19.218 -31.280 1.00 91.50 506 VAL A O 1
ATOM 3955 N N . GLU A 1 507 ? 12.707 -17.760 -31.353 1.00 91.69 507 GLU A N 1
ATOM 3956 C CA . GLU A 1 507 ? 12.367 -18.001 -32.760 1.00 91.69 507 GLU A CA 1
ATOM 3957 C C . GLU A 1 507 ? 13.361 -17.324 -33.729 1.00 91.69 507 GLU A C 1
ATOM 3959 O O . GLU A 1 507 ? 13.856 -16.227 -33.448 1.00 91.69 507 GLU A O 1
ATOM 3964 N N . PRO A 1 508 ? 13.683 -17.943 -34.884 1.00 93.56 508 PRO A N 1
ATOM 3965 C CA . PRO A 1 508 ? 14.630 -17.377 -35.834 1.00 93.56 508 PRO A CA 1
ATOM 3966 C C . PRO A 1 508 ? 14.000 -16.370 -36.807 1.00 93.56 508 PRO A C 1
ATOM 3968 O O . PRO A 1 508 ? 12.967 -16.621 -37.425 1.00 93.56 508 PRO A O 1
ATOM 3971 N N . TYR A 1 509 ? 14.717 -15.278 -37.063 1.00 94.31 509 TYR A N 1
ATOM 3972 C CA . TYR A 1 509 ? 14.482 -14.382 -38.193 1.00 94.31 509 TYR A CA 1
ATOM 3973 C C . TYR A 1 509 ? 15.216 -14.892 -39.425 1.00 94.31 509 TYR A C 1
ATOM 3975 O O . TYR A 1 509 ? 16.390 -15.251 -39.355 1.00 94.31 509 TYR A O 1
ATOM 3983 N N . ILE A 1 510 ? 14.535 -14.918 -40.570 1.00 92.38 510 ILE A N 1
ATOM 3984 C CA . ILE A 1 510 ? 15.097 -15.489 -41.792 1.00 92.38 510 ILE A CA 1
ATOM 3985 C C . ILE A 1 510 ? 15.475 -14.376 -42.765 1.00 92.38 510 ILE A C 1
ATOM 3987 O O . ILE A 1 510 ? 14.616 -13.616 -43.208 1.00 92.38 510 ILE A O 1
ATOM 3991 N N . PHE A 1 511 ? 16.754 -14.313 -43.126 1.00 90.44 511 PHE A N 1
ATOM 3992 C CA . PHE A 1 511 ? 17.310 -13.354 -44.079 1.00 90.44 511 PHE A CA 1
ATOM 3993 C C . PHE A 1 511 ? 17.866 -14.085 -45.302 1.00 90.44 511 PHE A C 1
ATOM 3995 O O . PHE A 1 511 ? 18.443 -15.155 -45.160 1.00 90.44 511 PHE A O 1
ATOM 4002 N N . THR A 1 512 ? 17.690 -13.544 -46.507 1.00 88.12 512 THR A N 1
ATOM 4003 C CA . THR A 1 512 ? 18.298 -14.114 -47.725 1.00 88.12 512 THR A CA 1
ATOM 4004 C C . THR A 1 512 ? 19.374 -13.164 -48.208 1.00 88.12 512 THR A C 1
ATOM 4006 O O . THR A 1 512 ? 19.058 -12.018 -48.513 1.00 88.12 512 THR A O 1
ATOM 4009 N N . ILE A 1 513 ? 20.613 -13.644 -48.277 1.00 83.69 513 ILE A N 1
ATOM 4010 C CA . ILE A 1 513 ? 21.747 -12.852 -48.758 1.00 83.69 513 ILE A CA 1
ATOM 4011 C C . ILE A 1 513 ? 21.583 -12.672 -50.262 1.00 83.69 513 ILE A C 1
ATOM 4013 O O . ILE A 1 513 ? 21.509 -13.662 -50.989 1.00 83.69 513 ILE A O 1
ATOM 4017 N N . ARG A 1 514 ? 21.511 -11.432 -50.737 1.00 78.69 514 ARG A N 1
ATOM 4018 C CA . ARG A 1 514 ? 21.386 -11.136 -52.169 1.00 78.69 514 ARG A CA 1
ATOM 4019 C C . ARG A 1 514 ? 22.738 -10.849 -52.807 1.00 78.69 514 ARG A C 1
ATOM 4021 O O . ARG A 1 514 ? 22.900 -11.129 -53.991 1.00 78.69 514 ARG A O 1
ATOM 4028 N N . GLY A 1 515 ? 23.712 -10.400 -52.014 1.00 68.06 515 GLY A N 1
ATOM 4029 C CA . GLY A 1 515 ? 24.927 -9.785 -52.528 1.00 68.06 515 GLY A CA 1
ATOM 4030 C C . GLY A 1 515 ? 24.677 -8.296 -52.734 1.00 68.06 515 GLY A C 1
ATOM 4031 O O . GLY A 1 515 ? 23.631 -7.915 -53.256 1.00 68.06 515 GLY A O 1
ATOM 4032 N N . ALA A 1 516 ? 25.614 -7.448 -52.305 1.00 55.28 516 ALA A N 1
ATOM 4033 C CA . ALA A 1 516 ? 25.539 -6.021 -52.603 1.00 55.28 516 ALA A CA 1
ATOM 4034 C C . ALA A 1 516 ? 25.476 -5.834 -54.127 1.00 55.28 516 ALA A C 1
ATOM 4036 O O . ALA A 1 516 ? 26.335 -6.368 -54.834 1.00 55.28 516 ALA A O 1
ATOM 4037 N N . ASP A 1 517 ? 24.477 -5.095 -54.617 1.00 49.31 517 ASP A N 1
ATOM 4038 C CA . ASP A 1 517 ? 24.413 -4.684 -56.018 1.00 49.31 517 ASP A CA 1
ATOM 4039 C C . ASP A 1 517 ? 25.756 -4.033 -56.369 1.00 49.31 517 ASP A C 1
ATOM 4041 O O . ASP A 1 517 ? 26.168 -3.041 -55.760 1.00 49.31 517 ASP A O 1
ATOM 4045 N N . ALA A 1 518 ? 26.504 -4.665 -57.273 1.00 40.41 518 ALA A N 1
ATOM 4046 C CA . ALA A 1 518 ? 27.831 -4.215 -57.647 1.00 40.41 518 ALA A CA 1
ATOM 4047 C C . ALA A 1 518 ? 27.733 -2.774 -58.159 1.00 40.41 518 ALA A C 1
ATOM 4049 O O . ALA A 1 518 ? 27.058 -2.504 -59.151 1.00 40.41 518 ALA A O 1
ATOM 4050 N N . ILE A 1 519 ? 28.401 -1.841 -57.478 1.00 47.84 519 ILE A N 1
ATOM 4051 C CA . ILE A 1 519 ? 28.581 -0.487 -57.996 1.00 47.84 519 ILE A CA 1
ATOM 4052 C C . ILE A 1 519 ? 29.369 -0.634 -59.302 1.00 47.84 519 ILE A C 1
ATOM 4054 O O . ILE A 1 519 ? 30.527 -1.056 -59.272 1.00 47.84 519 ILE A O 1
ATOM 4058 N N . GLU A 1 520 ? 28.747 -0.324 -60.442 1.00 49.56 520 GLU A N 1
ATOM 4059 C CA . GLU A 1 520 ? 29.445 -0.245 -61.729 1.00 49.56 520 GLU A CA 1
ATOM 4060 C C . GLU A 1 520 ? 30.635 0.713 -61.585 1.00 49.56 520 GLU A C 1
ATOM 4062 O O . GLU A 1 520 ? 30.482 1.849 -61.126 1.00 49.56 520 GLU A O 1
ATOM 4067 N N . GLN A 1 521 ? 31.841 0.263 -61.938 1.00 55.88 521 GLN A N 1
ATOM 4068 C CA . GLN A 1 521 ? 32.982 1.167 -62.032 1.00 55.88 521 GLN A CA 1
ATOM 4069 C C . GLN A 1 521 ? 32.866 1.956 -63.342 1.00 55.88 521 GLN A C 1
ATOM 4071 O O . GLN A 1 521 ? 32.787 1.333 -64.401 1.00 55.88 521 GLN A O 1
ATOM 4076 N N . PRO A 1 522 ? 32.854 3.302 -63.305 1.00 61.62 522 PRO A N 1
ATOM 4077 C CA . PRO A 1 522 ? 32.872 4.109 -64.515 1.00 61.62 522 PRO A CA 1
ATOM 4078 C C . PRO A 1 522 ? 34.154 3.828 -65.296 1.00 61.62 522 PRO A C 1
ATOM 4080 O O . PRO A 1 522 ? 35.249 4.052 -64.777 1.00 61.62 522 PRO A O 1
ATOM 4083 N N . GLU A 1 523 ? 34.047 3.406 -66.552 1.00 71.69 523 GLU A N 1
ATOM 4084 C CA . GLU A 1 523 ? 35.185 3.515 -67.461 1.00 71.69 523 GLU A CA 1
ATOM 4085 C C . GLU A 1 523 ? 35.434 4.997 -67.783 1.00 71.69 523 GLU A C 1
ATOM 4087 O O . GLU A 1 523 ? 34.497 5.784 -67.965 1.00 71.69 523 GLU A O 1
ATOM 4092 N N . PHE A 1 524 ? 36.702 5.398 -67.854 1.00 78.44 524 PHE A N 1
ATOM 4093 C CA . PHE A 1 524 ? 37.093 6.742 -68.266 1.00 78.44 524 PHE A CA 1
ATOM 4094 C C . PHE A 1 524 ? 38.353 6.709 -69.123 1.00 78.44 524 PHE A C 1
ATOM 4096 O O . PHE A 1 524 ? 39.190 5.815 -69.016 1.00 78.44 524 PHE A O 1
ATOM 4103 N N . THR A 1 525 ? 38.499 7.725 -69.964 1.00 85.50 525 THR A N 1
ATOM 4104 C CA . THR A 1 525 ? 39.699 7.952 -70.773 1.00 85.50 525 THR A CA 1
ATOM 4105 C C . THR A 1 525 ? 40.336 9.272 -70.383 1.00 85.50 525 THR A C 1
ATOM 4107 O O . THR A 1 525 ? 39.625 10.261 -70.188 1.00 85.50 525 THR A O 1
ATOM 4110 N N . VAL A 1 526 ? 41.666 9.305 -70.328 1.00 83.38 526 VAL A N 1
ATOM 4111 C CA . VAL A 1 526 ? 42.442 10.526 -70.095 1.00 83.38 526 VAL A CA 1
ATOM 4112 C C . VAL A 1 526 ? 43.229 10.854 -71.354 1.00 83.38 526 VAL A C 1
ATOM 4114 O O . VAL A 1 526 ? 43.937 10.002 -71.887 1.00 83.38 526 VAL A O 1
ATOM 4117 N N . VAL A 1 527 ? 43.100 12.087 -71.833 1.00 87.12 527 VAL A N 1
ATOM 4118 C CA . VAL A 1 527 ? 43.874 12.603 -72.963 1.00 87.12 527 VAL A CA 1
ATOM 4119 C C . VAL A 1 527 ? 44.627 13.840 -72.509 1.00 87.12 527 VAL A C 1
ATOM 4121 O O . VAL A 1 527 ? 44.026 14.779 -71.984 1.00 87.12 527 VAL A O 1
ATOM 4124 N N . GLN A 1 528 ? 45.936 13.855 -72.743 1.00 82.19 528 GLN A N 1
ATOM 4125 C CA . GLN A 1 528 ? 46.764 15.025 -72.499 1.00 82.19 528 GLN A CA 1
ATOM 4126 C C . GLN A 1 528 ? 47.025 15.802 -73.791 1.00 82.19 528 GLN A C 1
ATOM 4128 O O . GLN A 1 528 ? 47.399 15.224 -74.809 1.00 82.19 528 GLN A O 1
ATOM 4133 N N . ASN A 1 529 ? 46.874 17.125 -73.729 1.00 82.81 529 ASN A N 1
ATOM 4134 C CA . ASN A 1 529 ? 47.255 18.049 -74.791 1.00 82.81 529 ASN A CA 1
ATOM 4135 C C . ASN A 1 529 ? 48.023 19.234 -74.180 1.00 82.81 529 ASN A C 1
ATOM 4137 O O . ASN A 1 529 ? 47.421 20.135 -73.590 1.00 82.81 529 ASN A O 1
ATOM 4141 N N . GLY A 1 530 ? 49.358 19.201 -74.261 1.00 81.38 530 GLY A N 1
ATOM 4142 C CA . GLY A 1 530 ? 50.238 20.161 -73.586 1.00 81.38 530 GLY A CA 1
ATOM 4143 C C . GLY A 1 530 ? 50.015 20.185 -72.067 1.00 81.38 530 GLY A C 1
ATOM 4144 O O . GLY A 1 530 ? 49.979 19.142 -71.415 1.00 81.38 530 GLY A O 1
ATOM 4145 N N . GLU A 1 531 ? 49.802 21.375 -71.499 1.00 81.88 531 GLU A N 1
ATOM 4146 C CA . GLU A 1 531 ? 49.507 21.569 -70.067 1.00 81.88 531 GLU A CA 1
ATOM 4147 C C . GLU A 1 531 ? 48.036 21.287 -69.681 1.00 81.88 531 GLU A C 1
ATOM 4149 O O . GLU A 1 531 ? 47.596 21.708 -68.614 1.00 81.88 531 GLU A O 1
ATOM 4154 N N . SER A 1 532 ? 47.233 20.620 -70.519 1.00 80.69 532 SER A N 1
ATOM 4155 C CA . SER A 1 532 ? 45.832 20.279 -70.207 1.00 80.69 532 SER A CA 1
ATOM 4156 C C . SER A 1 532 ? 45.594 18.770 -70.206 1.00 80.69 532 SER A C 1
ATOM 4158 O O . SER A 1 532 ? 45.886 18.094 -71.192 1.00 80.69 532 SER A O 1
ATOM 4160 N N . LEU A 1 533 ? 45.008 18.257 -69.122 1.00 84.44 533 LEU A N 1
ATOM 4161 C CA . LEU A 1 533 ? 44.466 16.901 -69.018 1.00 84.44 533 LEU A CA 1
ATOM 4162 C C . LEU A 1 533 ? 42.949 16.961 -69.178 1.00 84.44 533 LEU A C 1
ATOM 4164 O O . LEU A 1 533 ? 42.278 17.726 -68.486 1.00 84.44 533 LEU A O 1
ATOM 4168 N N . THR A 1 534 ? 42.414 16.154 -70.093 1.00 87.00 534 THR A N 1
ATOM 4169 C CA . THR A 1 534 ? 40.971 15.991 -70.290 1.00 87.00 534 THR A CA 1
ATOM 4170 C C . THR A 1 534 ? 40.559 14.578 -69.917 1.00 87.00 534 THR A C 1
ATOM 4172 O O . THR A 1 534 ? 41.007 13.614 -70.537 1.00 87.00 534 THR A O 1
ATOM 4175 N N . VAL A 1 535 ? 39.688 14.459 -68.918 1.00 84.62 535 VAL A N 1
ATOM 4176 C CA . VAL A 1 535 ? 39.080 13.197 -68.493 1.00 84.62 535 VAL A CA 1
ATOM 4177 C C . VAL A 1 535 ? 37.680 13.124 -69.086 1.00 84.62 535 VAL A C 1
ATOM 4179 O O . VAL A 1 535 ? 36.866 14.019 -68.866 1.00 84.62 535 VAL A O 1
ATOM 4182 N N . THR A 1 536 ? 37.408 12.068 -69.850 1.00 85.69 536 THR A N 1
ATOM 4183 C CA . THR A 1 536 ? 36.083 11.785 -70.420 1.00 85.69 536 THR A CA 1
ATOM 4184 C C . THR A 1 536 ? 35.535 10.515 -69.796 1.00 85.69 536 THR A C 1
ATOM 4186 O O . THR A 1 536 ? 36.184 9.470 -69.850 1.00 85.69 536 THR A O 1
ATOM 4189 N N . LEU A 1 537 ? 34.349 10.610 -69.207 1.00 77.38 537 LEU A N 1
ATOM 4190 C CA . LEU A 1 537 ? 33.660 9.487 -68.585 1.00 77.38 537 LEU A CA 1
ATOM 4191 C C . LEU A 1 537 ? 32.812 8.757 -69.632 1.00 77.38 537 LEU A C 1
ATOM 4193 O O . LEU A 1 537 ? 32.085 9.396 -70.393 1.00 77.38 537 LEU A O 1
ATOM 4197 N N . ALA A 1 538 ? 32.840 7.424 -69.643 1.00 72.25 538 ALA A N 1
ATOM 4198 C CA . ALA A 1 538 ? 32.050 6.590 -70.555 1.00 72.25 538 ALA A CA 1
ATOM 4199 C C . ALA A 1 538 ? 30.559 6.487 -70.154 1.00 72.25 538 ALA A C 1
ATOM 4201 O O . ALA A 1 538 ? 29.882 5.514 -70.476 1.00 72.25 538 ALA A O 1
ATOM 4202 N N . MET A 1 539 ? 30.031 7.490 -69.444 1.00 65.94 539 MET A N 1
ATOM 4203 C CA . MET A 1 539 ? 28.647 7.557 -68.971 1.00 65.94 539 MET A CA 1
ATOM 4204 C C . MET A 1 539 ? 27.999 8.900 -69.322 1.00 65.94 539 MET A C 1
ATOM 4206 O O . MET A 1 539 ? 28.651 9.944 -69.340 1.00 65.94 539 MET A O 1
ATOM 4210 N N . SER A 1 540 ? 26.692 8.881 -69.597 1.00 60.28 540 SER A N 1
ATOM 4211 C CA . SER A 1 540 ? 25.920 10.103 -69.849 1.00 60.28 540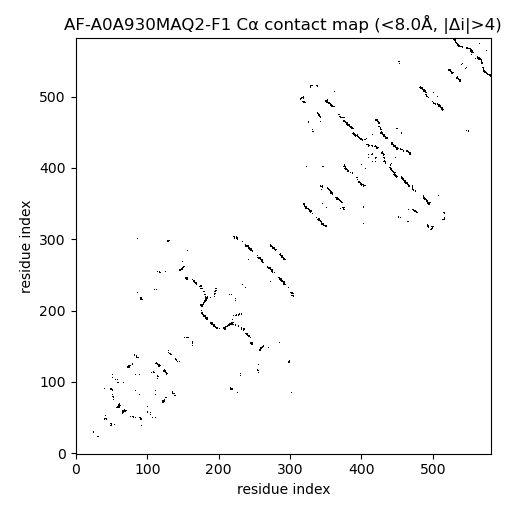 SER A CA 1
ATOM 4212 C C . SER A 1 540 ? 25.517 10.756 -68.531 1.00 60.28 540 SER A C 1
ATOM 4214 O O . SER A 1 540 ? 24.781 10.160 -67.751 1.00 60.28 540 SER A O 1
ATOM 4216 N N . ILE A 1 541 ? 25.982 11.986 -68.303 1.00 61.03 541 ILE A N 1
ATOM 4217 C CA . ILE A 1 541 ? 25.668 12.785 -67.113 1.00 61.03 541 ILE A CA 1
ATOM 4218 C C . ILE A 1 541 ? 24.668 13.877 -67.499 1.00 61.03 541 ILE A C 1
ATOM 4220 O O . ILE A 1 541 ? 24.975 14.734 -68.324 1.00 61.03 541 ILE A O 1
ATOM 4224 N N . ASN A 1 542 ? 23.458 13.839 -66.935 1.00 56.41 542 ASN A N 1
ATOM 4225 C CA . ASN A 1 542 ? 22.439 14.884 -67.097 1.00 56.41 542 ASN A CA 1
ATOM 4226 C C . ASN A 1 542 ? 21.754 15.210 -65.755 1.00 56.41 542 ASN A C 1
ATOM 4228 O O . ASN A 1 542 ? 21.960 14.519 -64.760 1.00 56.41 542 ASN A O 1
ATOM 4232 N N . SER A 1 543 ? 20.912 16.248 -65.729 1.00 49.97 543 SER A N 1
ATOM 4233 C CA . SER A 1 543 ? 20.204 16.718 -64.523 1.00 49.97 543 SER A CA 1
ATOM 4234 C C . SER A 1 543 ? 19.200 15.720 -63.925 1.00 49.97 543 SER A C 1
ATOM 4236 O O . SER A 1 543 ? 18.655 15.977 -62.855 1.00 49.97 543 SER A O 1
ATOM 4238 N N . THR A 1 544 ? 18.955 14.588 -64.588 1.00 48.44 544 THR A N 1
ATOM 4239 C CA . THR A 1 544 ? 18.143 13.466 -64.094 1.00 48.44 544 THR A CA 1
ATOM 4240 C C . THR A 1 544 ? 18.984 12.237 -63.723 1.00 48.44 544 THR A C 1
ATOM 4242 O O . THR A 1 544 ? 18.438 11.244 -63.248 1.00 48.44 544 THR A O 1
ATOM 4245 N N . SER A 1 545 ? 20.309 12.289 -63.899 1.00 53.34 545 SER A N 1
ATOM 4246 C CA . SER A 1 545 ? 21.238 11.203 -63.582 1.00 53.34 545 SER A CA 1
ATOM 4247 C C . SER A 1 545 ? 21.718 11.327 -62.136 1.00 53.34 545 SER A C 1
ATOM 4249 O O . SER A 1 545 ? 22.317 12.325 -61.739 1.00 53.34 545 SER A O 1
ATOM 4251 N N . ASN A 1 546 ? 21.466 10.293 -61.338 1.00 52.56 546 ASN A N 1
ATOM 4252 C CA . ASN A 1 546 ? 21.691 10.241 -59.891 1.00 52.56 546 ASN A CA 1
ATOM 4253 C C . ASN A 1 546 ? 23.186 10.051 -59.514 1.00 52.56 546 ASN A C 1
ATOM 4255 O O . ASN A 1 546 ? 23.547 9.080 -58.850 1.00 52.56 546 ASN A O 1
ATOM 4259 N N . ILE A 1 547 ? 24.076 10.917 -60.018 1.00 53.47 547 ILE A N 1
ATOM 4260 C CA . ILE A 1 547 ? 25.548 10.754 -59.956 1.00 53.47 547 ILE A CA 1
ATOM 4261 C C . ILE A 1 547 ? 26.305 11.944 -59.362 1.00 53.47 547 ILE A C 1
ATOM 4263 O O . ILE A 1 547 ? 27.509 11.823 -59.146 1.00 53.47 547 ILE A O 1
ATOM 4267 N N . TYR A 1 548 ? 25.610 13.024 -58.984 1.00 44.16 548 TYR A N 1
ATOM 4268 C CA . TYR A 1 548 ? 26.220 14.228 -58.394 1.00 44.16 548 TYR A CA 1
ATOM 4269 C C . TYR A 1 548 ? 27.086 13.939 -57.143 1.00 44.16 548 TYR A C 1
ATOM 4271 O O . TYR A 1 548 ? 27.954 14.735 -56.794 1.00 44.16 548 TYR A O 1
ATOM 4279 N N . TYR A 1 549 ? 26.888 12.779 -56.495 1.00 50.28 549 TYR A N 1
ATOM 4280 C CA . TYR A 1 549 ? 27.627 12.325 -55.308 1.00 50.28 549 TYR A CA 1
ATOM 4281 C C . TYR A 1 549 ? 28.207 10.903 -55.422 1.00 50.28 549 TYR A C 1
ATOM 4283 O O . TYR A 1 549 ? 28.663 10.358 -54.419 1.00 50.28 549 TYR A O 1
ATOM 4291 N N . LYS A 1 550 ? 28.177 10.266 -56.604 1.00 54.94 550 LYS A N 1
ATOM 4292 C CA . LYS A 1 550 ? 28.618 8.862 -56.738 1.00 54.94 550 LYS A CA 1
ATOM 4293 C C . LYS A 1 550 ? 30.128 8.704 -56.909 1.00 54.94 550 LYS A C 1
ATOM 4295 O O . LYS A 1 550 ? 30.674 7.702 -56.461 1.00 54.94 550 LYS A O 1
ATOM 4300 N N . TYR A 1 551 ? 30.798 9.679 -57.522 1.00 63.91 551 TYR A N 1
ATOM 4301 C CA . TYR A 1 551 ? 32.229 9.598 -57.806 1.00 63.91 551 TYR A CA 1
ATOM 4302 C C . TYR A 1 551 ? 32.880 10.978 -57.694 1.00 63.91 551 TYR A C 1
ATOM 4304 O O . TYR A 1 551 ? 32.304 11.998 -58.085 1.00 63.91 551 TYR A O 1
ATOM 4312 N N . GLU A 1 552 ? 34.096 11.000 -57.160 1.00 70.12 552 GLU A N 1
ATOM 4313 C CA . GLU A 1 552 ? 34.968 12.169 -57.150 1.00 70.12 552 GLU A CA 1
ATOM 4314 C C . GLU A 1 552 ? 36.227 11.878 -57.968 1.00 70.12 552 GLU A C 1
ATOM 4316 O O . GLU A 1 552 ? 36.744 10.760 -57.963 1.00 70.12 552 GLU A O 1
ATOM 4321 N N . LEU A 1 553 ? 36.702 12.883 -58.699 1.00 75.44 553 LEU A N 1
ATOM 4322 C CA . LEU A 1 553 ? 37.941 12.813 -59.457 1.00 75.44 553 LEU A CA 1
ATOM 4323 C C . LEU A 1 553 ? 39.076 13.333 -58.581 1.00 75.44 553 LEU A C 1
ATOM 4325 O O . LEU A 1 553 ? 39.024 14.472 -58.119 1.00 75.44 553 LEU A O 1
ATOM 4329 N N . ARG A 1 554 ? 40.117 12.525 -58.377 1.00 79.56 554 ARG A N 1
ATOM 4330 C CA . ARG A 1 554 ? 41.324 12.925 -57.643 1.00 79.56 554 ARG A CA 1
ATOM 4331 C C . ARG A 1 554 ? 42.556 12.864 -58.532 1.00 79.56 554 ARG A C 1
ATOM 4333 O O . ARG A 1 554 ? 42.666 11.995 -59.391 1.00 79.56 554 ARG A O 1
ATOM 4340 N N . TYR A 1 555 ? 43.496 13.766 -58.276 1.00 77.06 555 TYR A N 1
ATOM 4341 C CA . TYR A 1 555 ? 44.797 13.818 -58.929 1.00 77.06 555 TYR A CA 1
ATOM 4342 C C . TYR A 1 555 ? 45.910 13.490 -57.925 1.00 77.06 555 TYR A C 1
ATOM 4344 O O . TYR A 1 555 ? 46.115 14.228 -56.959 1.00 77.06 555 TYR A O 1
ATOM 4352 N N . GLY A 1 556 ? 46.624 12.381 -58.135 1.00 73.62 556 GLY A N 1
ATOM 4353 C CA . GLY A 1 556 ? 47.734 11.934 -57.287 1.00 73.62 556 GLY A CA 1
ATOM 4354 C C . GLY A 1 556 ? 48.186 10.504 -57.594 1.00 73.62 556 GLY A C 1
ATOM 4355 O O . GLY A 1 556 ? 47.616 9.835 -58.451 1.00 73.62 556 GLY A O 1
ATOM 4356 N N . SER A 1 557 ? 49.218 10.031 -56.891 1.00 71.94 557 SER A N 1
ATOM 4357 C CA . SER A 1 557 ? 49.775 8.676 -57.049 1.00 71.94 557 SER A CA 1
ATOM 4358 C C . SER A 1 557 ? 48.955 7.580 -56.357 1.00 71.94 557 SER A C 1
ATOM 4360 O O . SER A 1 557 ? 49.160 6.399 -56.631 1.00 71.94 557 SER A O 1
ATOM 4362 N N . SER A 1 558 ? 48.041 7.954 -55.458 1.00 68.81 558 SER A N 1
ATOM 4363 C CA . SER A 1 558 ? 47.067 7.065 -54.823 1.00 68.81 558 SER A CA 1
ATOM 4364 C C . SER A 1 558 ? 45.781 7.827 -54.498 1.00 68.81 558 SER A C 1
ATOM 4366 O O . SER A 1 558 ? 45.749 9.061 -54.525 1.00 68.81 558 SER A O 1
ATOM 4368 N N . TRP A 1 559 ? 44.716 7.100 -54.161 1.00 69.25 559 TRP A N 1
ATOM 4369 C CA . TRP A 1 559 ? 43.432 7.698 -53.789 1.00 69.25 559 TRP A CA 1
ATOM 4370 C C . TRP A 1 559 ? 43.525 8.543 -52.505 1.00 69.25 559 TRP A C 1
ATOM 4372 O O . TRP A 1 559 ? 42.988 9.649 -52.424 1.00 69.25 559 TRP A O 1
ATOM 4382 N N . GLU A 1 560 ? 44.256 8.041 -51.510 1.00 71.81 560 GLU A N 1
ATOM 4383 C CA . GLU A 1 560 ? 44.368 8.601 -50.159 1.00 71.81 560 GLU A CA 1
ATOM 4384 C C . GLU A 1 560 ? 45.191 9.892 -50.122 1.00 71.81 560 GLU A C 1
ATOM 4386 O O . GLU A 1 560 ? 44.968 10.746 -49.268 1.00 71.81 560 GLU A O 1
ATOM 4391 N N . THR A 1 561 ? 46.139 10.035 -51.051 1.00 72.62 561 THR A N 1
ATOM 4392 C CA . THR A 1 561 ? 47.065 11.178 -51.129 1.00 72.62 561 THR A CA 1
ATOM 4393 C C . THR A 1 561 ? 46.737 12.141 -52.271 1.00 72.62 561 THR A C 1
ATOM 4395 O O . THR A 1 561 ? 47.359 13.198 -52.387 1.00 72.62 561 THR A O 1
ATOM 4398 N N . GLY A 1 562 ? 45.759 11.793 -53.112 1.00 76.12 562 GLY A N 1
ATOM 4399 C CA . GLY A 1 562 ? 45.336 12.599 -54.248 1.00 76.12 562 GLY A CA 1
ATOM 4400 C C . GLY A 1 562 ? 44.552 13.843 -53.842 1.00 76.12 562 GLY A C 1
ATOM 4401 O O . GLY A 1 562 ? 43.725 13.819 -52.931 1.00 76.12 562 GLY A O 1
ATOM 4402 N N . THR A 1 563 ? 44.787 14.937 -54.562 1.00 76.81 563 THR A N 1
ATOM 4403 C CA . THR A 1 563 ? 44.034 16.185 -54.407 1.00 76.81 563 THR A CA 1
ATOM 4404 C C . THR A 1 563 ? 42.706 16.069 -55.150 1.00 76.81 563 THR A C 1
ATOM 4406 O O . THR A 1 563 ? 42.685 15.633 -56.301 1.00 76.81 563 THR A O 1
ATOM 4409 N N . LEU A 1 564 ? 41.601 16.458 -54.511 1.00 78.38 564 LEU A N 1
ATOM 4410 C CA . LEU A 1 564 ? 40.287 16.516 -55.154 1.00 78.38 564 LEU A CA 1
ATOM 4411 C C . LEU A 1 564 ? 40.318 17.507 -56.328 1.00 78.38 564 LEU A C 1
ATOM 4413 O O . LEU A 1 564 ? 40.663 18.672 -56.143 1.00 78.38 564 LEU A O 1
ATOM 4417 N N . VAL A 1 565 ? 39.955 17.031 -57.518 1.00 75.31 565 VAL A N 1
ATOM 4418 C CA . VAL A 1 565 ? 39.820 17.839 -58.735 1.00 75.31 565 VAL A CA 1
ATOM 4419 C C . VAL A 1 565 ? 38.393 18.361 -58.844 1.00 75.31 565 VAL A C 1
ATOM 4421 O O . VAL A 1 565 ? 38.197 19.569 -58.908 1.00 75.31 565 VAL A O 1
ATOM 4424 N N . ASP A 1 566 ? 37.407 17.460 -58.852 1.00 69.88 566 ASP A N 1
ATOM 4425 C CA . ASP A 1 566 ? 35.983 17.807 -58.908 1.00 69.88 566 ASP A CA 1
ATOM 4426 C C . ASP A 1 566 ? 35.096 16.598 -58.541 1.00 69.88 566 ASP A C 1
ATOM 4428 O O . ASP A 1 566 ? 35.568 15.459 -58.479 1.00 69.88 566 ASP A O 1
ATOM 4432 N N . ARG A 1 567 ? 33.797 16.821 -58.328 1.00 71.25 567 ARG A N 1
ATOM 4433 C CA . ARG A 1 567 ? 32.765 15.771 -58.225 1.00 71.25 567 ARG A CA 1
ATOM 4434 C C . ARG A 1 567 ? 32.035 15.631 -59.564 1.00 71.25 567 ARG A C 1
ATOM 4436 O O . ARG A 1 567 ? 31.940 16.606 -60.304 1.00 71.25 567 ARG A O 1
ATOM 4443 N N . PHE A 1 568 ? 31.531 14.433 -59.892 1.00 69.56 568 PHE A N 1
ATOM 4444 C CA . PHE A 1 568 ? 30.962 14.085 -61.213 1.00 69.56 568 PHE A CA 1
ATOM 4445 C C . PHE A 1 568 ? 29.635 14.833 -61.564 1.00 69.56 568 PHE A C 1
ATOM 4447 O O . PHE A 1 568 ? 28.561 14.242 -61.629 1.00 69.56 568 PHE A O 1
ATOM 4454 N N . ALA A 1 569 ? 29.706 16.149 -61.786 1.00 62.31 569 ALA A N 1
ATOM 4455 C CA . ALA A 1 569 ? 28.703 17.076 -62.318 1.00 62.31 569 ALA A CA 1
ATOM 4456 C C . ALA A 1 569 ? 28.687 17.238 -63.865 1.00 62.31 569 ALA A C 1
ATOM 4458 O O . ALA A 1 569 ? 27.764 17.848 -64.401 1.00 62.31 569 ALA A O 1
ATOM 4459 N N . SER A 1 570 ? 29.683 16.719 -64.595 1.00 69.00 570 SER A N 1
ATOM 4460 C CA . SER A 1 570 ? 29.833 16.787 -66.062 1.00 69.00 570 SER A CA 1
ATOM 4461 C C . SER A 1 570 ? 30.465 15.495 -66.587 1.00 69.00 570 SER A C 1
ATOM 4463 O O . SER A 1 570 ? 31.236 14.856 -65.885 1.00 69.00 570 SER A O 1
ATOM 4465 N N . ASN A 1 571 ? 30.185 15.092 -67.827 1.00 76.06 571 ASN A N 1
ATOM 4466 C CA . ASN A 1 571 ? 30.826 13.921 -68.444 1.00 76.06 571 ASN A CA 1
ATOM 4467 C C . ASN A 1 571 ? 32.265 14.188 -68.936 1.00 76.06 571 ASN A C 1
ATOM 4469 O O . ASN A 1 571 ? 32.976 13.245 -69.292 1.00 76.06 571 ASN A O 1
ATOM 4473 N N . ILE A 1 572 ? 32.686 15.456 -68.969 1.00 82.19 572 ILE A N 1
ATOM 4474 C CA . ILE A 1 572 ? 34.020 15.892 -69.396 1.00 82.19 572 ILE A CA 1
ATOM 4475 C C . ILE A 1 572 ? 34.586 16.870 -68.368 1.00 82.19 572 ILE A C 1
ATOM 4477 O O . ILE A 1 572 ? 33.926 17.850 -68.010 1.00 82.19 572 ILE A O 1
ATOM 4481 N N . TYR A 1 573 ? 35.831 16.624 -67.961 1.00 81.44 573 TYR A N 1
ATOM 4482 C CA . TYR A 1 573 ? 36.611 17.479 -67.070 1.00 81.44 573 TYR A CA 1
ATOM 4483 C C . TYR A 1 573 ? 37.921 17.882 -67.717 1.00 81.44 573 TYR A C 1
ATOM 4485 O O . TYR A 1 573 ? 38.628 17.030 -68.251 1.00 81.44 573 TYR A O 1
ATOM 4493 N N . THR A 1 574 ? 38.279 19.158 -67.604 1.00 81.94 574 THR A N 1
ATOM 4494 C CA . THR A 1 574 ? 39.577 19.665 -68.054 1.00 81.94 574 THR A CA 1
ATOM 4495 C C . THR A 1 574 ? 40.274 20.397 -66.917 1.00 81.94 574 THR A C 1
ATOM 4497 O O . THR A 1 574 ? 39.715 21.324 -66.336 1.00 81.94 574 THR A O 1
ATOM 4500 N N . PHE A 1 575 ? 41.505 19.991 -66.613 1.00 81.62 575 PHE A N 1
ATOM 4501 C CA . PHE A 1 575 ? 42.342 20.607 -65.583 1.00 81.62 575 PHE A CA 1
ATOM 4502 C C . PHE A 1 575 ? 43.805 20.679 -66.029 1.00 81.62 575 PHE A C 1
ATOM 4504 O O . PHE A 1 575 ? 44.219 20.040 -66.999 1.00 81.62 575 PHE A O 1
ATOM 4511 N N . ARG A 1 576 ? 44.592 21.513 -65.339 1.00 79.19 576 ARG A N 1
ATOM 4512 C CA . ARG A 1 576 ? 45.987 21.776 -65.704 1.00 79.19 576 ARG A CA 1
ATOM 4513 C C . ARG A 1 576 ? 46.878 20.578 -65.358 1.00 79.19 576 ARG A C 1
ATOM 4515 O O . ARG A 1 576 ? 46.896 20.134 -64.213 1.00 79.19 576 ARG A O 1
ATOM 4522 N N . ALA A 1 577 ? 47.634 20.096 -66.339 1.00 73.31 577 ALA A N 1
ATOM 4523 C CA . ALA A 1 577 ? 48.650 19.063 -66.179 1.00 73.31 577 ALA A CA 1
ATOM 4524 C C . ALA A 1 577 ? 49.928 19.658 -65.555 1.00 73.31 577 ALA A C 1
ATOM 4526 O O . ALA A 1 577 ? 50.334 20.751 -65.961 1.00 73.31 577 ALA A O 1
ATOM 4527 N N . PRO A 1 578 ? 50.606 18.968 -64.621 1.00 69.06 578 PRO A N 1
ATOM 4528 C CA . PRO A 1 578 ? 51.873 19.457 -64.064 1.00 69.06 578 PRO A CA 1
ATOM 4529 C C . PRO A 1 578 ? 53.069 19.449 -65.032 1.00 69.06 578 PRO A C 1
ATOM 4531 O O . PRO A 1 578 ? 54.048 20.144 -64.768 1.00 69.06 578 PRO A O 1
ATOM 4534 N N . GLY A 1 579 ? 53.004 18.701 -66.139 1.00 68.62 579 GLY A N 1
ATOM 4535 C CA . GLY A 1 579 ? 54.004 18.680 -67.219 1.00 68.62 579 GLY A CA 1
ATOM 4536 C C . GLY A 1 579 ? 53.557 17.791 -68.387 1.00 68.62 579 GLY A C 1
ATOM 4537 O O . GLY A 1 579 ? 52.534 17.133 -68.273 1.00 68.62 579 GLY A O 1
ATOM 4538 N N . GLU A 1 580 ? 54.263 17.747 -69.521 1.00 64.19 580 GLU A N 1
ATOM 4539 C CA . GLU A 1 580 ? 53.915 16.828 -70.626 1.00 64.19 580 GLU A CA 1
ATOM 4540 C C . GLU A 1 580 ? 54.174 15.354 -70.251 1.00 64.19 580 GLU A C 1
ATOM 4542 O O . GLU A 1 580 ? 55.273 15.011 -69.821 1.00 64.19 580 GLU A O 1
ATOM 4547 N N . GLY A 1 581 ? 53.173 14.482 -70.436 1.00 63.25 581 GLY A N 1
ATOM 4548 C CA . GLY A 1 581 ? 53.243 13.035 -70.184 1.00 63.25 581 GLY A CA 1
ATOM 4549 C C . GLY A 1 581 ? 52.887 12.592 -68.757 1.00 63.25 581 GLY A C 1
ATOM 4550 O O . GLY A 1 581 ? 53.506 11.644 -68.274 1.00 63.25 581 GLY A O 1
ATOM 4551 N N . THR A 1 582 ? 51.954 13.282 -68.081 1.00 59.09 582 THR A N 1
ATOM 4552 C CA . THR A 1 582 ? 51.569 13.003 -66.675 1.00 59.09 582 THR A CA 1
ATOM 4553 C C . THR A 1 582 ? 50.415 12.025 -66.537 1.00 59.09 582 THR A C 1
ATOM 4555 O O . THR A 1 582 ? 49.489 12.088 -67.378 1.00 59.09 582 THR A O 1
#

Nearest PDB structures (foldseek):
  8rk3-assembly1_o  TM=4.866E-01  e=5.043E-22  Pseudomonas phage JBD30
  8hqz-assembly1_A  TM=4.668E-01  e=1.281E-12  Escherichia phage DT57C
  9ioz-assembly1_K  TM=5.756E-01  e=7.430E-10  Escherichia phage T5
  9ioz-assembly1_L  TM=6.149E-01  e=2.269E-09  Escherichia phage T5
  7zn2-assembly1_c  TM=4.585E-01  e=5.099E-11  Escherichia phage T5

Sequence (582 aa):
MAGKHPDRAISYPQTCYVASPNLELSSSAAVPSFNYEVAGRDLAPGKQDAAPISIIRGILSDAQIGVGFPAKYLADTTQFENYCIVNGVYFSPAYDSQKEAHELITALLEAANAAPVWSQGKLKIVPYGLAEQTANGATYTPPIAPLYDITHDDLVYTEGETPITIKPNLTTDRYNVQPVEILNRKNDYNVEPIKATDDADISQRGIRTADSIEMHFITEPDVATFAAQAILQRKLYIAAQYEFTLSWRHCLLDPMDVVTLTDEILGLDRHPVRILTIEEDEELTLKITAEDCPDGINSPTVYTTQAAQRPKMDYNSASPDINPPVLFEPPPQVAEAMTICMAASGKKNTWSGANIWASYDGNTYKRIGTIEQPARHGFLKEPLRHGYSHDTNNALLVDVSMSSAELLTATEEDADNHNTLCWVDGELIAYQNAELIAPYQYKLTNLRRGVYGTEIKAHPTDSKFVRVDDAVVRYKYRAEDVGKRFFLKFTSFNIFGNAEQSLADVEPYIFTIRGADAIEQPEFTVVQNGESLTVTLAMSINSTSNIYYKYELRYGSSWETGTLVDRFASNIYTFRAPGEGT